Protein AF-A0A7W1ESC6-F1 (afdb_monomer_lite)

Foldseek 3Di:
DDDDDDDDDPDFPPDPPLLLLLLVVVCVPDDDDVLSVLLSVLCVQFQFCPHPLNVVVLVVLQVQCPDPPGAQWDWDQFLVNLAIEIAGWEFFWADPVPRDGDPPSPDPPTDGHRTHFDFYLDLPDRNLVVLVVVLVVCVVPPDQVQEEAEAEDDDDDPVQLCDSNSQRHVSVRHPRSNSSNSCVVVVTHYDYLFDQLLRLVVLCVSSPNDLLNSLLLVLLVVLLVVVDQDWRDQFSLVSSLCSCQSNPPPPGHDDDPVRVVVCVVPLLVVLVSLQVSVVSQVVSQVQCVVVVHFGWDADPSNGIGGPDTDGSVRSCQQQPCPDDGDNVVSNSSSLSSSLSSNVVVSSVSVVVVHRYHYYDGNSSCSSCVSSSCSSSPDDPDD

pLDDT: mean 84.31, std 16.65, range [29.2, 98.56]

Radius of gyration: 22.75 Å; chains: 1; bounding box: 58×53×83 Å

Sequence (382 aa):
MREPHEPVSSQPMHDKRNVYAELKAGMEKGKEDMESKKRYEAFKTYADYHSEYYKKVNQERVDNANTPGHQKIKVYSLGDGAVTIIAQINTEKLDPATGQLSEDQTAPGLVEGVVTNGHDYNPEAQAFREIEQRWQHYLDTTQPEQRLVIYEGPPLDEQFIDSRDGAIRDARRGDSGFLQFLANRDGVSAKSAEVDNPEQLKKFERVGVSREDAVLFFALRAMAANYNDKPVPDDIAMNFHFQLAELRMPGFEVFSDEQKKYLVEHPEALAAEKKKVLPYLEKWNAILRADGKPELEASENGEVKFSDQVTNNEVLSWIEAAGTGRLSEISRINLAGRDSGIFDSIADATTDGKRPFIVFGGSHVVSLEPVLEEYYGKKESS

Structure (mmCIF, N/CA/C/O backbone):
data_AF-A0A7W1ESC6-F1
#
_entry.id   AF-A0A7W1ESC6-F1
#
loop_
_atom_site.group_PDB
_atom_site.id
_atom_site.type_symbol
_atom_site.label_atom_id
_atom_site.label_alt_id
_atom_site.label_comp_id
_atom_site.label_asym_id
_atom_site.label_entity_id
_atom_site.label_seq_id
_atom_site.pdbx_PDB_ins_code
_atom_site.Cartn_x
_atom_site.Cartn_y
_atom_site.Cartn_z
_atom_site.occupancy
_atom_site.B_iso_or_equiv
_atom_site.auth_seq_id
_atom_site.auth_comp_id
_atom_site.auth_asym_id
_atom_site.auth_atom_id
_atom_site.pdbx_PDB_model_num
ATOM 1 N N . MET A 1 1 ? -4.236 8.715 -54.213 1.00 38.59 1 MET A N 1
ATOM 2 C CA . MET A 1 1 ? -5.012 9.447 -53.194 1.00 38.59 1 MET A CA 1
ATOM 3 C C . MET A 1 1 ? -5.490 8.414 -52.192 1.00 38.59 1 MET A C 1
ATOM 5 O O . MET A 1 1 ? -6.264 7.554 -52.580 1.00 38.59 1 MET A O 1
ATOM 9 N N . ARG A 1 2 ? -4.904 8.390 -50.990 1.00 32.62 2 ARG A N 1
ATOM 10 C CA . ARG A 1 2 ? -5.353 7.534 -49.881 1.00 32.62 2 ARG A CA 1
ATOM 11 C C . ARG A 1 2 ? -6.326 8.362 -49.047 1.00 32.62 2 ARG A C 1
ATOM 13 O O . ARG A 1 2 ? -6.017 9.517 -48.763 1.00 32.62 2 ARG A O 1
ATOM 20 N N . GLU A 1 3 ? -7.487 7.798 -48.746 1.00 31.19 3 GLU A N 1
ATOM 21 C CA . GLU A 1 3 ? -8.502 8.432 -47.903 1.00 31.19 3 GLU A CA 1
ATOM 22 C C . GLU A 1 3 ? -7.973 8.631 -46.472 1.00 31.19 3 GLU A C 1
ATOM 24 O O . GLU A 1 3 ? -7.172 7.815 -46.001 1.00 31.19 3 GLU A O 1
ATOM 29 N N . PRO A 1 4 ? -8.366 9.716 -45.783 1.00 32.91 4 PRO A N 1
ATOM 30 C CA . PRO A 1 4 ? -7.975 9.940 -44.402 1.00 32.91 4 PRO A CA 1
ATOM 31 C C . PRO A 1 4 ? -8.745 8.983 -43.486 1.00 32.91 4 PRO A C 1
ATOM 33 O O . PRO A 1 4 ? -9.972 8.946 -43.503 1.00 32.91 4 PRO A O 1
ATOM 36 N N . HIS A 1 5 ? -8.014 8.218 -42.674 1.00 31.59 5 HIS A N 1
ATOM 37 C CA . HIS A 1 5 ? -8.596 7.479 -41.559 1.00 31.59 5 HIS A CA 1
ATOM 38 C C . HIS A 1 5 ? -9.161 8.473 -40.540 1.00 31.59 5 HIS A C 1
ATOM 40 O O . HIS A 1 5 ? -8.432 9.331 -40.038 1.00 31.59 5 HIS A O 1
ATOM 46 N N . GLU A 1 6 ? -10.454 8.355 -40.245 1.00 30.23 6 GLU A N 1
ATOM 47 C CA . GLU A 1 6 ? -11.078 9.071 -39.137 1.00 30.23 6 GLU A CA 1
ATOM 48 C C . GLU A 1 6 ? -10.433 8.652 -37.804 1.00 30.23 6 GLU A C 1
ATOM 50 O O . GLU A 1 6 ? -10.160 7.463 -37.597 1.00 30.23 6 GLU A O 1
ATOM 55 N N . PRO A 1 7 ? -10.177 9.600 -36.886 1.00 32.53 7 PRO A N 1
ATOM 56 C CA . PRO A 1 7 ? -9.685 9.273 -35.560 1.00 32.53 7 PRO A CA 1
ATOM 57 C C . PRO A 1 7 ? -10.761 8.496 -34.799 1.00 32.53 7 PRO A C 1
ATOM 59 O O . PRO A 1 7 ? -11.886 8.966 -34.619 1.00 32.53 7 PRO A O 1
ATOM 62 N N . VAL A 1 8 ? -10.397 7.299 -34.335 1.00 31.20 8 VAL A N 1
ATOM 63 C CA . VAL A 1 8 ? -11.209 6.511 -33.407 1.00 31.20 8 VAL A CA 1
ATOM 64 C C . VAL A 1 8 ? -11.432 7.362 -32.160 1.00 31.20 8 VAL A C 1
ATOM 66 O O . VAL A 1 8 ? -10.493 7.691 -31.439 1.00 31.20 8 VAL A O 1
ATOM 69 N N . SER A 1 9 ? -12.687 7.749 -31.943 1.00 29.20 9 SER A N 1
ATOM 70 C CA . SER A 1 9 ? -13.141 8.466 -30.757 1.00 29.20 9 SER A CA 1
ATOM 71 C C . SER A 1 9 ? -12.838 7.629 -29.512 1.00 29.20 9 SER A C 1
ATOM 73 O O . SER A 1 9 ? -13.503 6.630 -29.239 1.00 29.20 9 SER A O 1
ATOM 75 N N . SER A 1 10 ? -11.817 8.029 -28.756 1.00 32.19 10 SER A N 1
ATOM 76 C CA . SER A 1 10 ? -11.542 7.519 -27.417 1.00 32.19 10 SER A CA 1
ATOM 77 C C . SER A 1 10 ? -12.556 8.123 -26.445 1.00 32.19 10 SER A C 1
ATOM 79 O O . SER A 1 10 ? -12.310 9.132 -25.786 1.00 32.19 10 SER A O 1
ATOM 81 N N . GLN A 1 11 ? -13.744 7.524 -26.360 1.00 30.05 11 GLN A N 1
ATOM 82 C CA . GLN A 1 11 ? -14.614 7.799 -25.221 1.00 30.05 11 GLN A CA 1
ATOM 83 C C . GLN A 1 11 ? -13.902 7.327 -23.942 1.00 30.05 11 GLN A C 1
ATOM 85 O O . GLN A 1 11 ? -13.433 6.186 -23.902 1.00 30.05 11 GLN A O 1
ATOM 90 N N . PRO A 1 12 ? -13.802 8.162 -22.893 1.00 35.44 12 PRO A N 1
ATOM 91 C CA . PRO A 1 12 ? -13.219 7.737 -21.633 1.00 35.44 12 PRO A CA 1
ATOM 92 C C . PRO A 1 12 ? -14.112 6.649 -21.028 1.00 35.44 12 PRO A C 1
ATOM 94 O O . PRO A 1 12 ? -15.267 6.899 -20.673 1.00 35.44 12 PRO A O 1
ATOM 97 N N . MET A 1 13 ? -13.582 5.427 -20.928 1.00 35.62 13 MET A N 1
ATOM 98 C CA . MET A 1 13 ? -14.190 4.334 -20.169 1.00 35.62 13 MET A CA 1
ATOM 99 C C . MET A 1 13 ? -14.193 4.696 -18.677 1.00 35.62 13 MET A C 1
ATOM 101 O O . MET A 1 13 ? -13.342 4.267 -17.907 1.00 35.62 13 MET A O 1
ATOM 105 N N . HIS A 1 14 ? -15.175 5.481 -18.245 1.00 41.75 14 HIS A N 1
ATOM 106 C CA . HIS A 1 14 ? -15.556 5.606 -16.838 1.00 41.75 14 HIS A CA 1
ATOM 107 C C . HIS A 1 14 ? -16.485 4.454 -16.444 1.00 41.75 14 HIS A C 1
ATOM 109 O O . HIS A 1 14 ? -17.577 4.678 -15.917 1.00 41.75 14 HIS A O 1
ATOM 115 N N . ASP A 1 15 ? -16.108 3.209 -16.747 1.00 47.03 15 ASP A N 1
ATOM 116 C CA . ASP A 1 15 ? -16.977 2.084 -16.433 1.00 47.03 15 ASP A CA 1
ATOM 117 C C . ASP A 1 15 ? -16.661 1.522 -15.045 1.00 47.03 15 ASP A C 1
ATOM 119 O O . ASP A 1 15 ? -15.764 0.701 -14.860 1.00 47.03 15 ASP A O 1
ATOM 123 N N . LYS A 1 16 ? -17.457 1.941 -14.053 1.00 47.66 16 LYS A N 1
ATOM 124 C CA . LYS A 1 16 ? -17.491 1.354 -12.701 1.00 47.66 16 LYS A CA 1
ATOM 125 C C . LYS A 1 16 ? -17.723 -0.172 -12.712 1.00 47.66 16 LYS A C 1
ATOM 127 O O . LYS A 1 16 ? -17.600 -0.809 -11.672 1.00 47.66 16 LYS A O 1
ATOM 132 N N . ARG A 1 17 ? -18.057 -0.776 -13.862 1.00 53.00 17 ARG A N 1
ATOM 133 C CA . ARG A 1 17 ? -18.353 -2.208 -14.025 1.00 53.00 17 ARG A CA 1
ATOM 134 C C . ARG A 1 17 ? -17.192 -3.160 -13.704 1.00 53.00 17 ARG A C 1
ATOM 136 O O . ARG A 1 17 ? -17.490 -4.279 -13.300 1.00 53.00 17 ARG A O 1
ATOM 143 N N . ASN A 1 18 ? -15.919 -2.762 -13.818 1.00 56.50 18 ASN A N 1
ATOM 144 C CA . ASN A 1 18 ? -14.806 -3.722 -13.685 1.00 56.50 18 ASN A CA 1
ATOM 145 C C . ASN A 1 18 ? -14.544 -4.186 -12.237 1.00 56.50 18 ASN A C 1
ATOM 147 O O . ASN A 1 18 ? -14.466 -5.386 -12.000 1.00 56.50 18 ASN A O 1
ATOM 151 N N . VAL A 1 19 ? -14.513 -3.291 -11.244 1.00 53.47 19 VAL A N 1
ATOM 152 C CA . VAL A 1 19 ? -14.272 -3.680 -9.832 1.00 53.47 19 VAL A CA 1
ATOM 153 C C . VAL A 1 19 ? -15.435 -4.512 -9.267 1.00 53.47 19 VAL A C 1
ATOM 155 O O . VAL A 1 19 ? -15.230 -5.521 -8.593 1.00 53.47 19 VAL A O 1
ATOM 158 N N . TYR A 1 20 ? -16.679 -4.159 -9.607 1.00 57.81 20 TYR A N 1
ATOM 159 C CA . TYR A 1 20 ? -17.863 -4.913 -9.176 1.00 57.81 20 TYR A CA 1
ATOM 160 C C . TYR A 1 20 ? -18.003 -6.282 -9.849 1.00 57.81 20 TYR A C 1
ATOM 162 O O . TYR A 1 20 ? -18.639 -7.177 -9.282 1.00 57.81 20 TYR A O 1
ATOM 170 N N . ALA A 1 21 ? -17.409 -6.469 -11.031 1.00 60.19 21 ALA A N 1
ATOM 171 C CA . ALA A 1 21 ? -17.374 -7.760 -11.703 1.00 60.19 21 ALA A CA 1
ATOM 172 C C . ALA A 1 21 ? -16.503 -8.783 -10.952 1.00 60.19 21 ALA A C 1
ATOM 174 O O . ALA A 1 21 ? -16.865 -9.955 -10.937 1.00 60.19 21 ALA A O 1
ATOM 175 N N . GLU A 1 22 ? -15.431 -8.370 -10.259 1.00 55.88 22 GLU A N 1
ATOM 176 C CA . GLU A 1 22 ? -14.600 -9.277 -9.441 1.00 55.88 22 GLU A CA 1
ATOM 177 C C . GLU A 1 22 ? -15.341 -9.822 -8.231 1.00 55.88 22 GLU A C 1
ATOM 179 O O . GLU A 1 22 ? -15.343 -11.028 -7.988 1.00 55.88 22 GLU A O 1
ATOM 184 N N . LEU A 1 23 ? -15.983 -8.928 -7.483 1.00 52.88 23 LEU A N 1
ATOM 185 C CA . LEU A 1 23 ? -16.761 -9.282 -6.301 1.00 52.88 23 LEU A CA 1
ATOM 186 C C . LEU A 1 23 ? -17.924 -10.198 -6.693 1.00 52.88 23 LEU A C 1
ATOM 188 O O . LEU A 1 23 ? -18.204 -11.187 -6.021 1.00 52.88 23 LEU A O 1
ATOM 192 N N . LYS A 1 24 ? -18.540 -9.924 -7.850 1.00 56.59 24 LYS A N 1
ATOM 193 C CA . LYS A 1 24 ? -19.603 -10.757 -8.412 1.00 56.59 24 LYS A CA 1
ATOM 194 C C . LYS A 1 24 ? -19.080 -12.125 -8.870 1.00 56.59 24 LYS A C 1
ATOM 196 O O . LYS A 1 24 ? -19.691 -13.139 -8.553 1.00 56.59 24 LYS A O 1
ATOM 201 N N . ALA A 1 25 ? -17.935 -12.178 -9.551 1.00 58.66 25 ALA A N 1
ATOM 202 C CA . ALA A 1 25 ? -17.317 -13.429 -9.999 1.00 58.66 25 ALA A CA 1
ATOM 203 C C . ALA A 1 25 ? -16.790 -14.288 -8.831 1.00 58.66 25 ALA A C 1
ATOM 205 O O . ALA A 1 25 ? -16.770 -15.516 -8.925 1.00 58.66 25 ALA A O 1
ATOM 206 N N . GLY A 1 26 ? -16.377 -13.656 -7.726 1.00 54.91 26 GLY A N 1
ATOM 207 C CA . GLY A 1 26 ? -16.054 -14.322 -6.463 1.00 54.91 26 GLY A CA 1
ATOM 208 C C . GLY A 1 26 ? -17.276 -14.999 -5.839 1.00 54.91 26 GLY A C 1
ATOM 209 O O . GLY A 1 26 ? -17.191 -16.170 -5.469 1.00 54.91 26 GLY A O 1
ATOM 210 N N . MET A 1 27 ? -18.428 -14.316 -5.820 1.00 48.94 27 MET A N 1
ATOM 211 C CA . MET A 1 27 ? -19.695 -14.901 -5.362 1.00 48.94 27 MET A CA 1
ATOM 212 C C . MET A 1 27 ? -20.179 -16.063 -6.230 1.00 48.94 27 MET A C 1
ATOM 214 O O . MET A 1 27 ? -20.668 -17.052 -5.702 1.00 48.94 27 MET A O 1
ATOM 218 N N . GLU A 1 28 ? -20.044 -15.971 -7.556 1.00 50.97 28 GLU A N 1
ATOM 219 C CA . GLU A 1 28 ? -20.530 -17.010 -8.478 1.00 50.97 28 GLU A CA 1
ATOM 220 C C . GLU A 1 28 ? -19.747 -18.337 -8.361 1.00 50.97 28 GLU A C 1
ATOM 222 O O . GLU A 1 28 ? -20.230 -19.380 -8.803 1.00 50.97 28 GLU A O 1
ATOM 227 N N . LYS A 1 29 ? -18.550 -18.325 -7.749 1.00 52.53 29 LYS A N 1
ATOM 228 C CA . LYS A 1 29 ? -17.720 -19.523 -7.512 1.00 52.53 29 LYS A CA 1
ATOM 229 C C . LYS A 1 29 ? -17.842 -20.116 -6.103 1.00 52.53 29 LYS A C 1
ATOM 231 O O . LYS A 1 29 ? -17.470 -21.277 -5.922 1.00 52.53 29 LYS A O 1
ATOM 236 N N . GLY A 1 30 ? -18.340 -19.363 -5.124 1.00 45.56 30 GLY A N 1
ATOM 237 C CA . GLY A 1 30 ? -18.621 -19.856 -3.775 1.00 45.56 30 GLY A CA 1
ATOM 238 C C . GLY A 1 30 ? -20.045 -20.400 -3.691 1.00 45.56 30 GLY A C 1
ATOM 239 O O . GLY A 1 30 ? -20.964 -19.827 -4.263 1.00 45.56 30 GLY A O 1
ATOM 240 N N . LYS A 1 31 ? -20.267 -21.509 -2.978 1.00 46.91 31 LYS A N 1
ATOM 241 C CA . LYS A 1 31 ? -21.633 -21.853 -2.552 1.00 46.91 31 LYS A CA 1
ATOM 242 C C . LYS A 1 31 ? -22.195 -20.640 -1.809 1.00 46.91 31 LYS A C 1
ATOM 244 O O . LYS A 1 31 ? -21.489 -20.099 -0.969 1.00 46.91 31 LYS A O 1
ATOM 249 N N . GLU A 1 32 ? -23.419 -20.236 -2.137 1.00 57.94 32 GLU A N 1
ATOM 250 C CA . GLU A 1 32 ? -24.143 -19.105 -1.544 1.00 57.94 32 GLU A CA 1
ATOM 251 C C . GLU A 1 32 ? -24.303 -19.261 -0.016 1.00 57.94 32 GLU A C 1
ATOM 253 O O . GLU A 1 32 ? -25.381 -19.601 0.473 1.00 57.94 32 GLU A O 1
ATOM 258 N N . ASP A 1 33 ? -23.248 -19.050 0.772 1.00 76.38 33 ASP A N 1
ATOM 259 C CA . ASP A 1 33 ? -23.420 -18.803 2.195 1.00 76.38 33 ASP A CA 1
ATOM 260 C C . ASP A 1 33 ? -23.851 -17.344 2.405 1.00 76.38 33 ASP A C 1
ATOM 262 O O . ASP A 1 33 ? -23.528 -16.430 1.635 1.00 76.38 33 ASP A O 1
ATOM 266 N N . MET A 1 34 ? -24.698 -17.134 3.415 1.00 78.38 34 MET A N 1
ATOM 267 C CA . MET A 1 34 ? -25.282 -15.818 3.689 1.00 78.38 34 MET A CA 1
ATOM 268 C C . MET A 1 34 ? -24.209 -14.766 3.992 1.00 78.38 34 MET A C 1
ATOM 270 O O . MET A 1 34 ? -24.435 -13.582 3.753 1.00 78.38 34 MET A O 1
ATOM 274 N N . GLU A 1 35 ? -23.052 -15.206 4.482 1.00 84.94 35 GLU A N 1
ATOM 275 C CA . GLU A 1 35 ? -21.929 -14.362 4.862 1.00 84.94 35 GLU A CA 1
ATOM 276 C C . GLU A 1 35 ? -21.236 -13.763 3.631 1.00 84.94 35 GLU A C 1
ATOM 278 O O . GLU A 1 35 ? -21.103 -12.546 3.519 1.00 84.94 35 GLU A O 1
ATOM 283 N N . SER A 1 36 ? -20.932 -14.586 2.629 1.00 82.25 36 SER A N 1
ATOM 284 C CA . SER A 1 36 ? -20.384 -14.153 1.339 1.00 82.25 36 SER A CA 1
ATOM 285 C C . SER A 1 36 ? -21.318 -13.172 0.628 1.00 82.25 36 SER A C 1
ATOM 287 O O . SER A 1 36 ? -20.875 -12.158 0.085 1.00 82.25 36 SER A O 1
ATOM 289 N N . LYS A 1 37 ? -22.635 -13.424 0.680 1.00 84.38 37 LYS A N 1
ATOM 290 C CA . LYS A 1 37 ? -23.636 -12.502 0.126 1.00 84.38 37 LYS A CA 1
ATOM 291 C C . LYS A 1 37 ? -23.653 -11.172 0.879 1.00 84.38 37 LYS A C 1
ATOM 293 O O . LYS A 1 37 ? -23.699 -10.119 0.249 1.00 84.38 37 LYS A O 1
ATOM 298 N N . LYS A 1 38 ? -23.604 -11.206 2.212 1.00 88.88 38 LYS A N 1
ATOM 299 C CA . LYS A 1 38 ? -23.579 -10.004 3.053 1.00 88.88 38 LYS A CA 1
ATOM 300 C C . LYS A 1 38 ? -22.344 -9.145 2.762 1.00 88.88 38 LYS A C 1
ATOM 302 O O . LYS A 1 38 ? -22.480 -7.941 2.570 1.00 88.88 38 LYS A O 1
ATOM 307 N N . ARG A 1 39 ? -21.161 -9.761 2.665 1.00 89.62 39 ARG A N 1
ATOM 308 C CA . ARG A 1 39 ? -19.904 -9.086 2.294 1.00 89.62 39 ARG A CA 1
ATOM 309 C C . ARG A 1 39 ? -19.986 -8.425 0.924 1.00 89.62 39 ARG A C 1
ATOM 311 O O . ARG A 1 39 ? -19.606 -7.268 0.776 1.00 89.62 39 ARG A O 1
ATOM 318 N N . TYR A 1 40 ? -20.527 -9.134 -0.064 1.00 85.19 40 TYR A N 1
ATOM 319 C CA . TYR A 1 40 ? -20.709 -8.595 -1.408 1.00 85.19 40 TYR A CA 1
ATOM 320 C C . TYR A 1 40 ? -21.647 -7.389 -1.446 1.00 85.19 40 TYR A C 1
ATOM 322 O O . TYR A 1 40 ? -21.314 -6.374 -2.056 1.00 85.19 40 TYR A O 1
ATOM 330 N N . GLU A 1 41 ? -22.819 -7.496 -0.814 1.00 87.19 41 GLU A N 1
ATOM 331 C CA . GLU A 1 41 ? -23.778 -6.389 -0.763 1.00 87.19 41 GLU A CA 1
ATOM 332 C C . GLU A 1 41 ? -23.179 -5.176 -0.045 1.00 87.19 41 GLU A C 1
ATOM 334 O O . GLU A 1 41 ? -23.310 -4.064 -0.548 1.00 87.19 41 GLU A O 1
ATOM 339 N N . ALA A 1 42 ? -22.428 -5.391 1.039 1.00 88.94 42 ALA A N 1
ATOM 340 C CA . ALA A 1 42 ? -21.698 -4.325 1.713 1.00 88.94 42 ALA A CA 1
ATOM 341 C C . ALA A 1 42 ? -20.661 -3.660 0.803 1.00 88.94 42 ALA A C 1
ATOM 343 O O . ALA A 1 42 ? -20.623 -2.440 0.696 1.00 88.94 42 ALA A O 1
ATOM 344 N N . PHE A 1 43 ? -19.845 -4.429 0.080 1.00 88.50 43 PHE A N 1
ATOM 345 C CA . PHE A 1 43 ? -18.801 -3.840 -0.761 1.00 88.50 43 PHE A CA 1
ATOM 346 C C . PHE A 1 43 ? -19.363 -3.044 -1.955 1.00 88.50 43 PHE A C 1
ATOM 348 O O . PHE A 1 43 ? -18.665 -2.206 -2.520 1.00 88.50 43 PHE A O 1
ATOM 355 N N . LYS A 1 44 ? -20.647 -3.205 -2.316 1.00 85.75 44 LYS A N 1
ATOM 356 C CA . LYS A 1 44 ? -21.315 -2.312 -3.288 1.00 85.75 44 LYS A CA 1
ATOM 357 C C . LYS A 1 44 ? -21.364 -0.850 -2.860 1.00 85.75 44 LYS A C 1
ATOM 359 O O . LYS A 1 44 ? -21.559 0.012 -3.715 1.00 85.75 44 LYS A O 1
ATOM 364 N N . THR A 1 45 ? -21.217 -0.564 -1.569 1.00 88.06 45 THR A N 1
ATOM 365 C CA . THR A 1 45 ? -21.185 0.805 -1.051 1.00 88.06 45 THR A CA 1
ATOM 366 C C . THR A 1 45 ? -19.773 1.393 -1.039 1.00 88.06 45 THR A C 1
ATOM 368 O O . THR A 1 45 ? -19.620 2.553 -0.662 1.00 88.06 45 THR A O 1
ATOM 371 N N . TYR A 1 46 ? -18.756 0.637 -1.483 1.00 87.75 46 TYR A N 1
ATOM 372 C CA . TYR A 1 46 ? -17.361 1.071 -1.517 1.00 87.75 46 TYR A CA 1
ATOM 373 C C . TYR A 1 46 ? -17.209 2.444 -2.171 1.00 87.75 46 TYR A C 1
ATOM 375 O O . TYR A 1 46 ? -17.582 2.666 -3.330 1.00 87.75 46 TYR A O 1
ATOM 383 N N . ALA A 1 47 ? -16.645 3.372 -1.401 1.00 82.00 47 ALA A N 1
ATOM 384 C CA . ALA A 1 47 ? -16.351 4.707 -1.871 1.00 82.00 47 ALA A CA 1
ATOM 385 C C . ALA A 1 47 ? -15.005 4.685 -2.589 1.00 82.00 47 ALA A C 1
ATOM 387 O O . ALA A 1 47 ? -13.955 4.825 -1.969 1.00 82.00 47 ALA A O 1
ATOM 388 N N . ASP A 1 48 ? -15.047 4.526 -3.913 1.00 82.12 48 ASP A N 1
ATOM 389 C CA . ASP A 1 48 ? -13.848 4.665 -4.732 1.00 82.12 48 ASP A CA 1
ATOM 390 C C . ASP A 1 48 ? -13.182 6.038 -4.502 1.00 82.12 48 ASP A C 1
ATOM 392 O O . ASP A 1 48 ? -13.847 7.029 -4.179 1.00 82.12 48 ASP A O 1
ATOM 396 N N . TYR A 1 49 ? -11.860 6.105 -4.682 1.00 76.00 49 TYR A N 1
ATOM 397 C CA . TYR A 1 49 ? -11.056 7.317 -4.449 1.00 76.00 49 TYR A CA 1
ATOM 398 C C . TYR A 1 49 ? -11.537 8.543 -5.258 1.00 76.00 49 TYR A C 1
ATOM 400 O O . TYR A 1 49 ? -11.257 9.691 -4.916 1.00 76.00 49 TYR A O 1
ATOM 408 N N . HIS A 1 50 ? -12.278 8.323 -6.348 1.00 75.94 50 HIS A N 1
ATOM 409 C CA . HIS A 1 50 ? -12.835 9.385 -7.190 1.00 75.94 50 HIS A CA 1
ATOM 410 C C . HIS A 1 50 ? -14.192 9.890 -6.732 1.00 75.94 50 HIS A C 1
ATOM 412 O O . HIS A 1 50 ? -14.646 10.933 -7.213 1.00 75.94 50 HIS A O 1
ATOM 418 N N . SER A 1 51 ? -14.854 9.150 -5.851 1.00 81.94 51 SER A N 1
ATOM 419 C CA . SER A 1 51 ? -16.200 9.454 -5.421 1.00 81.94 51 SER A CA 1
ATOM 420 C C . SER A 1 51 ? -16.243 10.801 -4.705 1.00 81.94 51 SER A C 1
ATOM 422 O O . SER A 1 51 ? -15.354 11.172 -3.935 1.00 81.94 51 SER A O 1
ATOM 424 N N . GLU A 1 52 ? -17.326 11.540 -4.936 1.00 86.38 52 GLU A N 1
ATOM 425 C CA . GLU A 1 52 ? -17.579 12.796 -4.227 1.00 86.38 52 GLU A CA 1
ATOM 426 C C . GLU A 1 52 ? -17.667 12.573 -2.713 1.00 86.38 52 GLU A C 1
ATOM 428 O O . GLU A 1 52 ? -17.259 13.435 -1.941 1.00 86.38 52 GLU A O 1
ATOM 433 N N . TYR A 1 53 ? -18.121 11.387 -2.290 1.00 87.56 53 TYR A N 1
ATOM 434 C CA . TYR A 1 53 ? -18.074 10.968 -0.894 1.00 87.56 53 TYR A CA 1
ATOM 435 C C . TYR A 1 53 ? -16.638 10.942 -0.366 1.00 87.56 53 TYR A C 1
ATOM 437 O O . TYR A 1 53 ? -16.349 11.621 0.617 1.00 87.56 53 TYR A O 1
ATOM 445 N N . TYR A 1 54 ? -15.736 10.216 -1.038 1.00 87.88 54 TYR A N 1
ATOM 446 C CA . TYR A 1 54 ? -14.343 10.102 -0.617 1.00 87.88 54 TYR A CA 1
ATOM 447 C C . TYR A 1 54 ? -13.686 11.479 -0.492 1.00 87.88 54 TYR A C 1
ATOM 449 O O . TYR A 1 54 ? -13.154 11.819 0.565 1.00 87.88 54 TYR A O 1
ATOM 457 N N . LYS A 1 55 ? -13.777 12.303 -1.544 1.00 84.75 55 LYS A N 1
ATOM 458 C CA . LYS A 1 55 ? -13.169 13.643 -1.568 1.00 84.75 55 LYS A CA 1
ATOM 459 C C . LYS A 1 55 ? -13.698 14.516 -0.437 1.00 84.75 55 LYS A C 1
ATOM 461 O O . LYS A 1 55 ? -12.910 15.115 0.289 1.00 84.75 55 LYS A O 1
ATOM 466 N N . LYS A 1 56 ? -15.023 14.551 -0.267 1.00 88.88 56 LYS A N 1
ATOM 467 C CA . LYS A 1 56 ? -15.683 15.338 0.774 1.00 88.88 56 LYS A CA 1
ATOM 468 C C . LYS A 1 56 ? -15.249 14.889 2.168 1.00 88.88 56 LYS A C 1
ATOM 470 O O . LYS A 1 56 ? -14.778 15.715 2.939 1.00 88.88 56 LYS A O 1
ATOM 475 N N . VAL A 1 57 ? -15.378 13.602 2.490 1.00 86.94 57 VAL A N 1
ATOM 476 C CA . VAL A 1 57 ? -15.084 13.085 3.838 1.00 86.94 57 VAL A CA 1
ATOM 477 C C . VAL A 1 57 ? -13.596 13.202 4.159 1.00 86.94 57 VAL A C 1
ATOM 479 O O . VAL A 1 57 ? -13.232 13.533 5.288 1.00 86.94 57 VAL A O 1
ATOM 482 N N . ASN A 1 58 ? -12.719 12.974 3.179 1.00 83.44 58 ASN A N 1
ATOM 483 C CA . ASN A 1 58 ? -11.287 13.167 3.368 1.00 83.44 58 ASN A CA 1
ATOM 484 C C . ASN A 1 58 ? -10.940 14.647 3.605 1.00 83.44 58 ASN A C 1
ATOM 486 O O . ASN A 1 58 ? -10.176 14.945 4.520 1.00 83.44 58 ASN A O 1
ATOM 490 N N . GLN A 1 59 ? -11.540 15.573 2.849 1.00 83.50 59 GLN A N 1
ATOM 491 C CA . GLN A 1 59 ? -11.344 17.009 3.060 1.00 83.50 59 GLN A CA 1
ATOM 492 C C . GLN A 1 59 ? -11.868 17.460 4.429 1.00 83.50 59 GLN A C 1
ATOM 494 O O . GLN A 1 59 ? -11.140 18.103 5.174 1.00 83.50 59 GLN A O 1
ATOM 499 N N . GLU A 1 60 ? -13.081 17.052 4.813 1.00 86.38 60 GLU A N 1
ATOM 500 C CA . GLU A 1 60 ? -13.655 17.360 6.130 1.00 86.38 60 GLU A CA 1
ATOM 501 C C . GLU A 1 60 ? -12.759 16.866 7.272 1.00 86.38 60 GLU A C 1
ATOM 503 O O . GLU A 1 60 ? -12.627 17.528 8.299 1.00 86.38 60 GLU A O 1
ATOM 508 N N . ARG A 1 61 ? -12.122 15.701 7.115 1.00 83.69 61 ARG A N 1
ATOM 509 C CA . ARG A 1 61 ? -11.157 15.182 8.092 1.00 83.69 61 ARG A CA 1
ATOM 510 C C . ARG A 1 61 ? -9.925 16.075 8.209 1.00 83.69 61 ARG A C 1
ATOM 512 O O . ARG A 1 61 ? -9.530 16.392 9.330 1.00 83.69 61 ARG A O 1
ATOM 519 N N . VAL A 1 62 ? -9.347 16.482 7.080 1.00 80.94 62 VAL A N 1
ATOM 520 C CA . VAL A 1 62 ? -8.194 17.394 7.041 1.00 80.94 62 VAL A CA 1
ATOM 521 C C . VAL A 1 62 ? -8.553 18.747 7.663 1.00 80.94 62 VAL A C 1
ATOM 523 O O . VAL A 1 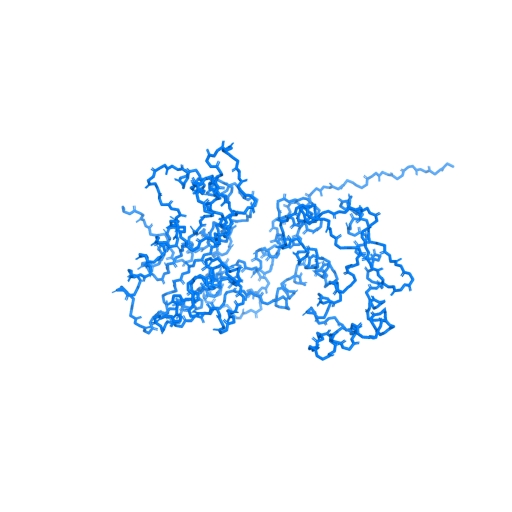62 ? -7.835 19.229 8.538 1.00 80.94 62 VAL A O 1
ATOM 526 N N . ASP A 1 63 ? -9.693 19.327 7.290 1.00 83.12 63 ASP A N 1
ATOM 527 C CA . ASP A 1 63 ? -10.165 20.617 7.807 1.00 83.12 63 ASP A CA 1
ATOM 528 C C . ASP A 1 63 ? -10.403 20.568 9.324 1.00 83.12 63 ASP A C 1
ATOM 530 O O . ASP A 1 63 ? -9.957 21.445 10.070 1.00 83.12 63 ASP A O 1
ATOM 534 N N . ASN A 1 64 ? -11.051 19.501 9.805 1.00 83.12 64 ASN A N 1
ATOM 535 C CA . ASN A 1 64 ? -11.289 19.299 11.231 1.00 83.12 64 ASN A CA 1
ATOM 536 C C . ASN A 1 64 ? -9.979 19.161 12.007 1.00 83.12 64 ASN A C 1
ATOM 538 O O . ASN A 1 64 ? -9.832 19.788 13.051 1.00 83.12 64 ASN A O 1
ATOM 542 N N . ALA A 1 65 ? -9.022 18.381 11.507 1.00 78.38 65 ALA A N 1
ATOM 543 C CA . ALA A 1 65 ? -7.741 18.195 12.179 1.00 78.38 65 ALA A CA 1
ATOM 544 C C . ALA A 1 65 ? -6.870 19.463 12.164 1.00 78.38 65 ALA A C 1
ATOM 546 O O . ALA A 1 65 ? -6.067 19.656 13.076 1.00 78.38 65 ALA A O 1
ATOM 547 N N . ASN A 1 66 ? -7.043 20.358 11.187 1.00 77.50 66 ASN A N 1
ATOM 548 C CA . ASN A 1 66 ? -6.395 21.674 11.170 1.00 77.50 66 ASN A CA 1
ATOM 549 C C . ASN A 1 66 ? -7.025 22.683 12.155 1.00 77.50 66 ASN A C 1
ATOM 551 O O . ASN A 1 66 ? -6.457 23.751 12.384 1.00 77.50 66 ASN A O 1
ATOM 555 N N . THR A 1 67 ? -8.166 22.366 12.776 1.00 80.81 67 THR A N 1
ATOM 556 C CA . THR A 1 67 ? -8.801 23.245 13.769 1.00 80.81 67 THR A CA 1
ATOM 557 C C . THR A 1 67 ? -8.121 23.093 15.144 1.00 80.81 67 THR A C 1
ATOM 559 O O . THR A 1 67 ? -8.007 21.972 15.647 1.00 80.81 67 THR A O 1
ATOM 562 N N . PRO A 1 68 ? -7.663 24.181 15.801 1.00 80.19 68 PRO A N 1
ATOM 563 C CA . PRO A 1 68 ? -7.005 24.092 17.105 1.00 80.19 68 PRO A CA 1
ATOM 564 C C . PRO A 1 68 ? -7.848 23.363 18.160 1.00 80.19 68 PRO A C 1
ATOM 566 O O . PRO A 1 68 ? -9.026 23.660 18.346 1.00 80.19 68 PRO A O 1
ATOM 569 N N . GLY A 1 69 ? -7.227 22.422 18.876 1.00 80.56 69 GLY A N 1
ATOM 570 C CA . GLY A 1 69 ? -7.879 21.627 19.922 1.00 80.56 69 GLY A CA 1
ATOM 571 C C . GLY A 1 69 ? -8.708 20.440 19.417 1.00 80.56 69 GLY A C 1
ATOM 572 O O . GLY A 1 69 ? -9.228 19.687 20.239 1.00 80.56 69 GLY A O 1
ATOM 573 N N . HIS A 1 70 ? -8.824 20.242 18.102 1.00 84.06 70 HIS A N 1
ATOM 574 C CA . HIS A 1 70 ? -9.454 19.049 17.540 1.00 84.06 70 HIS A CA 1
ATOM 575 C C . HIS A 1 70 ? -8.492 17.852 17.538 1.00 84.06 70 HIS A C 1
ATOM 577 O O . HIS A 1 70 ? -7.268 18.007 17.561 1.00 84.06 70 HIS A O 1
ATOM 583 N N . GLN A 1 71 ? -9.072 16.648 17.514 1.00 84.06 71 GLN A N 1
ATOM 584 C CA . GLN A 1 71 ? -8.314 15.400 17.426 1.00 84.06 71 GLN A CA 1
ATOM 585 C C . GLN A 1 71 ? -7.637 15.265 16.058 1.00 84.06 71 GLN A C 1
ATOM 587 O O . GLN A 1 71 ? -8.188 15.677 15.035 1.00 84.06 71 GLN A O 1
ATOM 592 N N . LYS A 1 72 ? -6.453 14.649 16.045 1.00 84.31 72 LYS A N 1
ATOM 593 C CA . LYS A 1 72 ? -5.700 14.306 14.826 1.00 84.31 72 LYS A CA 1
ATOM 594 C C . LYS A 1 72 ? -6.031 12.903 14.314 1.00 84.31 72 LYS A C 1
ATOM 596 O O . LYS A 1 72 ? -5.570 12.496 13.248 1.00 84.31 72 LYS A O 1
ATOM 601 N N . ILE A 1 73 ? -6.864 12.178 15.054 1.00 86.25 73 ILE A N 1
ATOM 602 C CA . ILE A 1 73 ? -7.455 10.907 14.650 1.00 86.25 73 ILE A CA 1
ATOM 603 C C . ILE A 1 73 ? -8.978 11.010 14.530 1.00 86.25 73 ILE A C 1
ATOM 605 O O . ILE A 1 73 ? -9.630 11.734 15.282 1.00 86.25 73 ILE A O 1
ATOM 609 N N . LYS A 1 74 ? -9.568 10.217 13.631 1.00 86.25 74 LYS A N 1
ATOM 610 C CA . LYS A 1 74 ? -11.014 9.940 13.618 1.00 86.25 74 LYS A CA 1
ATOM 611 C C . LYS A 1 74 ? -11.242 8.495 14.044 1.00 86.25 74 LYS A C 1
ATOM 613 O O . LYS A 1 74 ? -10.629 7.593 13.483 1.00 86.25 74 LYS A O 1
ATOM 618 N N . VAL A 1 75 ? -12.106 8.277 15.033 1.00 87.44 75 VAL A N 1
ATOM 619 C CA . VAL A 1 75 ? -12.395 6.938 15.568 1.00 87.44 75 VAL A CA 1
ATOM 620 C C . VAL A 1 75 ? -13.772 6.481 15.115 1.00 87.44 75 VAL A C 1
ATOM 622 O O . VAL A 1 75 ? -14.762 7.177 15.323 1.00 87.44 75 VAL A O 1
ATOM 625 N N . TYR A 1 76 ? -13.820 5.282 14.552 1.00 86.44 76 TYR A N 1
ATOM 626 C CA . TYR A 1 76 ? -15.023 4.585 14.134 1.00 86.44 76 TYR A CA 1
ATOM 627 C C . TYR A 1 76 ? -15.228 3.373 15.037 1.00 86.44 76 TYR A C 1
ATOM 629 O O . TYR A 1 76 ? -14.347 2.520 15.159 1.00 86.44 76 TYR A O 1
ATOM 637 N N . SER A 1 77 ? -16.395 3.307 15.676 1.00 86.44 77 SER A N 1
ATOM 638 C CA . SER A 1 77 ? -16.820 2.164 16.482 1.00 86.44 77 SER A CA 1
ATOM 639 C C . SER A 1 77 ? -18.068 1.563 15.850 1.00 86.44 77 SER A C 1
ATOM 641 O O . SER A 1 77 ? -19.120 2.202 15.827 1.00 86.44 77 SER A O 1
ATOM 643 N N . LEU A 1 78 ? -17.935 0.356 15.307 1.00 87.06 78 LEU A N 1
ATOM 644 C CA . LEU A 1 78 ? -18.952 -0.282 14.467 1.00 87.06 78 LEU A CA 1
ATOM 645 C C . LEU A 1 78 ? -19.474 -1.568 15.114 1.00 87.06 78 LEU A C 1
ATOM 647 O O . LEU A 1 78 ? -18.756 -2.192 15.899 1.00 87.06 78 LEU A O 1
ATOM 651 N N . GLY A 1 79 ? -20.717 -1.950 14.795 1.00 82.19 79 GLY A N 1
ATOM 652 C CA . GLY A 1 79 ? -21.342 -3.190 15.277 1.00 82.19 79 GLY A CA 1
ATOM 653 C C . GLY A 1 79 ? -21.343 -3.301 16.802 1.00 82.19 79 GLY A C 1
ATOM 654 O O . GLY A 1 79 ? -20.778 -4.241 17.348 1.00 82.19 79 GLY A O 1
ATOM 655 N N . ASP A 1 80 ? -21.859 -2.281 17.494 1.00 83.19 80 ASP A N 1
ATOM 656 C CA . ASP A 1 80 ? -21.831 -2.165 18.963 1.00 83.19 80 ASP A CA 1
ATOM 657 C C . ASP A 1 80 ? -20.427 -2.242 19.591 1.00 83.19 80 ASP A C 1
ATOM 659 O O . ASP A 1 80 ? -20.242 -2.633 20.743 1.00 83.19 80 ASP A O 1
ATOM 663 N N . GLY A 1 81 ? -19.414 -1.796 18.844 1.00 82.94 81 GLY A N 1
ATOM 664 C CA . GLY A 1 81 ? -18.017 -1.832 19.270 1.00 82.94 81 GLY A CA 1
ATOM 665 C C . GLY A 1 81 ? -17.325 -3.159 18.972 1.00 82.94 81 GLY A C 1
ATOM 666 O O . GLY A 1 81 ? -16.262 -3.419 19.540 1.00 82.94 81 GLY A O 1
ATOM 667 N N . ALA A 1 82 ? -17.889 -3.988 18.092 1.00 84.12 82 ALA A N 1
ATOM 668 C CA . ALA A 1 82 ? -17.207 -5.143 17.524 1.00 84.12 82 ALA A CA 1
ATOM 669 C C . ALA A 1 82 ? -15.909 -4.745 16.807 1.00 84.12 82 ALA A C 1
ATOM 671 O O . ALA A 1 82 ? -14.942 -5.489 16.863 1.00 84.12 82 ALA A O 1
ATOM 672 N N . VAL A 1 83 ? -15.855 -3.563 16.186 1.00 87.19 83 VAL A N 1
ATOM 673 C CA . VAL A 1 83 ? -14.672 -3.084 15.456 1.00 87.19 83 VAL A CA 1
ATOM 674 C C . VAL A 1 83 ? -14.300 -1.678 15.911 1.00 87.19 83 VAL A C 1
ATOM 676 O O . VAL A 1 83 ? -15.168 -0.804 15.982 1.00 87.19 83 VAL A O 1
ATOM 679 N N . THR A 1 84 ? -13.010 -1.459 16.191 1.00 90.38 84 THR A N 1
ATOM 680 C CA . THR A 1 84 ? -12.429 -0.121 16.381 1.00 90.38 84 THR A CA 1
ATOM 681 C C . THR A 1 84 ? -11.471 0.178 15.239 1.00 90.38 84 THR A C 1
ATOM 683 O O . THR A 1 84 ? -10.420 -0.451 15.137 1.00 90.38 84 THR A O 1
ATOM 686 N N . ILE A 1 85 ? -11.823 1.153 14.401 1.00 87.69 85 ILE A N 1
ATOM 687 C CA . ILE A 1 85 ? -10.941 1.659 13.345 1.00 87.69 85 ILE A CA 1
ATOM 688 C C . ILE A 1 85 ? -10.598 3.104 13.641 1.00 87.69 85 ILE A C 1
ATOM 690 O O . ILE A 1 85 ? -11.466 3.928 13.926 1.00 87.69 85 ILE A O 1
ATOM 694 N N . ILE A 1 86 ? -9.316 3.410 13.549 1.00 86.56 86 ILE A N 1
ATOM 695 C CA . ILE A 1 86 ? -8.776 4.740 13.731 1.00 86.56 86 ILE A CA 1
ATOM 696 C C . ILE A 1 86 ? -8.185 5.184 12.400 1.00 86.56 86 ILE A C 1
ATOM 698 O O . ILE A 1 86 ? -7.299 4.542 11.845 1.00 86.56 86 ILE A O 1
ATOM 702 N N . ALA A 1 87 ? -8.689 6.299 11.891 1.00 83.94 87 ALA A N 1
ATOM 703 C CA . ALA A 1 87 ? -8.133 6.954 10.726 1.00 83.94 87 ALA A CA 1
ATOM 704 C C . ALA A 1 87 ? -7.189 8.056 11.197 1.00 83.94 87 ALA A C 1
ATOM 706 O O . ALA A 1 87 ? -7.644 9.118 11.644 1.00 83.94 87 ALA A O 1
ATOM 707 N N . GLN A 1 88 ? -5.888 7.801 11.099 1.00 80.88 88 GLN A N 1
ATOM 708 C CA . GLN A 1 88 ? -4.871 8.804 11.388 1.00 80.88 88 GLN A CA 1
ATOM 709 C C . GLN A 1 88 ? -4.777 9.813 10.237 1.00 80.88 88 GLN A C 1
ATOM 711 O O . GLN A 1 88 ? -5.123 9.515 9.087 1.00 80.88 88 GLN A O 1
ATOM 716 N N . ILE A 1 89 ? -4.349 11.031 10.562 1.00 74.69 89 ILE A N 1
ATOM 717 C CA . ILE A 1 89 ? -3.932 12.025 9.580 1.00 74.69 89 ILE A CA 1
ATOM 718 C C . ILE A 1 89 ? -2.521 12.490 9.941 1.00 74.69 89 ILE A C 1
ATOM 720 O O . ILE A 1 89 ? -2.215 12.684 11.119 1.00 74.69 89 ILE A O 1
ATOM 724 N N . ASN A 1 90 ? -1.657 12.616 8.935 1.00 71.69 90 ASN A N 1
ATOM 725 C CA . ASN A 1 90 ? -0.300 13.106 9.121 1.00 71.69 90 ASN A CA 1
ATOM 726 C C . ASN A 1 90 ? -0.331 14.602 9.437 1.00 71.69 90 ASN A C 1
ATOM 728 O O . ASN A 1 90 ? -1.127 15.350 8.871 1.00 71.69 90 ASN A O 1
ATOM 732 N N . THR A 1 91 ? 0.537 15.047 10.338 1.00 65.38 91 THR A N 1
ATOM 733 C CA . THR A 1 91 ? 0.732 16.474 10.595 1.00 65.38 91 THR A CA 1
ATOM 734 C C . THR A 1 91 ? 2.133 16.831 10.145 1.00 65.38 91 THR A C 1
ATOM 736 O O . THR A 1 91 ? 3.104 16.505 10.825 1.00 65.38 91 THR A O 1
ATOM 739 N N . GLU A 1 92 ? 2.256 17.492 8.996 1.00 65.25 92 GLU A N 1
ATOM 740 C CA . GLU A 1 92 ? 3.566 17.967 8.575 1.00 65.25 92 GLU A CA 1
ATOM 741 C C . GLU A 1 92 ? 4.000 19.103 9.485 1.00 65.25 92 GLU A C 1
ATOM 743 O O . GLU A 1 92 ? 3.200 19.938 9.905 1.00 65.25 92 GLU A O 1
ATOM 748 N N . LYS A 1 93 ? 5.283 19.135 9.816 1.00 61.59 93 LYS A N 1
ATOM 749 C CA . LYS A 1 93 ? 5.852 20.173 10.658 1.00 61.59 93 LYS A CA 1
ATOM 750 C C . LYS A 1 93 ? 6.348 21.351 9.829 1.00 61.59 93 LYS A C 1
ATOM 752 O O . LYS A 1 93 ? 6.982 21.176 8.783 1.00 61.59 93 LYS A O 1
ATOM 757 N N . LEU A 1 94 ? 6.093 22.550 10.346 1.00 52.78 94 LEU A N 1
ATOM 758 C CA . LEU A 1 94 ? 6.593 23.801 9.787 1.00 52.78 94 LEU A CA 1
ATOM 759 C C . LEU A 1 94 ? 7.845 24.244 10.538 1.00 52.78 94 LEU A C 1
ATOM 761 O O . LEU A 1 94 ? 7.928 24.148 11.767 1.00 52.78 94 LEU A O 1
ATOM 765 N N . ASP A 1 95 ? 8.802 24.781 9.792 1.00 57.78 95 ASP A N 1
ATOM 766 C CA . ASP A 1 95 ? 9.858 25.598 10.368 1.00 57.78 95 ASP A CA 1
ATOM 767 C C . ASP A 1 95 ? 9.231 26.917 10.859 1.00 57.78 95 ASP A C 1
ATOM 769 O O . ASP A 1 95 ? 8.675 27.672 10.057 1.00 57.78 95 ASP A O 1
ATOM 773 N N . PRO A 1 96 ? 9.285 27.222 12.169 1.00 54.59 96 PRO A N 1
ATOM 774 C CA . PRO A 1 96 ? 8.658 28.420 12.716 1.00 54.59 96 PRO A CA 1
ATOM 775 C C . PRO A 1 96 ? 9.295 29.725 12.219 1.00 54.59 96 PRO A C 1
ATOM 777 O O . PRO A 1 96 ? 8.653 30.771 12.298 1.00 54.59 96 PRO A O 1
ATOM 780 N N . ALA A 1 97 ? 10.538 29.695 11.726 1.00 66.12 97 ALA A N 1
ATOM 781 C CA . ALA A 1 97 ? 11.216 30.868 11.185 1.00 66.12 97 ALA A CA 1
ATOM 782 C C . ALA A 1 97 ? 10.755 31.201 9.761 1.00 66.12 97 ALA A C 1
ATOM 784 O O . ALA A 1 97 ? 10.697 32.376 9.395 1.00 66.12 97 ALA A O 1
ATOM 785 N N . THR A 1 98 ? 10.430 30.185 8.959 1.00 69.56 98 THR A N 1
ATOM 786 C CA . THR A 1 98 ? 10.080 30.354 7.539 1.00 69.56 98 THR A CA 1
ATOM 787 C C . THR A 1 98 ? 8.591 30.174 7.258 1.00 69.56 98 THR A C 1
ATOM 789 O O . THR A 1 98 ? 8.100 30.650 6.236 1.00 69.56 98 THR A O 1
ATOM 792 N N . GLY A 1 99 ? 7.862 29.498 8.149 1.00 58.06 99 GLY A N 1
ATOM 793 C CA . GLY A 1 99 ? 6.486 29.067 7.918 1.00 58.06 99 GLY A CA 1
ATOM 794 C C . GLY A 1 99 ? 6.355 28.053 6.778 1.00 58.06 99 GLY A C 1
ATOM 795 O O . GLY A 1 99 ? 5.252 27.872 6.268 1.00 58.06 99 GLY A O 1
ATOM 796 N N . GLN A 1 100 ? 7.458 27.429 6.348 1.00 66.31 100 GLN A N 1
ATOM 797 C CA . GLN A 1 100 ? 7.487 26.420 5.289 1.00 66.31 100 GLN A CA 1
ATOM 798 C C . GLN A 1 100 ? 7.600 25.012 5.872 1.00 66.31 100 GLN A C 1
ATOM 800 O O . GLN A 1 100 ? 8.052 24.824 7.003 1.00 66.31 100 GLN A O 1
ATOM 805 N N . LEU A 1 101 ? 7.185 24.023 5.081 1.00 55.00 101 LEU A N 1
ATOM 806 C CA . LEU A 1 101 ? 7.366 22.610 5.396 1.00 55.00 101 LEU A CA 1
ATOM 807 C C . LEU A 1 101 ? 8.855 22.299 5.531 1.00 55.00 101 LEU A C 1
ATOM 809 O O . LEU A 1 101 ? 9.648 22.669 4.666 1.00 55.00 101 LEU A O 1
ATOM 813 N N . SER A 1 102 ? 9.235 21.626 6.614 1.00 55.78 102 SER A N 1
ATOM 814 C CA . SER A 1 102 ? 10.618 21.181 6.765 1.00 55.78 102 SER A CA 1
ATOM 815 C C . SER A 1 102 ? 10.890 19.960 5.884 1.00 55.78 102 SER A C 1
ATOM 817 O O . SER A 1 102 ? 10.149 18.983 5.936 1.00 55.78 102 SER A O 1
ATOM 819 N N . GLU A 1 103 ? 11.974 19.961 5.111 1.00 61.62 103 GLU A N 1
ATOM 820 C CA . GLU A 1 103 ? 12.429 18.738 4.429 1.00 61.62 103 GLU A CA 1
ATOM 821 C C . GLU A 1 103 ? 12.864 17.655 5.435 1.00 61.62 103 GLU A C 1
ATOM 823 O O . GLU A 1 103 ? 12.741 16.461 5.166 1.00 61.62 103 GLU A O 1
ATOM 828 N N . ASP A 1 104 ? 13.320 18.069 6.622 1.00 65.50 104 ASP A N 1
ATOM 829 C CA . ASP A 1 104 ? 13.644 17.190 7.741 1.00 65.50 104 ASP A CA 1
ATOM 830 C C . ASP A 1 104 ? 12.563 17.289 8.826 1.00 65.50 104 ASP A C 1
ATOM 832 O O . ASP A 1 104 ? 12.674 18.034 9.799 1.00 65.50 104 ASP A O 1
ATOM 836 N N . GLN A 1 105 ? 11.520 16.468 8.689 1.00 61.38 105 GLN A N 1
ATOM 837 C CA . GLN A 1 105 ? 10.404 16.358 9.643 1.00 61.38 105 GLN A CA 1
ATOM 838 C C . GLN A 1 105 ? 10.831 15.934 11.069 1.00 61.38 105 GLN A C 1
ATOM 840 O O . GLN A 1 105 ? 10.015 15.935 12.003 1.00 61.38 105 GLN A O 1
ATOM 845 N N . THR A 1 106 ? 12.107 15.589 11.266 1.00 59.28 106 THR A N 1
ATOM 846 C CA . THR A 1 106 ? 12.681 15.209 12.561 1.00 59.28 106 THR A CA 1
ATOM 847 C C . THR A 1 106 ? 13.488 16.323 13.234 1.00 59.28 106 THR A C 1
ATOM 849 O O . THR A 1 106 ? 13.889 16.156 14.388 1.00 59.28 106 THR A O 1
ATOM 852 N N . ALA A 1 107 ? 13.676 17.476 12.580 1.00 59.44 107 ALA A N 1
ATOM 853 C CA . ALA A 1 107 ? 14.491 18.558 13.120 1.00 59.44 107 ALA A CA 1
ATOM 854 C C . ALA A 1 107 ? 13.933 19.128 14.451 1.00 59.44 107 ALA A C 1
ATOM 856 O O . ALA A 1 107 ? 12.717 19.301 14.617 1.00 59.44 107 ALA A O 1
ATOM 857 N N . PRO A 1 108 ? 14.802 19.446 15.432 1.00 50.56 108 PRO A N 1
ATOM 858 C CA . PRO A 1 108 ? 14.388 20.066 16.688 1.00 50.56 108 PRO A CA 1
ATOM 859 C C . PRO A 1 108 ? 13.910 21.513 16.475 1.00 50.56 108 PRO A C 1
ATOM 861 O O . PRO A 1 108 ? 14.500 22.266 15.708 1.00 50.56 108 PRO A O 1
ATOM 864 N N . GLY A 1 109 ? 12.866 21.924 17.204 1.00 50.31 109 GLY A N 1
ATOM 865 C CA . GLY A 1 109 ? 12.326 23.293 17.164 1.00 50.31 109 GLY A CA 1
ATOM 866 C C . GLY A 1 109 ? 11.217 23.534 16.136 1.00 50.31 109 GLY A C 1
ATOM 867 O O . GLY A 1 109 ? 10.665 24.629 16.100 1.00 50.31 109 GLY A O 1
ATOM 868 N N . LEU A 1 110 ? 10.857 22.526 15.341 1.00 52.50 110 LEU A N 1
ATOM 869 C CA . LEU A 1 110 ? 9.704 22.593 14.449 1.00 52.50 110 LEU A CA 1
ATOM 870 C C . LEU A 1 110 ? 8.377 22.656 15.226 1.00 52.50 110 LEU A C 1
ATOM 872 O O . LEU A 1 110 ? 8.241 22.048 16.291 1.00 52.50 110 LEU A O 1
ATOM 876 N N . VAL A 1 111 ? 7.385 23.349 14.668 1.00 53.91 111 VAL A N 1
ATOM 877 C CA . VAL A 1 111 ? 6.015 23.405 15.207 1.00 53.91 111 VAL A CA 1
ATOM 878 C C . VAL A 1 111 ? 5.085 22.515 14.382 1.00 53.91 111 VAL A C 1
ATOM 880 O O . VAL A 1 111 ? 5.298 22.349 13.180 1.00 53.91 111 VAL A O 1
ATOM 883 N N . GLU A 1 112 ? 4.068 21.915 15.017 1.00 59.16 112 GLU A N 1
ATOM 884 C CA . GLU A 1 112 ? 3.020 21.190 14.281 1.00 59.16 112 GLU A CA 1
ATOM 885 C C . GLU A 1 112 ? 2.393 22.129 13.243 1.00 59.16 112 GLU A C 1
ATOM 887 O O . GLU A 1 112 ? 1.982 23.247 13.561 1.00 59.16 112 GLU A O 1
ATOM 892 N N . GLY A 1 113 ? 2.402 21.686 11.991 1.00 56.47 113 GLY A N 1
ATOM 893 C CA . GLY A 1 113 ? 2.026 22.462 10.825 1.00 56.47 113 GLY A CA 1
ATOM 894 C C . GLY A 1 113 ? 0.716 22.014 10.196 1.00 56.47 113 GLY A C 1
ATOM 895 O O . GLY A 1 113 ? -0.230 21.640 10.888 1.00 56.47 113 GLY A O 1
ATOM 896 N N . VAL A 1 114 ? 0.656 22.097 8.865 1.00 56.91 114 VAL A N 1
ATOM 897 C CA . VAL A 1 114 ? -0.532 21.736 8.088 1.00 56.91 114 VAL A CA 1
ATOM 898 C C . VAL A 1 114 ? -0.688 20.218 8.071 1.00 56.91 114 VAL A C 1
ATOM 900 O O . VAL A 1 114 ? 0.243 19.470 7.783 1.00 56.91 114 VAL A O 1
ATOM 903 N N . VAL A 1 115 ? -1.895 19.764 8.379 1.00 56.62 115 VAL A N 1
ATOM 904 C CA 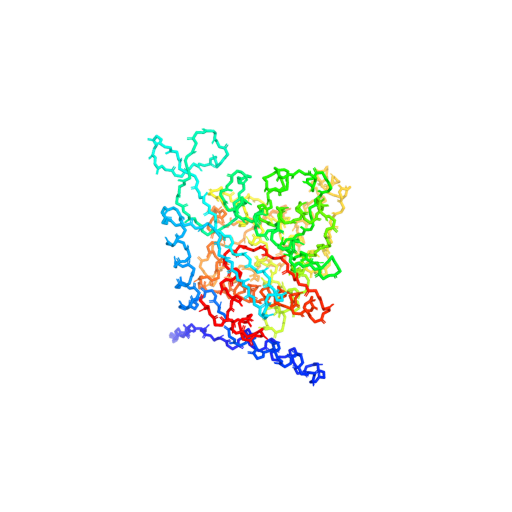. VAL A 1 115 ? -2.276 18.358 8.296 1.00 56.62 115 VAL A CA 1
ATOM 905 C C . VAL A 1 115 ? -2.327 17.926 6.825 1.00 56.62 115 VAL A C 1
ATOM 907 O O . VAL A 1 115 ? -3.068 18.520 6.038 1.00 56.62 115 VAL A O 1
ATOM 910 N N . THR A 1 116 ? -1.579 16.882 6.456 1.00 58.88 116 THR A N 1
ATOM 911 C CA . THR A 1 116 ? -1.594 16.277 5.113 1.00 58.88 116 THR A CA 1
ATOM 912 C C . THR A 1 116 ? -2.035 14.817 5.169 1.00 58.88 116 THR A C 1
ATOM 914 O O . THR A 1 116 ? -2.011 14.158 6.208 1.00 58.88 116 THR A O 1
ATOM 917 N N . ASN A 1 117 ? -2.527 14.289 4.049 1.00 56.81 117 ASN A N 1
ATOM 918 C CA . ASN A 1 117 ? -2.868 12.873 3.975 1.00 56.81 117 ASN A CA 1
ATOM 919 C C . ASN A 1 117 ? -1.571 12.048 3.910 1.00 56.81 117 ASN A C 1
ATOM 921 O O . ASN A 1 117 ? -0.751 12.286 3.029 1.00 56.81 117 ASN A O 1
ATOM 925 N N . GLY A 1 118 ? -1.382 11.090 4.818 1.00 68.81 118 GLY A N 1
ATOM 926 C CA . GLY A 1 118 ? -0.173 10.265 4.866 1.00 68.81 118 GLY A CA 1
ATOM 927 C C . GLY A 1 118 ? 0.047 9.601 6.224 1.00 68.81 118 GLY A C 1
ATOM 928 O O . GLY A 1 118 ? -0.801 9.695 7.115 1.00 68.81 118 GLY A O 1
ATOM 929 N N . HIS A 1 119 ? 1.202 8.953 6.373 1.00 78.25 119 HIS A N 1
ATOM 930 C CA . HIS A 1 119 ? 1.675 8.399 7.642 1.00 78.25 119 HIS A CA 1
ATOM 931 C C . HIS A 1 119 ? 2.536 9.430 8.374 1.00 78.25 119 HIS A C 1
ATOM 933 O O . HIS A 1 119 ? 3.355 10.103 7.750 1.00 78.25 119 HIS A O 1
ATOM 939 N N . ASP A 1 120 ? 2.372 9.527 9.692 1.00 82.75 120 ASP A N 1
ATOM 940 C CA . ASP A 1 120 ? 3.269 10.322 10.531 1.00 82.75 120 ASP A CA 1
ATOM 941 C C . ASP A 1 120 ? 4.464 9.458 10.953 1.00 82.75 120 ASP A C 1
ATOM 943 O O . ASP A 1 120 ? 4.290 8.313 11.370 1.00 82.75 120 ASP A O 1
ATOM 947 N N . TYR A 1 121 ? 5.680 9.988 10.838 1.00 84.62 121 TYR A N 1
ATOM 948 C CA . TYR A 1 121 ? 6.915 9.295 11.230 1.00 84.62 121 TYR A CA 1
ATOM 949 C C . TYR A 1 121 ? 7.581 9.931 12.451 1.00 84.62 121 TYR A C 1
ATOM 951 O O . TYR A 1 121 ? 8.674 9.521 12.841 1.00 84.62 121 TYR A O 1
ATOM 959 N N . ASN A 1 122 ? 6.949 10.935 13.061 1.00 85.00 122 ASN A N 1
ATOM 960 C CA . ASN A 1 122 ? 7.393 11.538 14.302 1.00 85.00 122 ASN A CA 1
ATOM 961 C C . ASN A 1 122 ? 6.734 10.812 15.482 1.00 85.00 122 ASN A C 1
ATOM 963 O O . ASN A 1 122 ? 5.540 11.006 15.712 1.00 85.00 122 ASN A O 1
ATOM 967 N N . PRO A 1 123 ? 7.493 10.063 16.301 1.00 89.06 123 PRO A N 1
ATOM 968 C CA . PRO A 1 123 ? 6.929 9.395 17.466 1.00 89.06 123 PRO A CA 1
ATOM 969 C C . PRO A 1 123 ? 6.176 10.376 18.376 1.00 89.06 123 PRO A C 1
ATOM 971 O O . PRO A 1 123 ? 5.112 10.061 18.888 1.00 89.06 123 PRO A O 1
ATOM 974 N N . GLU A 1 124 ? 6.624 11.620 18.514 1.00 87.88 124 GLU A N 1
ATOM 975 C CA . GLU A 1 124 ? 5.989 12.597 19.409 1.00 87.88 124 GLU A CA 1
ATOM 976 C C . GLU A 1 124 ? 4.734 13.285 18.844 1.00 87.88 124 GLU A C 1
ATOM 978 O O . GLU A 1 124 ? 4.249 14.255 19.435 1.00 87.88 124 GLU A O 1
ATOM 983 N N . ALA A 1 125 ? 4.199 12.833 17.708 1.00 84.94 125 ALA A N 1
ATOM 984 C CA . ALA A 1 125 ? 2.993 13.410 17.122 1.00 84.94 125 ALA A CA 1
ATOM 985 C C . ALA A 1 125 ? 1.764 13.247 18.032 1.00 84.94 125 ALA A C 1
ATOM 987 O O . ALA A 1 125 ? 1.588 12.224 18.706 1.00 84.94 125 ALA A O 1
ATOM 988 N N . GLN A 1 126 ? 0.871 14.246 18.029 1.00 86.06 126 GLN A N 1
ATOM 989 C CA . GLN A 1 126 ? -0.382 14.190 18.790 1.00 86.06 126 GLN A CA 1
ATOM 990 C C . GLN A 1 126 ? -1.222 12.951 18.445 1.00 86.06 126 GLN A C 1
ATOM 992 O O . GLN A 1 126 ? -1.772 12.332 19.357 1.00 86.06 126 GLN A O 1
ATOM 997 N N . ALA A 1 127 ? -1.261 12.542 17.173 1.00 87.50 127 ALA A N 1
ATOM 998 C CA . ALA A 1 127 ? -2.016 11.369 16.735 1.00 87.50 127 ALA A CA 1
ATOM 999 C C . ALA A 1 127 ? -1.613 10.086 17.485 1.00 87.50 127 ALA A C 1
ATOM 1001 O O . ALA A 1 127 ? -2.483 9.335 17.919 1.00 87.50 127 ALA A O 1
ATOM 1002 N N . PHE A 1 128 ? -0.317 9.860 17.729 1.00 92.00 128 PHE A N 1
ATOM 1003 C CA . PHE A 1 128 ? 0.139 8.667 18.450 1.00 92.00 128 PHE A CA 1
ATOM 1004 C C . PHE A 1 128 ? -0.267 8.678 19.923 1.00 92.00 128 PHE A C 1
ATOM 1006 O O . PHE A 1 128 ? -0.676 7.643 20.446 1.00 92.00 128 PHE A O 1
ATOM 1013 N N . ARG A 1 129 ? -0.246 9.844 20.581 1.00 92.38 129 ARG A N 1
ATOM 1014 C CA . ARG A 1 129 ? -0.765 9.982 21.954 1.00 92.38 129 ARG A CA 1
ATOM 1015 C C . ARG A 1 129 ? -2.264 9.690 22.023 1.00 92.38 129 ARG A C 1
ATOM 1017 O O . ARG A 1 129 ? -2.736 9.057 22.964 1.00 92.38 129 ARG A O 1
ATOM 1024 N N . GLU A 1 130 ? -3.023 10.145 21.031 1.00 92.00 130 GLU A N 1
ATOM 1025 C CA . GLU A 1 130 ? -4.459 9.868 20.942 1.00 92.00 130 GLU A CA 1
ATOM 1026 C C . GLU A 1 130 ? -4.732 8.378 20.680 1.00 92.00 130 GLU A C 1
ATOM 1028 O O . GLU A 1 130 ? -5.639 7.807 21.288 1.00 92.00 130 GLU A O 1
ATOM 1033 N N . ILE A 1 131 ? -3.919 7.720 19.845 1.00 94.50 131 ILE A N 1
ATOM 1034 C CA . ILE A 1 131 ? -3.991 6.270 19.613 1.00 94.50 131 ILE A CA 1
ATOM 1035 C C . ILE A 1 131 ? -3.718 5.493 20.905 1.00 94.50 131 ILE A C 1
ATOM 1037 O O . ILE A 1 131 ? -4.472 4.572 21.205 1.00 94.50 131 ILE A O 1
ATOM 1041 N N . GLU A 1 132 ? -2.725 5.877 21.716 1.00 95.81 132 GLU A N 1
ATOM 1042 C CA . GLU A 1 132 ? -2.448 5.221 23.010 1.00 95.81 132 GLU A CA 1
ATOM 1043 C C . GLU A 1 132 ? -3.634 5.292 23.970 1.00 95.81 132 GLU A C 1
ATOM 1045 O O . GLU A 1 132 ? -3.956 4.309 24.637 1.00 95.81 132 GLU A O 1
ATOM 1050 N N . GLN A 1 133 ? -4.330 6.431 24.016 1.00 95.38 133 GLN A N 1
ATOM 1051 C CA . GLN A 1 133 ? -5.531 6.574 24.842 1.00 95.38 133 GLN A CA 1
ATOM 1052 C C . GLN A 1 133 ? -6.642 5.623 24.380 1.00 95.38 133 GLN A C 1
ATOM 1054 O O . GLN A 1 133 ? -7.314 4.994 25.201 1.00 95.38 133 GLN A O 1
ATOM 1059 N N . ARG A 1 134 ? -6.830 5.484 23.061 1.00 95.25 134 ARG A N 1
ATOM 1060 C CA . ARG A 1 134 ? -7.805 4.540 22.494 1.00 95.25 134 ARG A CA 1
ATOM 1061 C C . ARG A 1 134 ? -7.391 3.092 22.705 1.00 95.25 134 ARG A C 1
ATOM 1063 O O . ARG A 1 134 ? -8.251 2.259 22.977 1.00 95.25 134 ARG A O 1
ATOM 1070 N N . TRP A 1 135 ? -6.099 2.809 22.630 1.00 97.06 135 TRP A N 1
ATOM 1071 C CA . TRP A 1 135 ? -5.537 1.500 22.908 1.00 97.06 135 TRP A CA 1
ATOM 1072 C C . TRP A 1 135 ? -5.767 1.084 24.364 1.00 97.06 135 TRP A C 1
ATOM 1074 O O . TRP A 1 135 ? -6.268 -0.010 24.610 1.00 97.06 135 TRP A O 1
ATOM 1084 N N . GLN A 1 136 ? -5.518 1.976 25.328 1.00 97.75 136 GLN A N 1
ATOM 1085 C CA . GLN A 1 136 ? -5.800 1.689 26.736 1.00 97.75 136 GLN A CA 1
ATOM 1086 C C . GLN A 1 136 ? -7.289 1.406 26.960 1.00 97.75 136 GLN A C 1
ATOM 1088 O O . GLN A 1 136 ? -7.644 0.401 27.569 1.00 97.75 136 GLN A O 1
ATOM 1093 N N . HIS A 1 137 ? -8.171 2.232 26.390 1.00 95.38 137 HIS A N 1
ATOM 1094 C CA . HIS A 1 137 ? -9.612 1.988 26.457 1.00 95.38 137 HIS A CA 1
ATOM 1095 C C . HIS A 1 137 ? -10.003 0.627 25.859 1.00 95.38 137 HIS A C 1
ATOM 1097 O O . HIS A 1 137 ? -10.857 -0.076 26.401 1.00 95.38 137 HIS A O 1
ATOM 1103 N N . TYR A 1 138 ? -9.379 0.239 24.749 1.00 96.44 138 TYR A N 1
ATOM 1104 C CA . TYR A 1 138 ? -9.595 -1.056 24.120 1.00 96.44 138 TYR A CA 1
ATOM 1105 C C . TYR A 1 138 ? -9.164 -2.220 25.023 1.00 96.44 138 TYR A C 1
ATOM 1107 O O . TYR A 1 138 ? -9.930 -3.174 25.175 1.00 96.44 138 TYR A O 1
ATOM 1115 N N . LEU A 1 139 ? -8.005 -2.123 25.684 1.00 97.38 139 LEU A N 1
ATOM 1116 C CA . LEU A 1 139 ? -7.572 -3.106 26.681 1.00 97.38 139 LEU A CA 1
ATOM 1117 C C . LEU A 1 139 ? -8.560 -3.191 27.854 1.00 97.38 139 LEU A C 1
ATOM 1119 O O . LEU A 1 139 ? -8.916 -4.292 28.271 1.00 97.38 139 LEU A O 1
ATOM 1123 N N . ASP A 1 140 ? -9.057 -2.056 28.340 1.00 97.19 140 ASP A N 1
ATOM 1124 C CA . ASP A 1 140 ? -9.970 -2.009 29.488 1.00 97.19 140 ASP A CA 1
ATOM 1125 C C . ASP A 1 140 ? -11.360 -2.594 29.174 1.00 97.19 140 ASP A C 1
ATOM 1127 O O . ASP A 1 140 ? -12.043 -3.100 30.065 1.00 97.19 140 ASP A O 1
ATOM 1131 N N . THR A 1 141 ? -11.798 -2.536 27.911 1.00 95.31 141 THR A N 1
ATOM 1132 C CA . THR A 1 141 ? -13.178 -2.868 27.501 1.00 95.31 141 THR A CA 1
ATOM 1133 C C . THR A 1 141 ? -13.316 -4.127 26.642 1.00 95.31 141 THR A C 1
ATOM 1135 O O . THR A 1 141 ? -14.436 -4.530 26.307 1.00 95.31 141 THR A O 1
ATOM 1138 N N . THR A 1 142 ? -12.201 -4.769 26.290 1.00 96.25 142 THR A N 1
ATOM 1139 C CA . THR A 1 142 ? -12.175 -5.968 25.441 1.00 96.25 142 THR A CA 1
ATOM 1140 C C . THR A 1 142 ? -11.513 -7.124 26.173 1.00 96.25 142 THR A C 1
ATOM 1142 O O . THR A 1 142 ? -10.392 -6.991 26.671 1.00 96.25 142 THR A O 1
ATOM 1145 N N . GLN A 1 143 ? -12.190 -8.276 26.222 1.00 96.81 143 GLN A N 1
ATOM 1146 C CA . GLN A 1 143 ? -11.660 -9.479 26.868 1.00 96.81 143 GLN A CA 1
ATOM 1147 C C . GLN A 1 143 ? -10.406 -9.981 26.130 1.00 96.81 143 GLN A C 1
ATOM 1149 O O . GLN A 1 143 ? -10.387 -9.910 24.899 1.00 96.81 143 GLN A O 1
ATOM 1154 N N . PRO A 1 144 ? -9.364 -10.477 26.828 1.00 97.81 144 PRO A N 1
ATOM 1155 C CA . PRO A 1 144 ? -8.093 -10.875 26.211 1.00 97.81 144 PRO A CA 1
ATOM 1156 C C . PRO A 1 144 ? -8.225 -11.786 24.982 1.00 97.81 144 PRO A C 1
ATOM 1158 O O . PRO A 1 144 ? -7.580 -11.551 23.966 1.00 97.81 144 PRO A O 1
ATOM 1161 N N . GLU A 1 145 ? -9.107 -12.779 25.036 1.00 97.50 145 GLU A N 1
ATOM 1162 C CA . GLU A 1 145 ? -9.374 -13.748 23.972 1.00 97.50 145 GLU A CA 1
ATOM 1163 C C . GLU A 1 145 ? -10.037 -13.139 22.730 1.00 97.50 145 GLU A C 1
ATOM 1165 O O . GLU A 1 145 ? -9.944 -13.708 21.640 1.00 97.50 145 GLU A O 1
ATOM 1170 N N . GLN A 1 146 ? -10.673 -11.976 22.873 1.00 97.75 146 GLN A N 1
ATOM 1171 C CA . GLN A 1 146 ? -11.285 -11.236 21.774 1.00 97.75 146 GLN A CA 1
ATOM 1172 C C . GLN A 1 146 ? -10.293 -10.271 21.122 1.00 97.75 146 GLN A C 1
ATOM 1174 O O . GLN A 1 146 ? -10.563 -9.783 20.028 1.00 97.75 146 GLN A O 1
ATOM 1179 N N . ARG A 1 147 ? -9.151 -9.977 21.754 1.00 98.06 147 ARG A N 1
ATOM 1180 C CA . ARG A 1 147 ? -8.249 -8.938 21.257 1.00 98.06 147 ARG A CA 1
ATOM 1181 C C . ARG A 1 147 ? -7.510 -9.389 20.001 1.00 98.06 147 ARG A C 1
ATOM 1183 O O . ARG A 1 147 ? -6.940 -10.478 19.952 1.00 98.06 147 ARG A O 1
ATOM 1190 N N . LEU A 1 148 ? -7.493 -8.518 19.000 1.00 98.38 148 LEU A N 1
ATOM 1191 C CA . LEU A 1 148 ? -6.700 -8.658 17.785 1.00 98.38 148 LEU A CA 1
ATOM 1192 C C . LEU A 1 148 ? -6.277 -7.279 17.278 1.00 98.38 148 LEU A C 1
ATOM 1194 O O . LEU A 1 148 ? -7.073 -6.344 17.301 1.00 98.38 148 LEU A O 1
ATOM 1198 N N . VAL A 1 149 ? -5.049 -7.163 16.787 1.00 97.75 149 VAL A N 1
ATOM 1199 C CA . VAL A 1 149 ? -4.589 -6.011 16.007 1.00 97.75 149 VAL A CA 1
ATOM 1200 C C . VAL A 1 149 ? -4.523 -6.394 14.534 1.00 97.75 149 VAL A C 1
ATOM 1202 O O . VAL A 1 149 ? -4.041 -7.473 14.184 1.00 97.75 149 VAL A O 1
ATOM 1205 N N . ILE A 1 150 ? -5.010 -5.507 13.671 1.00 96.12 150 ILE A N 1
ATOM 1206 C CA . ILE A 1 150 ? -4.870 -5.631 12.219 1.00 96.12 150 ILE A CA 1
ATOM 1207 C C . ILE A 1 150 ? -4.128 -4.391 11.710 1.00 96.12 150 ILE A C 1
ATOM 1209 O O . ILE A 1 150 ? -4.542 -3.275 12.019 1.00 96.12 150 ILE A O 1
ATOM 1213 N N . TYR A 1 151 ? -3.034 -4.583 10.966 1.00 93.12 151 TYR A N 1
ATOM 1214 C CA . TYR A 1 151 ? -2.141 -3.505 10.511 1.00 93.12 151 TYR A CA 1
ATOM 1215 C C . TYR A 1 151 ? -1.826 -3.577 9.004 1.00 93.12 151 TYR A C 1
ATOM 1217 O O . TYR A 1 151 ? -1.973 -4.627 8.379 1.00 93.12 151 TYR A O 1
ATOM 1225 N N . GLU A 1 152 ? -1.411 -2.450 8.414 1.00 87.00 152 GLU A N 1
ATOM 1226 C CA . GLU A 1 152 ? -0.999 -2.341 7.002 1.00 87.00 152 GLU A CA 1
ATOM 1227 C C . GLU A 1 152 ? 0.491 -2.679 6.839 1.00 87.00 152 GLU A C 1
ATOM 1229 O O . GLU A 1 152 ? 1.302 -2.378 7.705 1.00 87.00 152 GLU A O 1
ATOM 1234 N N . GLY A 1 153 ? 0.897 -3.271 5.722 1.00 86.75 153 GLY A 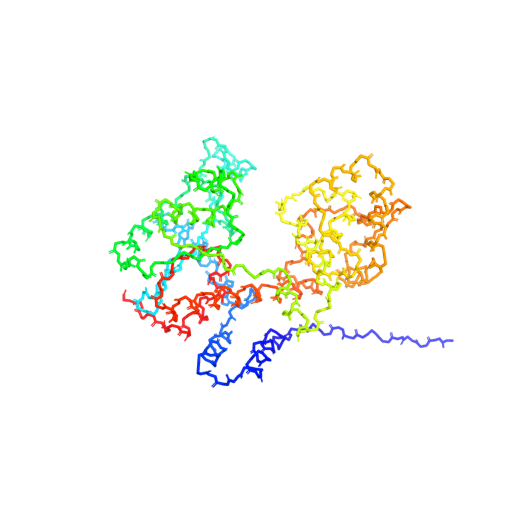N 1
ATOM 1235 C CA . GLY A 1 153 ? 2.295 -3.621 5.470 1.00 86.75 153 GLY A CA 1
ATOM 1236 C C . GLY A 1 153 ? 2.743 -4.944 6.110 1.00 86.75 153 GLY A C 1
ATOM 1237 O O . GLY A 1 153 ? 1.970 -5.622 6.793 1.00 86.75 153 GLY A O 1
ATOM 1238 N N . PRO A 1 154 ? 3.996 -5.352 5.857 1.00 88.31 154 PRO A N 1
ATOM 1239 C CA . PRO A 1 154 ? 4.568 -6.576 6.405 1.00 88.31 154 PRO A CA 1
ATOM 1240 C C . PRO A 1 154 ? 4.887 -6.448 7.908 1.00 88.31 154 PRO A C 1
ATOM 1242 O O . PRO A 1 154 ? 4.957 -5.329 8.433 1.00 88.31 154 PRO A O 1
ATOM 1245 N N . PRO A 1 155 ? 5.128 -7.585 8.589 1.00 92.62 155 PRO A N 1
ATOM 1246 C CA . PRO A 1 155 ? 5.645 -7.595 9.953 1.00 92.62 155 PRO A CA 1
ATOM 1247 C C . PRO A 1 155 ? 6.942 -6.783 10.088 1.00 92.62 155 PRO A C 1
ATOM 1249 O O . PRO A 1 155 ? 7.771 -6.766 9.175 1.00 92.62 155 PRO A O 1
ATOM 1252 N N . LEU A 1 156 ? 7.116 -6.120 11.229 1.00 93.44 156 LEU A N 1
ATOM 1253 C CA . LEU A 1 156 ? 8.365 -5.469 11.610 1.00 93.44 156 LEU A CA 1
ATOM 1254 C C . LEU A 1 156 ? 9.471 -6.494 11.873 1.00 93.44 156 LEU A C 1
ATOM 1256 O O . LEU A 1 156 ? 9.221 -7.570 12.416 1.00 93.44 156 LEU A O 1
ATOM 1260 N N . ASP A 1 157 ? 10.708 -6.100 11.571 1.00 92.81 157 ASP A N 1
ATOM 1261 C CA . ASP A 1 157 ? 11.885 -6.831 12.034 1.00 92.81 157 ASP A CA 1
ATOM 1262 C C . ASP A 1 157 ? 11.976 -6.787 13.568 1.00 92.81 157 ASP A C 1
ATOM 1264 O O . ASP A 1 157 ? 11.679 -5.766 14.199 1.00 92.81 157 ASP A O 1
ATOM 1268 N N . GLU A 1 158 ? 12.485 -7.868 14.164 1.00 91.75 158 GLU A N 1
ATOM 1269 C CA . GLU A 1 158 ? 12.650 -8.009 15.621 1.00 91.75 158 GLU A CA 1
ATOM 1270 C C . GLU A 1 158 ? 13.480 -6.874 16.243 1.00 91.75 158 GLU A C 1
ATOM 1272 O O . GLU A 1 158 ? 13.255 -6.484 17.382 1.00 91.75 158 GLU A O 1
ATOM 1277 N N . GLN A 1 159 ? 14.408 -6.278 15.491 1.00 94.50 159 GLN A N 1
ATOM 1278 C CA . GLN A 1 159 ? 15.223 -5.161 15.983 1.00 94.50 159 GLN A CA 1
ATOM 1279 C C . GLN A 1 159 ? 14.426 -3.867 16.237 1.00 94.50 159 GLN A C 1
ATOM 1281 O O . GLN A 1 159 ? 14.903 -2.994 16.960 1.00 94.50 159 GLN A O 1
ATOM 1286 N N . PHE A 1 160 ? 13.236 -3.719 15.641 1.00 94.38 160 PHE A N 1
ATOM 1287 C CA . PHE A 1 160 ? 12.424 -2.502 15.742 1.00 94.38 160 PHE A CA 1
ATOM 1288 C C . PHE A 1 160 ? 11.176 -2.674 16.613 1.00 94.38 160 PHE A C 1
ATOM 1290 O O . PHE A 1 160 ? 10.669 -1.682 17.133 1.00 94.38 160 PHE A O 1
ATOM 1297 N N . ILE A 1 161 ? 10.684 -3.906 16.787 1.00 94.44 161 ILE A N 1
ATOM 1298 C CA . ILE A 1 161 ? 9.380 -4.189 17.412 1.00 94.44 161 ILE A CA 1
ATOM 1299 C C . ILE A 1 161 ? 9.297 -3.803 18.898 1.00 94.44 161 ILE A C 1
ATOM 1301 O O . ILE A 1 161 ? 8.209 -3.524 19.397 1.00 94.44 161 ILE A O 1
ATOM 1305 N N . ASP A 1 162 ? 10.433 -3.744 19.596 1.00 93.81 162 ASP A N 1
ATOM 1306 C CA . ASP A 1 162 ? 10.502 -3.441 21.033 1.00 93.81 162 ASP A CA 1
ATOM 1307 C C . ASP A 1 162 ? 10.672 -1.941 21.337 1.00 93.81 162 ASP A C 1
ATOM 1309 O O . ASP A 1 162 ? 10.684 -1.529 22.499 1.00 93.81 162 ASP A O 1
ATOM 1313 N N . SER A 1 163 ? 10.798 -1.100 20.307 1.00 96.00 163 SER A N 1
ATOM 1314 C CA . SER A 1 163 ? 11.009 0.341 20.453 1.00 96.00 163 SER A CA 1
ATOM 1315 C C . SER A 1 163 ? 9.914 1.120 19.744 1.00 96.00 163 SER A C 1
ATOM 1317 O O . SER A 1 163 ? 9.709 0.963 18.547 1.00 96.00 163 SER A O 1
ATOM 1319 N N . ARG A 1 164 ? 9.255 2.033 20.462 1.00 95.50 164 ARG A N 1
ATOM 1320 C CA . ARG A 1 164 ? 8.264 2.954 19.886 1.00 95.50 164 ARG A CA 1
ATOM 1321 C C . ARG A 1 164 ? 8.852 3.765 18.730 1.00 95.50 164 ARG A C 1
ATOM 1323 O O . ARG A 1 164 ? 8.286 3.816 17.643 1.00 95.50 164 ARG A O 1
ATOM 1330 N N . ASP A 1 165 ? 10.013 4.359 18.972 1.00 94.31 165 ASP A N 1
ATOM 1331 C CA . ASP A 1 165 ? 10.777 5.113 17.982 1.00 94.31 165 ASP A CA 1
ATOM 1332 C C . ASP A 1 165 ? 11.242 4.221 16.830 1.00 94.31 165 ASP A C 1
ATOM 1334 O O . ASP A 1 165 ? 11.110 4.595 15.664 1.00 94.31 165 ASP A O 1
ATOM 1338 N N . GLY A 1 166 ? 11.732 3.024 17.170 1.00 93.81 166 GLY A N 1
ATOM 1339 C CA . GLY A 1 166 ? 12.194 2.037 16.200 1.00 93.81 166 GLY A CA 1
ATOM 1340 C C . GLY A 1 166 ? 11.082 1.631 15.239 1.00 93.81 166 GLY A C 1
ATOM 1341 O O . GLY A 1 166 ? 11.265 1.647 14.026 1.00 93.81 166 GLY A O 1
ATOM 1342 N N . ALA A 1 167 ? 9.903 1.340 15.779 1.00 94.88 167 ALA A N 1
ATOM 1343 C CA . ALA A 1 167 ? 8.737 0.914 15.031 1.00 94.88 167 ALA A CA 1
ATOM 1344 C C . ALA A 1 167 ? 8.133 2.038 14.172 1.00 94.88 167 ALA A C 1
ATOM 1346 O O . ALA A 1 167 ? 7.797 1.806 13.013 1.00 94.88 167 ALA A O 1
ATOM 1347 N N . ILE A 1 168 ? 8.015 3.261 14.702 1.00 91.38 168 ILE A N 1
ATOM 1348 C CA . ILE A 1 168 ? 7.422 4.399 13.978 1.00 91.38 168 ILE A CA 1
ATOM 1349 C C . ILE A 1 168 ? 8.391 4.947 12.926 1.00 91.38 168 ILE A C 1
ATOM 1351 O O . ILE A 1 168 ? 8.070 5.000 11.734 1.00 91.38 168 ILE A O 1
ATOM 1355 N N . ARG A 1 169 ? 9.572 5.380 13.373 1.00 89.62 169 ARG A N 1
ATOM 1356 C CA . ARG A 1 169 ? 10.497 6.212 12.599 1.00 89.62 169 ARG A CA 1
ATOM 1357 C C . ARG A 1 169 ? 11.559 5.377 11.907 1.00 89.62 169 ARG A C 1
ATOM 1359 O O . ARG A 1 169 ? 11.723 5.491 10.695 1.00 89.62 169 ARG A O 1
ATOM 1366 N N . ASP A 1 170 ? 12.277 4.547 12.659 1.00 85.94 170 ASP A N 1
ATOM 1367 C CA . ASP A 1 170 ? 13.508 3.929 12.151 1.00 85.94 170 ASP A CA 1
ATOM 1368 C C . ASP A 1 170 ? 13.195 2.814 11.137 1.00 85.94 170 ASP A C 1
ATOM 1370 O O . ASP A 1 170 ? 13.836 2.724 10.091 1.00 85.94 170 ASP A O 1
ATOM 1374 N N . ALA A 1 171 ? 12.120 2.057 11.372 1.00 86.00 171 ALA A N 1
ATOM 1375 C CA . ALA A 1 171 ? 11.550 1.105 10.420 1.00 86.00 171 ALA A CA 1
ATOM 1376 C C . ALA A 1 171 ? 10.740 1.774 9.294 1.00 86.00 171 ALA A C 1
ATOM 1378 O O . ALA A 1 171 ? 10.313 1.093 8.359 1.00 86.00 171 ALA A O 1
ATOM 1379 N N . ARG A 1 172 ? 10.495 3.092 9.390 1.00 87.00 172 ARG A N 1
ATOM 1380 C CA . ARG A 1 172 ? 9.638 3.876 8.486 1.00 87.00 172 ARG A CA 1
ATOM 1381 C C . ARG A 1 172 ? 8.261 3.238 8.283 1.00 87.00 172 ARG A C 1
ATOM 1383 O O . ARG A 1 172 ? 7.810 3.056 7.153 1.00 87.00 172 ARG A O 1
ATOM 1390 N N . ARG A 1 173 ? 7.592 2.877 9.384 1.00 88.06 173 ARG A N 1
ATOM 1391 C CA . ARG A 1 173 ? 6.261 2.238 9.356 1.00 88.06 173 ARG A CA 1
ATOM 1392 C C . ARG A 1 173 ? 5.139 3.068 9.973 1.00 88.06 173 ARG A C 1
ATOM 1394 O O . ARG A 1 173 ? 3.997 2.625 9.901 1.00 88.06 173 ARG A O 1
ATOM 1401 N N . GLY A 1 174 ? 5.433 4.228 10.561 1.00 90.25 174 GLY A N 1
ATOM 1402 C CA . GLY A 1 174 ? 4.418 5.150 11.073 1.00 90.25 174 GLY A CA 1
ATOM 1403 C C . GLY A 1 174 ? 3.406 4.480 12.012 1.00 90.25 174 GLY A C 1
ATOM 1404 O O . GLY A 1 174 ? 3.783 3.827 12.985 1.00 90.25 174 GLY A O 1
ATOM 1405 N N . ASP A 1 175 ? 2.120 4.613 11.695 1.00 90.44 175 ASP A N 1
ATOM 1406 C CA . ASP A 1 175 ? 0.978 4.028 12.410 1.00 90.44 175 ASP A CA 1
ATOM 1407 C C . ASP A 1 175 ? 0.931 2.500 12.393 1.00 90.44 175 ASP A C 1
ATOM 1409 O O . ASP A 1 175 ? 0.653 1.894 13.430 1.00 90.44 175 ASP A O 1
ATOM 1413 N N . SER A 1 176 ? 1.275 1.865 11.271 1.00 92.19 176 SER A N 1
ATOM 1414 C CA . SER A 1 176 ? 1.398 0.404 11.222 1.00 92.19 176 SER A CA 1
ATOM 1415 C C . SER A 1 176 ? 2.479 -0.093 12.177 1.00 92.19 176 SER A C 1
ATOM 1417 O O . SER A 1 176 ? 2.249 -1.013 12.966 1.00 92.19 176 SER A O 1
ATOM 1419 N N . GLY A 1 177 ? 3.652 0.542 12.144 1.00 94.62 177 GLY A N 1
ATOM 1420 C CA . GLY A 1 177 ? 4.744 0.190 13.045 1.00 94.62 177 GLY A CA 1
ATOM 1421 C C . GLY A 1 177 ? 4.330 0.373 14.497 1.00 94.62 177 GLY A C 1
ATOM 1422 O O . GLY A 1 177 ? 4.533 -0.512 15.328 1.00 94.62 177 GLY A O 1
ATOM 1423 N N . PHE A 1 178 ? 3.658 1.486 14.787 1.00 95.88 178 PHE A N 1
ATOM 1424 C CA . PHE A 1 178 ? 3.173 1.767 16.124 1.00 95.88 178 PHE A CA 1
ATOM 1425 C C . PHE A 1 178 ? 2.193 0.716 16.651 1.00 95.88 178 PHE A C 1
ATOM 1427 O O . PHE A 1 178 ? 2.317 0.275 17.792 1.00 95.88 178 PHE A O 1
ATOM 1434 N N . LEU A 1 179 ? 1.249 0.271 15.821 1.00 96.00 179 LEU A N 1
ATOM 1435 C CA . LEU A 1 179 ? 0.317 -0.791 16.191 1.00 96.00 179 LEU A CA 1
ATOM 1436 C C . LEU A 1 179 ? 1.009 -2.112 16.502 1.00 96.00 179 LEU A C 1
ATOM 1438 O O . LEU A 1 179 ? 0.641 -2.786 17.464 1.00 96.00 179 LEU A O 1
ATOM 1442 N N . GLN A 1 180 ? 2.003 -2.477 15.697 1.00 97.38 180 GLN A N 1
ATOM 1443 C CA . GLN A 1 180 ? 2.786 -3.686 15.920 1.00 97.38 180 GLN A CA 1
ATOM 1444 C C . GLN A 1 180 ? 3.556 -3.602 17.247 1.00 97.38 180 GLN A C 1
ATOM 1446 O O . GLN A 1 180 ? 3.511 -4.548 18.033 1.00 97.38 180 GLN A O 1
ATOM 1451 N N . PHE A 1 181 ? 4.163 -2.449 17.549 1.00 97.88 181 PHE A N 1
ATOM 1452 C CA . PHE A 1 181 ? 4.802 -2.186 18.842 1.00 97.88 181 PHE A CA 1
ATOM 1453 C C . PHE A 1 181 ? 3.820 -2.321 20.017 1.00 97.88 181 PHE A C 1
ATOM 1455 O O . PHE A 1 181 ? 4.113 -3.028 20.981 1.00 97.88 181 PHE A O 1
ATOM 1462 N N . LEU A 1 182 ? 2.639 -1.691 19.944 1.00 98.19 182 LEU A N 1
ATOM 1463 C CA . LEU A 1 182 ? 1.626 -1.775 21.007 1.00 98.19 182 LEU A CA 1
ATOM 1464 C C . LEU A 1 182 ? 1.146 -3.214 21.231 1.00 98.19 182 LEU A C 1
ATOM 1466 O O . LEU A 1 182 ? 1.025 -3.660 22.373 1.00 98.19 182 LEU A O 1
ATOM 1470 N N . ALA A 1 183 ? 0.907 -3.949 20.142 1.00 98.06 183 ALA A N 1
ATOM 1471 C CA . ALA A 1 183 ? 0.487 -5.340 20.201 1.00 98.06 183 ALA A CA 1
ATOM 1472 C C . ALA A 1 183 ? 1.548 -6.226 20.871 1.00 98.06 183 ALA A C 1
ATOM 1474 O O . ALA A 1 183 ? 1.217 -6.993 21.774 1.00 98.06 183 ALA A O 1
ATOM 1475 N N . ASN A 1 184 ? 2.817 -6.072 20.479 1.00 98.00 184 ASN A N 1
ATOM 1476 C CA . ASN A 1 184 ? 3.942 -6.800 21.064 1.00 98.00 184 ASN A CA 1
ATOM 1477 C C . ASN A 1 184 ? 4.120 -6.474 22.556 1.00 98.00 184 ASN A C 1
ATOM 1479 O O . ASN A 1 184 ? 4.172 -7.387 23.380 1.00 98.00 184 ASN A O 1
ATOM 1483 N N . ARG A 1 185 ? 4.118 -5.181 22.916 1.00 97.88 185 ARG A N 1
ATOM 1484 C CA . ARG A 1 185 ? 4.269 -4.704 24.302 1.00 97.88 185 ARG A CA 1
ATOM 1485 C C . ARG A 1 185 ? 3.246 -5.331 25.250 1.00 97.88 185 ARG A C 1
ATOM 1487 O O . ARG A 1 185 ? 3.602 -5.724 26.359 1.00 97.88 185 ARG A O 1
ATOM 1494 N N . ASP A 1 186 ? 1.993 -5.427 24.811 1.00 98.25 186 ASP A N 1
ATOM 1495 C CA . ASP A 1 186 ? 0.875 -5.841 25.666 1.00 98.25 186 ASP A CA 1
ATOM 1496 C C . ASP A 1 186 ? 0.413 -7.288 25.411 1.00 98.25 186 ASP A C 1
ATOM 1498 O O . ASP A 1 186 ? -0.626 -7.711 25.925 1.00 98.25 186 ASP A O 1
ATOM 1502 N N . GLY A 1 187 ? 1.177 -8.059 24.627 1.00 97.62 187 GLY A N 1
ATOM 1503 C CA . GLY A 1 187 ? 0.909 -9.472 24.348 1.00 97.62 187 GLY A CA 1
ATOM 1504 C C . GLY A 1 187 ? -0.388 -9.724 23.570 1.00 97.62 187 GLY A C 1
ATOM 1505 O O . GLY A 1 187 ? -1.026 -10.763 23.749 1.00 97.62 187 GLY A O 1
ATOM 1506 N N . VAL A 1 188 ? -0.808 -8.777 22.730 1.00 98.25 188 VAL A N 1
ATOM 1507 C CA . VAL A 1 188 ? -1.996 -8.899 21.876 1.00 98.25 188 VAL A CA 1
ATOM 1508 C C . VAL A 1 188 ? -1.594 -9.483 20.523 1.00 98.25 188 VAL A C 1
ATOM 1510 O O . VAL A 1 188 ? -0.627 -9.049 19.905 1.00 98.25 188 VAL A O 1
ATOM 1513 N N . SER A 1 189 ? -2.352 -10.465 20.028 1.00 97.44 189 SER A N 1
ATOM 1514 C CA . SER A 1 189 ? -2.117 -11.025 18.694 1.00 97.44 189 SER A CA 1
ATOM 1515 C C . SER A 1 189 ? -2.292 -9.962 17.609 1.00 97.44 189 SER A C 1
ATOM 1517 O O . SER A 1 189 ? -3.238 -9.176 17.658 1.00 97.44 189 SER A O 1
ATOM 1519 N N . ALA A 1 190 ? -1.422 -9.979 16.601 1.00 96.69 190 ALA A N 1
ATOM 1520 C CA . ALA A 1 190 ? -1.472 -9.054 15.478 1.00 96.69 190 ALA A CA 1
ATOM 1521 C C . ALA A 1 190 ? -1.345 -9.797 14.142 1.00 96.69 190 ALA A C 1
ATOM 1523 O O . ALA A 1 190 ? -0.627 -10.793 14.052 1.00 96.69 190 ALA A O 1
ATOM 1524 N N . LYS A 1 191 ? -2.026 -9.308 13.102 1.00 95.81 191 LYS A N 1
ATOM 1525 C CA . LYS A 1 191 ? -1.895 -9.808 11.725 1.00 95.81 191 LYS A CA 1
ATOM 1526 C C . LYS A 1 191 ? -1.883 -8.659 10.716 1.00 95.81 191 LYS A C 1
ATOM 1528 O O . LYS A 1 191 ? -2.531 -7.638 10.933 1.00 95.81 191 LYS A O 1
ATOM 1533 N N . SER A 1 192 ? -1.183 -8.852 9.602 1.00 93.00 192 SER A N 1
ATOM 1534 C CA . SER A 1 192 ? -1.264 -7.929 8.469 1.00 93.00 192 SER A CA 1
ATOM 1535 C C . SER A 1 192 ? -2.606 -8.081 7.742 1.00 93.00 192 SER A C 1
ATOM 1537 O O . SER A 1 192 ? -3.148 -9.186 7.651 1.00 93.00 192 SER A O 1
ATOM 1539 N N . ALA A 1 193 ? -3.142 -6.973 7.235 1.00 89.62 193 ALA A N 1
ATOM 1540 C CA . ALA A 1 193 ? -4.261 -6.950 6.293 1.00 89.62 193 ALA A CA 1
ATOM 1541 C C . ALA A 1 193 ? -3.823 -6.825 4.825 1.00 89.62 193 ALA A C 1
ATOM 1543 O O . ALA A 1 193 ? -4.680 -6.750 3.945 1.00 89.62 193 ALA A O 1
ATOM 1544 N N . GLU A 1 194 ? -2.517 -6.780 4.548 1.00 83.25 194 GLU A N 1
ATOM 1545 C CA . GLU A 1 194 ? -2.035 -6.718 3.170 1.00 83.25 194 GLU A CA 1
ATOM 1546 C C . GLU A 1 194 ? -2.330 -8.002 2.413 1.00 83.25 194 GLU A C 1
ATOM 1548 O O . GLU A 1 194 ? -2.092 -9.114 2.886 1.00 83.25 194 GLU A O 1
ATOM 1553 N N . VAL A 1 195 ? -2.782 -7.805 1.183 1.00 84.50 195 VAL A N 1
ATOM 1554 C CA . VAL A 1 195 ? -2.872 -8.852 0.177 1.00 84.50 195 VAL A CA 1
ATOM 1555 C C . VAL A 1 195 ? -1.512 -8.925 -0.500 1.00 84.50 195 VAL A C 1
ATOM 1557 O O . VAL A 1 195 ? -1.007 -7.904 -0.971 1.00 84.50 195 VAL A O 1
ATOM 1560 N N . ASP A 1 196 ? -0.905 -10.110 -0.552 1.00 85.38 196 ASP A N 1
ATOM 1561 C CA . ASP A 1 196 ? 0.370 -10.255 -1.247 1.00 85.38 196 ASP A CA 1
ATOM 1562 C C . ASP A 1 196 ? 0.217 -9.970 -2.755 1.00 85.38 196 ASP A C 1
ATOM 1564 O O . ASP A 1 196 ? -0.857 -10.116 -3.349 1.00 85.38 196 ASP A O 1
ATOM 1568 N N . ASN A 1 197 ? 1.295 -9.523 -3.400 1.00 87.44 197 ASN A N 1
ATOM 1569 C CA . ASN A 1 197 ? 1.261 -9.173 -4.820 1.00 87.44 197 ASN A CA 1
ATOM 1570 C C . ASN A 1 197 ? 0.802 -10.343 -5.727 1.00 87.44 197 ASN A C 1
ATOM 1572 O O . ASN A 1 197 ? 0.021 -10.100 -6.652 1.00 87.44 197 ASN A O 1
ATOM 1576 N N . PRO A 1 198 ? 1.187 -11.615 -5.482 1.00 87.56 198 PRO A N 1
ATOM 1577 C CA . PRO A 1 198 ? 0.626 -12.764 -6.198 1.00 87.56 198 PRO A CA 1
ATOM 1578 C C . PRO A 1 198 ? -0.895 -12.939 -6.066 1.00 87.56 198 PRO A C 1
ATOM 1580 O O . PRO A 1 198 ? -1.552 -13.361 -7.019 1.00 87.56 198 PRO A O 1
ATOM 1583 N N . GLU A 1 199 ? -1.481 -12.662 -4.907 1.00 87.31 199 GLU A N 1
ATOM 1584 C CA . GLU A 1 199 ? -2.923 -12.695 -4.696 1.00 87.31 199 GLU A CA 1
ATOM 1585 C C . GLU A 1 199 ? -3.605 -11.488 -5.346 1.00 87.31 199 GLU A C 1
ATOM 1587 O O . GLU A 1 199 ? -4.622 -11.656 -6.024 1.00 87.31 199 GLU A O 1
ATOM 1592 N N . GLN A 1 200 ? -3.000 -10.304 -5.255 1.00 88.19 200 GLN A N 1
ATOM 1593 C CA . GLN A 1 200 ? -3.464 -9.104 -5.950 1.00 88.19 200 GLN A CA 1
ATOM 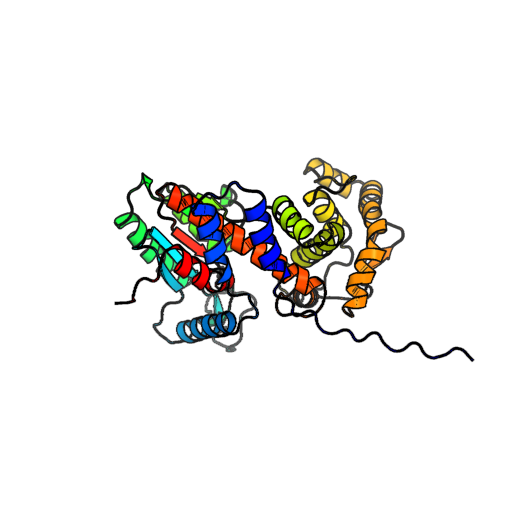1594 C C . GLN A 1 200 ? -3.452 -9.290 -7.478 1.00 88.19 200 GLN A C 1
ATOM 1596 O O . GLN A 1 200 ? -4.383 -8.879 -8.171 1.00 88.19 200 GLN A O 1
ATOM 1601 N N . LEU A 1 201 ? -2.459 -10.001 -8.014 1.00 89.62 201 LEU A N 1
ATOM 1602 C CA . LEU A 1 201 ? -2.395 -10.375 -9.425 1.00 89.62 201 LEU A CA 1
ATOM 1603 C C . LEU A 1 201 ? -3.559 -11.285 -9.845 1.00 89.62 201 LEU A C 1
ATOM 1605 O O . LEU A 1 201 ? -4.109 -11.117 -10.930 1.00 89.62 201 LEU A O 1
ATOM 1609 N N . LYS A 1 202 ? -3.994 -12.220 -8.991 1.00 87.81 202 LYS A N 1
ATOM 1610 C CA . LYS A 1 202 ? -5.190 -13.030 -9.291 1.00 87.81 202 LYS A CA 1
ATOM 1611 C C . LYS A 1 202 ? -6.446 -12.169 -9.386 1.00 87.81 202 LYS A C 1
ATOM 1613 O O . LYS A 1 202 ? -7.375 -12.567 -10.086 1.00 87.81 202 LYS A O 1
ATOM 1618 N N . LYS A 1 203 ? -6.507 -11.043 -8.664 1.00 84.38 203 LYS A N 1
ATOM 1619 C CA . LYS A 1 203 ? -7.595 -10.062 -8.792 1.00 84.38 203 LYS A CA 1
ATOM 1620 C C . LYS A 1 203 ? -7.490 -9.365 -10.152 1.00 84.38 203 LYS A C 1
ATOM 1622 O O . LYS A 1 203 ? -8.377 -9.539 -10.978 1.00 84.38 203 LYS A O 1
ATOM 1627 N N . PHE A 1 204 ? -6.327 -8.794 -10.472 1.00 87.81 204 PHE A N 1
ATOM 1628 C CA . PHE A 1 204 ? -6.023 -8.200 -11.784 1.00 87.81 204 PHE A CA 1
ATOM 1629 C C . PHE A 1 204 ? -6.409 -9.079 -12.983 1.00 87.81 204 PHE A C 1
ATOM 1631 O O . PHE A 1 204 ? -7.100 -8.621 -13.895 1.00 87.81 204 PHE A O 1
ATOM 1638 N N . GLU A 1 205 ? -6.028 -10.356 -12.972 1.00 88.81 205 GLU A N 1
ATOM 1639 C CA . GLU A 1 205 ? -6.327 -11.283 -14.068 1.00 88.81 205 GLU A CA 1
ATOM 1640 C C . GLU A 1 205 ? -7.843 -11.492 -14.265 1.00 88.81 205 GLU A C 1
ATOM 1642 O O . GLU A 1 205 ? -8.295 -11.697 -15.394 1.00 88.81 205 GLU A O 1
ATOM 1647 N N . ARG A 1 206 ? -8.659 -11.390 -13.204 1.00 84.94 206 ARG A N 1
ATOM 1648 C CA . ARG A 1 206 ? -10.128 -11.538 -13.285 1.00 84.94 206 ARG A CA 1
ATOM 1649 C C . ARG A 1 206 ? -10.811 -10.366 -13.984 1.00 84.94 206 ARG A C 1
ATOM 1651 O O . ARG A 1 206 ? -11.878 -10.568 -14.557 1.00 84.94 206 ARG A O 1
ATOM 1658 N N . VAL A 1 207 ? -10.201 -9.183 -13.974 1.00 80.06 207 VAL A N 1
ATOM 1659 C CA . VAL A 1 207 ? -10.684 -7.980 -14.686 1.00 80.06 207 VAL A CA 1
ATOM 1660 C C . VAL A 1 207 ? -9.940 -7.708 -15.981 1.00 80.06 207 VAL A C 1
ATOM 1662 O O . VAL A 1 207 ? -10.090 -6.645 -16.579 1.00 80.06 207 VAL A O 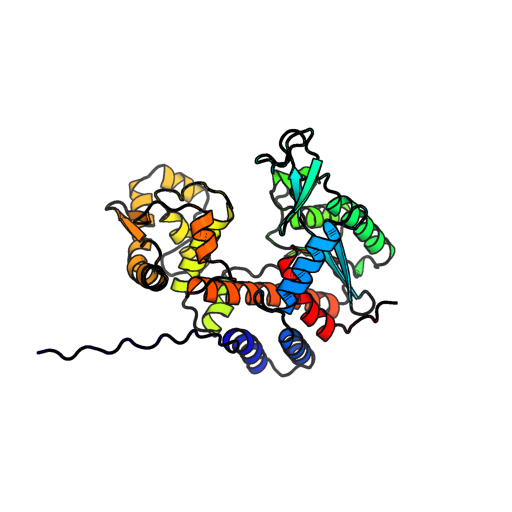1
ATOM 1665 N N . GLY A 1 208 ? -9.146 -8.672 -16.448 1.00 87.69 208 GLY A N 1
ATOM 1666 C CA . GLY A 1 208 ? -8.438 -8.558 -17.718 1.00 87.69 208 GLY A CA 1
ATOM 1667 C C . GLY A 1 208 ? -7.223 -7.631 -17.672 1.00 87.69 208 GLY A C 1
ATOM 1668 O O . GLY A 1 208 ? -6.769 -7.167 -18.719 1.00 87.69 208 GLY A O 1
ATOM 1669 N N . VAL A 1 209 ? -6.664 -7.359 -16.491 1.00 91.75 209 VAL A N 1
ATOM 1670 C CA . VAL A 1 209 ? -5.314 -6.794 -16.391 1.00 91.75 209 VAL A CA 1
ATOM 1671 C C . VAL A 1 209 ? -4.317 -7.923 -16.626 1.00 91.75 209 VAL A C 1
ATOM 1673 O O . VAL A 1 209 ? -4.331 -8.945 -15.939 1.00 91.75 209 VAL A O 1
ATOM 1676 N N . SER A 1 210 ? -3.472 -7.753 -17.643 1.00 93.44 210 SER A N 1
ATOM 1677 C CA . SER A 1 210 ? -2.462 -8.752 -17.976 1.00 93.44 210 SER A CA 1
ATOM 1678 C C . SER A 1 210 ? -1.349 -8.763 -16.930 1.00 93.44 210 SER A C 1
ATOM 1680 O O . SER A 1 210 ? -1.076 -7.752 -16.279 1.00 93.44 210 SER A O 1
ATOM 1682 N N . ARG A 1 211 ? -0.670 -9.901 -16.778 1.00 94.62 211 ARG A N 1
ATOM 1683 C CA . ARG A 1 211 ? 0.437 -10.016 -15.828 1.00 94.62 211 ARG A CA 1
ATOM 1684 C C . ARG A 1 211 ? 1.566 -9.043 -16.154 1.00 94.62 211 ARG A C 1
ATOM 1686 O O . ARG A 1 211 ? 2.122 -8.444 -15.247 1.00 94.62 211 ARG A O 1
ATOM 1693 N N . GLU A 1 212 ? 1.868 -8.821 -17.428 1.00 95.12 212 GLU A N 1
ATOM 1694 C CA . GLU A 1 212 ? 2.902 -7.865 -17.825 1.00 95.12 212 GLU A CA 1
ATOM 1695 C C . GLU A 1 212 ? 2.487 -6.408 -17.565 1.00 95.12 212 GLU A C 1
ATOM 1697 O O . GLU A 1 212 ? 3.348 -5.599 -17.221 1.00 95.12 212 GLU A O 1
ATOM 1702 N N . ASP A 1 213 ? 1.196 -6.068 -17.678 1.00 95.69 213 ASP A N 1
ATOM 1703 C CA . ASP A 1 213 ? 0.684 -4.743 -17.286 1.00 95.69 213 ASP A CA 1
ATOM 1704 C C . ASP A 1 213 ? 0.863 -4.536 -15.772 1.00 95.69 213 ASP A C 1
ATOM 1706 O O . ASP A 1 213 ? 1.295 -3.474 -15.325 1.00 95.69 213 ASP A O 1
ATOM 1710 N N . ALA A 1 214 ? 0.556 -5.572 -14.983 1.00 95.62 214 ALA A N 1
ATOM 1711 C CA . ALA A 1 214 ? 0.722 -5.562 -13.535 1.00 95.62 214 ALA A CA 1
ATOM 1712 C C . ALA A 1 214 ? 2.186 -5.356 -13.129 1.00 95.62 214 ALA A C 1
ATOM 1714 O O . ALA A 1 214 ? 2.462 -4.558 -12.239 1.00 95.62 214 ALA A O 1
ATOM 1715 N N . VAL A 1 215 ? 3.123 -6.028 -13.809 1.00 96.94 215 VAL A N 1
ATOM 1716 C CA . VAL A 1 215 ? 4.568 -5.848 -13.590 1.00 96.94 215 VAL A CA 1
ATOM 1717 C C . VAL A 1 215 ? 4.975 -4.398 -13.812 1.00 96.94 215 VAL A C 1
ATOM 1719 O O . VAL A 1 215 ? 5.661 -3.834 -12.963 1.00 96.94 215 VAL A O 1
ATOM 1722 N N . LEU A 1 216 ? 4.545 -3.785 -14.924 1.00 97.81 216 LEU A N 1
ATOM 1723 C CA . LEU A 1 216 ? 4.843 -2.378 -15.192 1.00 97.81 216 LEU A CA 1
ATOM 1724 C C . LEU A 1 216 ? 4.323 -1.498 -14.057 1.00 97.81 216 LEU A C 1
ATOM 1726 O O . LEU A 1 216 ? 5.079 -0.714 -13.491 1.00 97.81 216 LEU A O 1
ATOM 1730 N N . PHE A 1 217 ? 3.055 -1.669 -13.685 1.00 97.12 217 PHE A N 1
ATOM 1731 C CA . PHE A 1 217 ? 2.446 -0.910 -12.600 1.00 97.12 217 PHE A CA 1
ATOM 1732 C C . PHE A 1 217 ? 3.204 -1.066 -11.272 1.00 97.12 217 PHE A C 1
ATOM 1734 O O . PHE A 1 217 ? 3.547 -0.061 -10.651 1.00 97.12 217 PHE A O 1
ATOM 1741 N N . PHE A 1 218 ? 3.501 -2.294 -10.837 1.00 95.50 218 PHE A N 1
ATOM 1742 C CA . PHE A 1 218 ? 4.191 -2.514 -9.566 1.00 95.50 218 PHE A CA 1
ATOM 1743 C C . PHE A 1 218 ? 5.642 -2.024 -9.588 1.00 95.50 218 PHE A C 1
ATOM 1745 O O . PHE A 1 218 ? 6.105 -1.486 -8.583 1.00 95.50 218 PHE A O 1
ATOM 1752 N N . ALA A 1 219 ? 6.342 -2.118 -10.723 1.00 95.75 219 ALA A N 1
ATOM 1753 C CA . ALA A 1 219 ? 7.689 -1.566 -10.865 1.00 95.75 219 ALA A CA 1
ATOM 1754 C C . ALA A 1 219 ? 7.683 -0.037 -10.743 1.00 95.75 219 ALA A C 1
ATOM 1756 O O . ALA A 1 219 ? 8.456 0.519 -9.963 1.00 95.75 219 ALA A O 1
ATOM 1757 N N . LEU A 1 220 ? 6.765 0.642 -11.441 1.00 96.12 220 LEU A N 1
ATOM 1758 C CA . LEU A 1 220 ? 6.578 2.091 -11.313 1.00 96.12 220 LEU A CA 1
ATOM 1759 C C . LEU A 1 220 ? 6.194 2.477 -9.876 1.00 96.12 220 LEU A C 1
ATOM 1761 O O . LEU A 1 220 ? 6.748 3.426 -9.326 1.00 96.12 220 LEU A O 1
ATOM 1765 N N . ARG A 1 221 ? 5.311 1.705 -9.229 1.00 92.62 221 ARG A N 1
ATOM 1766 C CA . ARG A 1 221 ? 4.905 1.920 -7.831 1.00 92.62 221 ARG A CA 1
ATOM 1767 C C . ARG A 1 221 ? 6.060 1.769 -6.848 1.00 92.62 221 ARG A C 1
ATOM 1769 O O . ARG A 1 221 ? 6.182 2.589 -5.944 1.00 92.62 221 ARG A O 1
ATOM 1776 N N . ALA A 1 222 ? 6.904 0.757 -7.020 1.00 90.31 222 ALA A N 1
ATOM 1777 C CA . ALA A 1 222 ? 8.076 0.549 -6.175 1.00 90.31 222 ALA A CA 1
ATOM 1778 C C . ALA A 1 222 ? 9.078 1.709 -6.299 1.00 90.31 222 ALA A C 1
ATOM 1780 O O . ALA A 1 222 ? 9.641 2.140 -5.295 1.00 90.31 222 ALA A O 1
ATOM 1781 N N . MET A 1 223 ? 9.255 2.262 -7.505 1.00 89.88 223 MET A N 1
ATOM 1782 C CA . MET A 1 223 ? 10.084 3.455 -7.714 1.00 89.88 223 MET A CA 1
ATOM 1783 C C . MET A 1 223 ? 9.459 4.699 -7.062 1.00 89.88 223 MET A C 1
ATOM 1785 O O . MET A 1 223 ? 10.126 5.406 -6.304 1.00 89.88 223 MET A O 1
ATOM 1789 N N . ALA A 1 224 ? 8.156 4.908 -7.276 1.00 87.00 224 ALA A N 1
ATOM 1790 C CA . ALA A 1 224 ? 7.394 6.031 -6.731 1.00 87.00 224 ALA A CA 1
ATOM 1791 C C . ALA A 1 224 ? 7.302 6.040 -5.194 1.00 87.00 224 ALA A C 1
ATOM 1793 O O . ALA A 1 224 ? 7.134 7.104 -4.602 1.00 87.00 224 ALA A O 1
ATOM 1794 N N . ALA A 1 225 ? 7.456 4.889 -4.528 1.00 79.50 225 ALA A N 1
ATOM 1795 C CA . ALA A 1 225 ? 7.370 4.767 -3.070 1.00 79.50 225 ALA A CA 1
ATOM 1796 C C . ALA A 1 225 ? 8.387 5.632 -2.297 1.00 79.50 225 ALA A C 1
ATOM 1798 O O . ALA A 1 225 ? 8.254 5.802 -1.087 1.00 79.50 225 ALA A O 1
ATOM 1799 N N . ASN A 1 226 ? 9.390 6.194 -2.976 1.00 69.06 226 ASN A N 1
ATOM 1800 C CA . ASN A 1 226 ? 10.356 7.110 -2.378 1.00 69.06 226 ASN A CA 1
ATOM 1801 C C . ASN A 1 226 ? 9.919 8.593 -2.369 1.00 69.06 226 ASN A C 1
ATOM 1803 O O . ASN A 1 226 ? 10.713 9.402 -1.892 1.00 69.06 226 ASN A O 1
ATOM 1807 N N . TYR A 1 227 ? 8.707 8.930 -2.854 1.00 66.44 227 TYR A N 1
ATOM 1808 C CA . TYR A 1 227 ? 8.005 10.235 -2.770 1.00 66.44 227 TYR A CA 1
ATOM 1809 C C . TYR A 1 227 ? 8.926 11.462 -2.618 1.00 66.44 227 TYR A C 1
ATOM 1811 O O . TYR A 1 227 ? 8.889 12.171 -1.613 1.00 66.44 227 TYR A O 1
ATOM 1819 N N . ASN A 1 228 ? 9.813 11.685 -3.587 1.00 75.38 228 ASN A N 1
ATOM 1820 C CA . ASN A 1 228 ? 10.710 12.836 -3.598 1.00 75.38 228 ASN A CA 1
ATOM 1821 C C . ASN A 1 228 ? 11.009 13.284 -5.033 1.00 75.38 228 ASN A C 1
ATOM 1823 O O . ASN A 1 228 ? 10.874 12.512 -5.980 1.00 75.38 228 ASN A O 1
ATOM 1827 N N . ASP A 1 229 ? 11.496 14.513 -5.191 1.00 80.75 229 ASP A N 1
ATOM 1828 C CA . ASP A 1 229 ? 11.894 15.065 -6.495 1.00 80.75 229 ASP A CA 1
ATOM 1829 C C . ASP A 1 229 ? 13.248 14.529 -6.993 1.00 80.75 229 ASP A C 1
ATOM 1831 O O . ASP A 1 229 ? 13.894 15.129 -7.854 1.00 80.75 229 ASP A O 1
ATOM 1835 N N . LYS A 1 230 ? 13.727 13.396 -6.457 1.00 87.38 230 LYS A N 1
ATOM 1836 C CA . LYS A 1 230 ? 14.968 12.805 -6.958 1.00 87.38 230 LYS A CA 1
ATOM 1837 C C . LYS A 1 230 ? 14.718 12.190 -8.335 1.00 87.38 230 LYS A C 1
ATOM 1839 O O . LYS A 1 230 ? 13.671 11.566 -8.545 1.00 87.38 230 LYS A O 1
ATOM 1844 N N . PRO A 1 231 ? 15.694 12.305 -9.249 1.00 92.06 231 PRO A N 1
ATOM 1845 C CA . PRO A 1 231 ? 15.676 11.557 -10.493 1.00 92.06 231 PRO A CA 1
ATOM 1846 C C . PRO A 1 231 ? 15.546 10.056 -10.230 1.00 92.06 231 PRO A C 1
ATOM 1848 O O . PRO A 1 231 ? 16.160 9.522 -9.298 1.00 92.06 231 PRO A O 1
ATOM 1851 N N . VAL A 1 232 ? 14.769 9.381 -11.070 1.00 92.75 232 VAL A N 1
ATOM 1852 C CA . VAL A 1 232 ? 14.791 7.921 -11.161 1.00 92.75 232 VAL A CA 1
ATOM 1853 C C . VAL A 1 232 ? 16.203 7.491 -11.590 1.00 92.75 232 VAL A C 1
ATOM 1855 O O . VAL A 1 232 ? 16.800 8.167 -12.430 1.00 92.75 232 VAL A O 1
ATOM 1858 N N . PRO A 1 233 ? 16.770 6.405 -11.026 1.00 91.44 233 PRO A N 1
ATOM 1859 C CA . PRO A 1 233 ? 18.083 5.913 -11.437 1.00 91.44 233 PRO A CA 1
ATOM 1860 C C . PRO A 1 233 ? 18.176 5.631 -12.944 1.00 91.44 233 PRO A C 1
ATOM 1862 O O . PRO A 1 233 ? 17.218 5.153 -13.546 1.00 91.44 233 PRO A O 1
ATOM 1865 N N . ASP A 1 234 ? 19.362 5.834 -13.522 1.00 90.56 234 ASP A N 1
ATOM 1866 C CA . ASP A 1 234 ? 19.640 5.577 -14.947 1.00 90.56 234 ASP A CA 1
ATOM 1867 C C . ASP A 1 234 ? 19.573 4.092 -15.337 1.00 90.56 234 ASP A C 1
ATOM 1869 O O . ASP A 1 234 ? 19.616 3.769 -16.516 1.00 90.56 234 ASP A O 1
ATOM 1873 N N . ASP A 1 235 ? 19.502 3.172 -14.378 1.00 96.19 235 ASP A N 1
ATOM 1874 C CA . ASP A 1 235 ? 19.259 1.763 -14.664 1.00 96.19 235 ASP A CA 1
ATOM 1875 C C . ASP A 1 235 ? 18.224 1.181 -13.708 1.00 96.19 235 ASP A C 1
ATOM 1877 O O . ASP A 1 235 ? 18.464 0.982 -12.514 1.00 96.19 235 ASP A O 1
ATOM 1881 N N . ILE A 1 236 ? 17.061 0.881 -14.272 1.00 96.94 236 ILE A N 1
ATOM 1882 C CA . ILE A 1 236 ? 15.903 0.316 -13.587 1.00 96.94 236 ILE A CA 1
ATOM 1883 C C . ILE A 1 236 ? 15.592 -1.110 -14.047 1.00 96.94 236 ILE A C 1
ATOM 1885 O O . ILE A 1 236 ? 14.567 -1.665 -13.650 1.00 96.94 236 ILE A O 1
ATOM 1889 N N . ALA A 1 237 ? 16.470 -1.749 -14.830 1.00 97.62 237 ALA A N 1
ATOM 1890 C CA . ALA A 1 237 ? 16.254 -3.113 -15.317 1.00 97.62 237 ALA A CA 1
ATOM 1891 C C . ALA A 1 237 ? 16.020 -4.101 -14.164 1.00 97.62 237 ALA A C 1
ATOM 1893 O O . ALA A 1 237 ? 15.099 -4.918 -14.209 1.00 97.62 237 ALA A O 1
ATOM 1894 N N . MET A 1 238 ? 16.799 -3.987 -13.083 1.00 96.31 238 MET A N 1
ATOM 1895 C CA . MET A 1 238 ? 16.641 -4.877 -11.931 1.00 96.31 238 MET A CA 1
ATOM 1896 C C . MET A 1 238 ? 15.351 -4.622 -11.148 1.00 96.31 238 MET A C 1
ATOM 1898 O O . MET A 1 238 ? 14.791 -5.577 -10.619 1.00 96.31 238 MET A O 1
ATOM 1902 N N . ASN A 1 239 ? 14.813 -3.395 -11.141 1.00 95.31 239 ASN A N 1
ATOM 1903 C CA . ASN A 1 239 ? 13.499 -3.127 -10.542 1.00 95.31 239 ASN A CA 1
ATOM 1904 C C . ASN A 1 239 ? 12.406 -3.933 -11.256 1.00 95.31 239 ASN A C 1
ATOM 1906 O O . ASN A 1 239 ? 11.612 -4.609 -10.606 1.00 95.31 239 ASN A O 1
ATOM 1910 N N . PHE A 1 240 ? 12.417 -3.942 -12.592 1.00 97.56 240 PHE A N 1
ATOM 1911 C CA . PHE A 1 240 ? 11.511 -4.784 -13.374 1.00 97.56 240 PHE A CA 1
ATOM 1912 C C . PHE A 1 240 ? 11.772 -6.276 -13.163 1.00 97.56 240 PHE A C 1
ATOM 1914 O O . PHE A 1 240 ? 10.819 -7.036 -13.010 1.00 97.56 240 PHE A O 1
ATOM 1921 N N . HIS A 1 241 ? 13.039 -6.703 -13.107 1.00 97.50 241 HIS A N 1
ATOM 1922 C CA . HIS A 1 241 ? 13.389 -8.098 -12.832 1.00 97.50 241 HIS A CA 1
ATOM 1923 C C . HIS A 1 241 ? 12.769 -8.583 -11.515 1.00 97.50 241 HIS A C 1
ATOM 1925 O O . HIS A 1 241 ? 12.138 -9.640 -11.485 1.00 97.50 241 HIS A O 1
ATOM 1931 N N . PHE A 1 242 ? 12.901 -7.804 -10.437 1.00 95.31 242 PHE A N 1
ATOM 1932 C CA . PHE A 1 242 ? 12.335 -8.162 -9.137 1.00 95.31 242 PHE A CA 1
ATOM 1933 C C . PHE A 1 242 ? 10.814 -8.300 -9.189 1.00 95.31 242 PHE A C 1
ATOM 1935 O O . PHE A 1 242 ? 10.280 -9.259 -8.643 1.00 95.31 242 PHE A O 1
ATOM 1942 N N . GLN A 1 243 ? 10.121 -7.409 -9.900 1.00 95.88 243 GLN A N 1
ATOM 1943 C CA . GLN A 1 243 ? 8.665 -7.482 -10.038 1.00 95.88 243 GLN A CA 1
ATOM 1944 C C . GLN A 1 243 ? 8.209 -8.656 -10.915 1.00 95.88 243 GLN A C 1
ATOM 1946 O O . GLN A 1 243 ? 7.218 -9.317 -10.605 1.00 95.88 243 GLN A O 1
ATOM 1951 N N . LEU A 1 244 ? 8.960 -8.992 -11.968 1.00 97.06 244 LEU A N 1
ATOM 1952 C CA . LEU A 1 244 ? 8.731 -10.207 -12.759 1.00 97.06 244 LEU A CA 1
ATOM 1953 C C . LEU A 1 244 ? 8.873 -11.464 -11.883 1.00 97.06 244 LEU A C 1
ATOM 1955 O O . LEU A 1 244 ? 8.021 -12.354 -11.943 1.00 97.06 244 LEU A O 1
ATOM 1959 N N . ALA A 1 245 ? 9.911 -11.526 -11.045 1.00 95.88 245 ALA A N 1
ATOM 1960 C CA . ALA A 1 245 ? 10.136 -12.632 -10.117 1.00 95.88 245 ALA A CA 1
ATOM 1961 C C . ALA A 1 245 ? 9.042 -12.727 -9.041 1.00 95.88 245 ALA A C 1
ATOM 1963 O O . ALA A 1 245 ? 8.496 -13.807 -8.805 1.00 95.88 245 ALA A O 1
ATOM 1964 N N . GLU A 1 246 ? 8.681 -11.602 -8.423 1.00 93.06 246 GLU A N 1
ATOM 1965 C CA . GLU A 1 246 ? 7.657 -11.514 -7.377 1.00 93.06 246 GLU A CA 1
ATOM 1966 C C . GLU A 1 246 ? 6.286 -11.987 -7.881 1.00 93.06 246 GLU A C 1
ATOM 1968 O O . GLU A 1 246 ? 5.597 -12.762 -7.214 1.00 93.06 246 GLU A O 1
ATOM 1973 N N . LEU A 1 247 ? 5.937 -11.624 -9.118 1.00 93.50 247 LEU A N 1
ATOM 1974 C CA . LEU A 1 247 ? 4.720 -12.075 -9.799 1.00 93.50 247 LEU A CA 1
ATOM 1975 C C . LEU A 1 247 ? 4.858 -13.448 -10.480 1.00 93.50 247 LEU A C 1
ATOM 1977 O O . LEU A 1 247 ? 3.969 -13.871 -11.226 1.00 93.50 247 LEU A O 1
ATOM 1981 N N . ARG A 1 248 ? 5.945 -14.177 -10.194 1.00 93.38 248 ARG A N 1
ATOM 1982 C CA . ARG A 1 248 ? 6.199 -15.560 -10.630 1.00 93.38 248 ARG A CA 1
ATOM 1983 C C . ARG A 1 248 ? 6.168 -15.724 -12.153 1.00 93.38 248 ARG A C 1
ATOM 1985 O O . ARG A 1 248 ? 5.578 -16.675 -12.678 1.00 93.38 248 ARG A O 1
ATOM 1992 N N . MET A 1 249 ? 6.778 -14.787 -12.873 1.00 94.62 249 MET A N 1
ATOM 1993 C CA . MET A 1 249 ? 6.966 -14.898 -14.319 1.00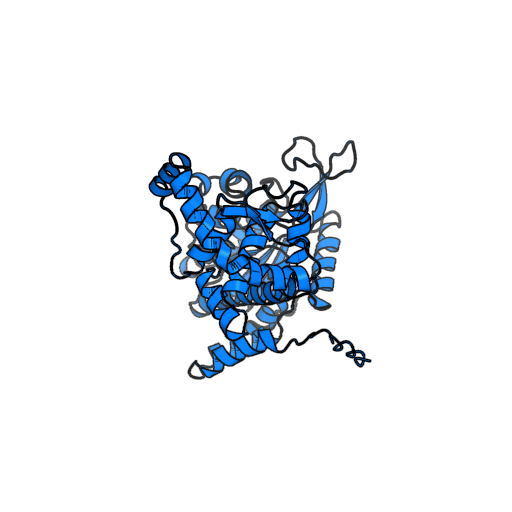 94.62 249 MET A CA 1
ATOM 1994 C C . MET A 1 249 ? 7.978 -16.002 -14.652 1.00 94.62 249 MET A C 1
ATOM 1996 O O . MET A 1 249 ? 9.032 -16.076 -14.017 1.00 94.62 249 MET A O 1
ATOM 2000 N N . PRO A 1 250 ? 7.706 -16.864 -15.652 1.00 93.56 250 PRO A N 1
ATOM 2001 C CA . PRO A 1 250 ? 8.653 -17.894 -16.061 1.00 93.56 250 PRO A CA 1
ATOM 2002 C C . PRO A 1 250 ? 10.025 -17.309 -16.421 1.00 93.56 250 PRO A C 1
ATOM 2004 O O . PRO A 1 250 ? 10.117 -16.378 -17.219 1.00 93.56 250 PRO A O 1
ATOM 2007 N N . GLY A 1 251 ? 11.089 -17.883 -15.854 1.00 94.31 251 GLY A N 1
ATOM 2008 C CA . GLY A 1 251 ? 12.473 -17.457 -16.102 1.00 94.31 251 GLY A CA 1
ATOM 2009 C C . GLY A 1 251 ? 13.004 -16.369 -15.161 1.00 94.31 251 GLY A C 1
ATOM 2010 O O . GLY A 1 251 ? 14.152 -15.957 -15.333 1.00 94.31 251 GLY A O 1
ATOM 2011 N N . PHE A 1 252 ? 12.208 -15.947 -14.174 1.00 96.88 252 PHE A N 1
ATOM 2012 C CA . PHE A 1 252 ? 12.581 -14.969 -13.153 1.00 96.88 252 PHE A CA 1
ATOM 2013 C C . PHE A 1 252 ? 12.508 -15.592 -11.761 1.00 96.88 252 PHE A C 1
ATOM 2015 O O . PHE A 1 252 ? 11.590 -16.356 -11.461 1.00 96.88 252 PHE A O 1
ATOM 2022 N N . GLU A 1 253 ? 13.471 -15.252 -10.910 1.00 94.56 253 GLU A N 1
ATOM 2023 C CA . GLU A 1 253 ? 13.558 -15.749 -9.540 1.00 94.56 253 GLU A CA 1
ATOM 2024 C C . GLU A 1 253 ? 13.973 -14.636 -8.578 1.00 94.56 253 GLU A C 1
ATOM 2026 O O . GLU A 1 253 ? 14.633 -13.670 -8.957 1.00 94.56 253 GLU A O 1
ATOM 2031 N N . VAL A 1 254 ? 13.546 -14.758 -7.322 1.00 93.38 254 VAL A N 1
ATOM 2032 C CA . VAL A 1 254 ? 13.984 -13.844 -6.267 1.00 93.38 254 VAL A CA 1
ATOM 2033 C C . VAL A 1 254 ? 15.373 -14.281 -5.825 1.00 93.38 254 VAL A C 1
ATOM 2035 O O . VAL A 1 254 ? 15.546 -15.405 -5.358 1.00 93.38 254 VAL A O 1
ATOM 2038 N N . PHE A 1 255 ? 16.352 -13.390 -5.955 1.00 94.44 255 PHE A N 1
ATOM 2039 C CA . PHE A 1 255 ? 17.727 -13.693 -5.572 1.00 94.44 255 PHE A CA 1
ATOM 2040 C C . PHE A 1 255 ? 17.901 -13.780 -4.053 1.00 94.44 255 PHE A C 1
ATOM 2042 O O . PHE A 1 255 ? 17.464 -12.889 -3.316 1.00 94.44 255 PHE A O 1
ATOM 2049 N N . SER A 1 256 ? 18.622 -14.807 -3.600 1.00 94.38 256 SER A N 1
ATOM 2050 C CA . SER A 1 256 ? 19.184 -14.862 -2.249 1.00 94.38 256 SER A CA 1
ATOM 2051 C C . SER A 1 256 ? 20.234 -13.765 -2.046 1.00 94.38 256 SER A C 1
ATOM 2053 O O . SER A 1 256 ? 20.729 -13.160 -3.002 1.00 94.38 256 SER A O 1
ATOM 2055 N N . ASP A 1 257 ? 20.621 -13.508 -0.799 1.00 92.81 257 ASP A N 1
ATOM 2056 C CA . ASP A 1 257 ? 21.646 -12.503 -0.514 1.00 92.81 257 ASP A CA 1
ATOM 2057 C C . ASP A 1 257 ? 23.029 -12.908 -1.048 1.00 92.81 257 ASP A C 1
ATOM 2059 O O . ASP A 1 257 ? 23.799 -12.049 -1.480 1.00 92.81 257 ASP A O 1
ATOM 2063 N N . GLU A 1 258 ? 23.337 -14.206 -1.107 1.00 96.00 258 GLU A N 1
ATOM 2064 C CA . GLU A 1 258 ? 24.536 -14.731 -1.772 1.00 96.00 258 GLU A CA 1
ATOM 2065 C C . GLU A 1 258 ? 24.490 -14.488 -3.282 1.00 96.00 258 GLU A C 1
ATOM 2067 O O . GLU A 1 258 ? 25.485 -14.046 -3.855 1.00 96.00 258 GLU A O 1
ATOM 2072 N N . GLN A 1 259 ? 23.340 -14.720 -3.927 1.00 95.94 259 GLN A N 1
ATOM 2073 C CA . GLN A 1 259 ? 23.167 -14.449 -5.357 1.00 95.94 259 GLN A CA 1
ATOM 2074 C C . GLN A 1 259 ? 23.298 -12.951 -5.657 1.00 95.94 259 GLN A C 1
ATOM 2076 O O . GLN A 1 259 ? 23.986 -12.578 -6.603 1.00 95.94 259 GLN A O 1
ATOM 2081 N N . LYS A 1 260 ? 22.716 -12.075 -4.826 1.00 94.56 260 LYS A N 1
ATOM 2082 C CA . LYS A 1 260 ? 22.883 -10.618 -4.965 1.00 94.56 260 LYS A CA 1
ATOM 2083 C C . LYS A 1 260 ? 24.355 -10.212 -4.877 1.00 94.56 260 LYS A C 1
ATOM 2085 O O . LYS A 1 260 ? 24.819 -9.461 -5.731 1.00 94.56 260 LYS A O 1
ATOM 2090 N N . LYS A 1 261 ? 25.100 -10.725 -3.887 1.00 95.31 261 LYS A N 1
ATOM 2091 C CA . LYS A 1 261 ? 26.547 -10.466 -3.751 1.00 95.31 261 LYS A CA 1
ATOM 2092 C C . LYS A 1 261 ? 27.315 -10.948 -4.980 1.00 95.31 261 LYS A C 1
ATOM 2094 O O . LYS A 1 261 ? 28.107 -10.193 -5.534 1.00 95.31 261 LYS A O 1
ATOM 2099 N N . TYR A 1 262 ? 27.012 -12.156 -5.450 1.00 96.75 262 TYR A N 1
ATOM 2100 C CA . TYR A 1 262 ? 27.621 -12.710 -6.654 1.00 96.75 262 TYR A CA 1
ATOM 2101 C C . TYR A 1 262 ? 27.389 -11.819 -7.883 1.00 96.75 262 TYR A C 1
ATOM 2103 O O . TYR A 1 262 ? 28.346 -11.498 -8.580 1.00 96.75 262 TYR A O 1
ATOM 2111 N N . LEU A 1 263 ? 26.152 -11.368 -8.126 1.00 95.69 263 LEU A N 1
ATOM 2112 C CA . LEU A 1 263 ? 25.817 -10.509 -9.269 1.00 95.69 263 LEU A CA 1
ATOM 2113 C C . LEU A 1 263 ? 26.529 -9.149 -9.217 1.00 95.69 263 LEU A C 1
ATOM 2115 O O . LEU A 1 263 ? 26.907 -8.622 -10.260 1.00 95.69 263 LEU A O 1
ATOM 2119 N N . VAL A 1 264 ? 26.748 -8.589 -8.023 1.00 93.25 264 VAL A N 1
ATOM 2120 C CA . VAL A 1 264 ? 27.533 -7.353 -7.851 1.00 93.25 264 VAL A CA 1
ATOM 2121 C C . VAL A 1 264 ? 29.001 -7.568 -8.232 1.00 93.25 264 VAL A C 1
ATOM 2123 O O . VAL A 1 264 ? 29.614 -6.692 -8.838 1.00 93.25 264 VAL A O 1
ATOM 2126 N N . GLU A 1 265 ? 29.562 -8.731 -7.904 1.00 96.75 265 GLU A N 1
ATOM 2127 C CA . GLU A 1 265 ? 30.957 -9.082 -8.198 1.00 96.75 265 GLU A CA 1
ATOM 2128 C C . GLU A 1 265 ? 31.181 -9.553 -9.648 1.00 96.75 265 GLU A C 1
ATOM 2130 O O . GLU A 1 265 ? 32.321 -9.557 -10.111 1.00 96.75 265 GLU A O 1
ATOM 2135 N N . HIS A 1 266 ? 30.112 -9.912 -10.372 1.00 97.38 266 HIS A N 1
ATOM 2136 C CA . HIS A 1 266 ? 30.155 -10.487 -11.726 1.00 97.38 266 HIS A CA 1
ATOM 2137 C C . HIS A 1 266 ? 29.256 -9.695 -12.697 1.00 97.38 266 HIS A C 1
ATOM 2139 O O . HIS A 1 266 ? 28.123 -10.105 -12.985 1.00 97.38 266 HIS A O 1
ATOM 2145 N N . PRO A 1 267 ? 29.734 -8.550 -13.228 1.00 94.94 267 PRO A N 1
ATOM 2146 C CA . PRO A 1 267 ? 28.941 -7.653 -14.071 1.00 94.94 267 PRO A CA 1
ATOM 2147 C C . PRO A 1 267 ? 28.345 -8.312 -15.321 1.00 94.94 267 PRO A C 1
ATOM 2149 O O . PRO A 1 267 ? 27.271 -7.922 -15.770 1.00 94.94 267 PRO A O 1
ATOM 2152 N N . GLU A 1 268 ? 29.008 -9.318 -15.888 1.00 96.75 268 GLU A N 1
ATOM 2153 C CA . GLU A 1 268 ? 28.516 -10.090 -17.028 1.00 96.75 268 GLU A CA 1
ATOM 2154 C C . GLU A 1 268 ? 27.299 -10.954 -16.678 1.00 96.75 268 GLU A C 1
ATOM 2156 O O . GLU A 1 268 ? 26.366 -11.054 -17.480 1.00 96.75 268 GLU A O 1
ATOM 2161 N N . ALA A 1 269 ? 27.273 -11.530 -15.472 1.00 96.62 269 ALA A N 1
ATOM 2162 C CA . ALA A 1 269 ? 26.127 -12.280 -14.974 1.00 96.62 269 ALA A CA 1
ATOM 2163 C C . ALA A 1 269 ? 24.957 -11.328 -14.700 1.00 96.62 269 ALA A C 1
ATOM 2165 O O . ALA A 1 269 ? 23.835 -11.582 -15.134 1.00 96.62 269 ALA A O 1
ATOM 2166 N N . LEU A 1 270 ? 25.233 -10.176 -14.081 1.00 96.44 270 LEU A N 1
ATOM 2167 C CA . LEU A 1 270 ? 24.236 -9.127 -13.883 1.00 96.44 270 LEU A CA 1
ATOM 2168 C C . LEU A 1 270 ? 23.664 -8.615 -15.216 1.00 96.44 270 LEU A C 1
ATOM 2170 O O . LEU A 1 270 ? 22.449 -8.499 -15.357 1.00 96.44 270 LEU A O 1
ATOM 2174 N N . ALA A 1 271 ? 24.508 -8.360 -16.218 1.00 97.25 271 ALA A N 1
ATOM 2175 C CA . ALA A 1 271 ? 24.070 -7.958 -17.554 1.00 97.25 271 ALA A CA 1
ATOM 2176 C C . ALA A 1 271 ? 23.167 -9.018 -18.211 1.00 97.25 271 ALA A C 1
ATOM 2178 O O . ALA A 1 271 ? 22.178 -8.677 -18.861 1.00 97.25 271 ALA A O 1
ATOM 2179 N N . ALA A 1 272 ? 23.466 -10.308 -18.026 1.00 97.12 272 ALA A N 1
ATOM 2180 C CA . ALA A 1 272 ? 22.613 -11.389 -18.514 1.00 97.12 272 ALA A CA 1
ATOM 2181 C C . ALA A 1 272 ? 21.229 -11.386 -17.837 1.00 97.12 272 ALA A C 1
ATOM 2183 O O . ALA A 1 272 ? 20.219 -11.535 -18.526 1.00 97.12 272 ALA A O 1
ATOM 2184 N N . GLU A 1 273 ? 21.168 -11.153 -16.523 1.00 97.25 273 GLU A N 1
ATOM 2185 C CA . GLU A 1 273 ? 19.907 -11.048 -15.777 1.00 97.25 273 GLU A CA 1
ATOM 2186 C C . GLU A 1 273 ? 19.074 -9.827 -16.187 1.00 97.25 273 GLU A C 1
ATOM 2188 O O . GLU A 1 273 ? 17.860 -9.944 -16.383 1.00 97.25 273 GLU A O 1
ATOM 2193 N N . LYS A 1 274 ? 19.719 -8.674 -16.406 1.00 97.44 274 LYS A N 1
ATOM 2194 C CA . LYS A 1 274 ? 19.062 -7.468 -16.934 1.00 97.44 274 LYS A CA 1
ATOM 2195 C C . LYS A 1 274 ? 18.460 -7.711 -18.319 1.00 97.44 274 LYS A C 1
ATOM 2197 O O . LYS A 1 274 ? 17.306 -7.368 -18.573 1.00 97.44 274 LYS A O 1
ATOM 2202 N N . LYS A 1 275 ? 19.197 -8.391 -19.208 1.00 98.06 275 LYS A N 1
ATOM 2203 C CA . LYS A 1 275 ? 18.748 -8.688 -20.581 1.00 98.06 275 LYS A CA 1
ATOM 2204 C C . LYS A 1 275 ? 17.466 -9.519 -20.653 1.00 98.06 275 LYS A C 1
ATOM 2206 O O . LYS A 1 275 ? 16.755 -9.434 -21.654 1.00 98.06 275 LYS A O 1
ATOM 2211 N N . LYS A 1 276 ? 17.127 -10.279 -19.606 1.00 98.00 276 LYS A N 1
ATOM 2212 C CA . LYS A 1 276 ? 15.861 -11.028 -19.539 1.00 98.00 276 LYS A CA 1
ATOM 2213 C C . LYS A 1 276 ? 14.630 -10.116 -19.567 1.00 98.00 276 LYS A C 1
ATOM 2215 O O . LYS A 1 276 ? 13.569 -10.569 -19.981 1.00 98.00 276 LYS A O 1
ATOM 2220 N N . VAL A 1 277 ? 14.762 -8.850 -19.165 1.00 97.88 277 VAL A N 1
ATOM 2221 C CA . VAL A 1 277 ? 13.667 -7.863 -19.127 1.00 97.88 277 VAL A CA 1
ATOM 2222 C C . VAL A 1 277 ? 13.339 -7.299 -20.516 1.00 97.88 277 VAL A C 1
ATOM 2224 O O . VAL A 1 277 ? 12.198 -6.930 -20.786 1.00 97.88 277 VAL A O 1
ATOM 2227 N N . LEU A 1 278 ? 14.311 -7.275 -21.431 1.00 97.88 278 LEU A N 1
ATOM 2228 C CA . LEU A 1 278 ? 14.187 -6.599 -22.730 1.00 97.88 278 LEU A CA 1
ATOM 2229 C C . LEU A 1 278 ? 12.988 -7.036 -23.590 1.00 97.88 278 LEU A C 1
ATOM 2231 O O . LEU A 1 278 ? 12.363 -6.165 -24.197 1.00 97.88 278 LEU A O 1
ATOM 2235 N N . PRO A 1 279 ? 12.600 -8.328 -23.638 1.00 97.62 279 PRO A N 1
ATOM 2236 C CA . PRO A 1 279 ? 11.438 -8.766 -24.410 1.00 97.62 279 PRO A CA 1
ATOM 2237 C C . PRO A 1 279 ? 10.107 -8.115 -23.999 1.00 97.62 279 PRO A C 1
ATOM 2239 O O . PRO A 1 279 ? 9.159 -8.151 -24.779 1.00 97.62 279 PRO A O 1
ATOM 2242 N N . TYR A 1 280 ? 10.016 -7.528 -22.800 1.00 98.00 280 TYR A N 1
ATOM 2243 C CA . TYR A 1 280 ? 8.797 -6.887 -22.299 1.00 98.00 280 TYR A CA 1
ATOM 2244 C C . TYR A 1 280 ? 8.700 -5.395 -22.646 1.00 98.00 280 TYR A C 1
ATOM 2246 O O . TYR A 1 280 ? 7.603 -4.835 -22.591 1.00 98.00 280 TYR A O 1
ATOM 2254 N N . LEU A 1 281 ? 9.811 -4.757 -23.042 1.00 98.00 281 LEU A N 1
ATOM 2255 C CA . LEU A 1 281 ? 9.873 -3.302 -23.211 1.00 98.00 281 LEU A CA 1
ATOM 2256 C C . LEU A 1 281 ? 8.890 -2.786 -24.255 1.00 98.00 281 LEU A C 1
ATOM 2258 O O . LEU A 1 281 ? 8.204 -1.814 -23.981 1.00 98.00 281 LEU A O 1
ATOM 2262 N N . GLU A 1 282 ? 8.746 -3.446 -25.407 1.00 98.06 282 GLU A N 1
ATOM 2263 C CA . GLU A 1 282 ? 7.819 -2.973 -26.448 1.00 98.06 282 GLU A CA 1
ATOM 2264 C C . GLU A 1 282 ? 6.368 -2.933 -25.945 1.00 98.06 282 GLU A C 1
ATOM 2266 O O . GLU A 1 282 ? 5.630 -1.985 -26.214 1.00 98.06 282 GLU A O 1
ATOM 2271 N N . LYS A 1 283 ? 5.957 -3.935 -25.156 1.00 97.38 283 LYS A N 1
ATOM 2272 C CA . LYS A 1 283 ? 4.613 -3.973 -24.568 1.00 97.38 283 LYS A CA 1
ATOM 2273 C C . LYS A 1 283 ? 4.427 -2.857 -23.539 1.00 97.38 283 LYS A C 1
ATOM 2275 O O . LYS A 1 283 ? 3.379 -2.214 -23.523 1.00 97.38 283 LYS A O 1
ATOM 2280 N N . TRP A 1 284 ? 5.424 -2.611 -22.693 1.00 98.31 284 TRP A N 1
ATOM 2281 C CA . TRP A 1 284 ? 5.368 -1.529 -21.709 1.00 98.31 284 TRP A CA 1
ATOM 2282 C C . TRP A 1 284 ? 5.417 -0.148 -22.361 1.00 98.31 284 TRP A C 1
ATOM 2284 O O . TRP A 1 284 ? 4.631 0.723 -21.997 1.00 98.31 284 TRP A O 1
ATOM 2294 N N . ASN A 1 285 ? 6.242 0.026 -23.390 1.00 98.56 285 ASN A N 1
ATOM 2295 C CA . ASN A 1 285 ? 6.314 1.245 -24.185 1.00 98.56 285 ASN A CA 1
ATOM 2296 C C . ASN A 1 285 ? 5.000 1.528 -24.904 1.00 98.56 285 ASN A C 1
ATOM 2298 O O . ASN A 1 285 ? 4.607 2.682 -24.989 1.00 98.56 285 ASN A O 1
ATOM 2302 N N . ALA A 1 286 ? 4.259 0.508 -25.345 1.00 98.06 286 ALA A N 1
ATOM 2303 C CA . ALA A 1 286 ? 2.920 0.718 -25.888 1.00 98.06 286 ALA A CA 1
ATOM 2304 C C . ALA A 1 286 ? 1.960 1.359 -24.863 1.00 98.06 286 ALA A C 1
ATOM 2306 O O . ALA A 1 286 ? 1.179 2.233 -25.239 1.00 98.06 286 ALA A O 1
ATOM 2307 N N . ILE A 1 287 ? 2.041 0.975 -23.581 1.00 97.19 287 ILE A N 1
ATOM 2308 C CA . ILE A 1 287 ? 1.253 1.580 -22.491 1.00 97.19 287 ILE A CA 1
ATOM 2309 C C . ILE A 1 287 ? 1.730 3.010 -22.214 1.00 97.19 287 ILE A C 1
ATOM 2311 O O . ILE A 1 287 ? 0.921 3.936 -22.217 1.00 97.19 287 ILE A O 1
ATOM 2315 N N . LEU A 1 288 ? 3.040 3.199 -22.025 1.00 97.88 288 LEU A N 1
ATOM 2316 C CA . LEU A 1 288 ? 3.634 4.509 -21.740 1.00 97.88 288 LEU A CA 1
ATOM 2317 C C . LEU A 1 288 ? 3.328 5.512 -22.861 1.00 97.88 288 LEU A C 1
ATOM 2319 O O . LEU A 1 288 ? 2.837 6.606 -22.596 1.00 97.88 288 LEU A O 1
ATOM 2323 N N . ARG A 1 289 ? 3.509 5.104 -24.120 1.00 97.75 289 ARG A N 1
ATOM 2324 C CA . ARG A 1 289 ? 3.222 5.909 -25.312 1.00 97.75 289 ARG A CA 1
ATOM 2325 C C . ARG A 1 289 ? 1.742 6.270 -25.424 1.00 97.75 289 ARG A C 1
ATOM 2327 O O . ARG A 1 289 ? 1.428 7.408 -25.764 1.00 97.75 289 ARG A O 1
ATOM 2334 N N . ALA A 1 290 ? 0.833 5.337 -25.128 1.00 96.06 290 ALA A N 1
ATOM 2335 C CA . ALA A 1 290 ? -0.608 5.604 -25.139 1.00 96.06 290 ALA A CA 1
ATOM 2336 C C . ALA A 1 290 ? -1.017 6.662 -24.098 1.00 96.06 290 ALA A C 1
ATOM 2338 O O . ALA A 1 290 ? -1.906 7.469 -24.366 1.00 96.06 290 ALA A O 1
ATOM 2339 N N . ASP A 1 291 ? -0.323 6.699 -22.958 1.00 93.81 291 ASP A N 1
ATOM 2340 C CA . ASP A 1 291 ? -0.538 7.674 -21.884 1.00 93.81 291 ASP A CA 1
ATOM 2341 C C . ASP A 1 291 ? 0.352 8.936 -22.029 1.00 93.81 291 ASP A C 1
ATOM 2343 O O . ASP A 1 291 ? 0.362 9.801 -21.143 1.00 93.81 291 ASP A O 1
ATOM 2347 N N . GLY A 1 292 ? 1.095 9.066 -23.139 1.00 95.56 292 GLY A N 1
ATOM 2348 C CA . GLY A 1 292 ? 1.975 10.203 -23.430 1.00 95.56 292 GLY A CA 1
ATOM 2349 C C . GLY A 1 292 ? 3.148 10.342 -22.455 1.00 95.56 292 GLY A C 1
ATOM 2350 O O . GLY A 1 292 ? 3.496 11.459 -22.077 1.00 95.56 292 GLY A O 1
ATOM 2351 N N . LYS A 1 293 ? 3.697 9.220 -21.982 1.00 97.12 293 LYS A N 1
ATOM 2352 C CA . LYS A 1 293 ? 4.820 9.151 -21.036 1.00 97.12 293 LYS A CA 1
ATOM 2353 C C . LYS A 1 293 ? 6.130 8.811 -21.758 1.00 97.12 293 LYS A C 1
ATOM 2355 O O . LYS A 1 293 ? 6.066 8.164 -22.807 1.00 97.12 293 LYS A O 1
ATOM 2360 N N . PRO A 1 294 ? 7.295 9.202 -21.204 1.00 97.62 294 PRO A N 1
ATOM 2361 C CA . PRO A 1 294 ? 8.595 8.780 -21.718 1.00 97.62 294 PRO A CA 1
ATOM 2362 C C . PRO A 1 294 ? 8.677 7.258 -21.847 1.00 97.62 294 PRO A C 1
ATOM 2364 O O . PRO A 1 294 ? 8.240 6.526 -20.956 1.00 97.62 294 PRO A O 1
ATOM 2367 N N . GLU A 1 295 ? 9.214 6.787 -22.969 1.00 98.25 295 GLU A N 1
ATOM 2368 C CA . GLU A 1 295 ? 9.374 5.359 -23.243 1.00 98.25 295 GLU A CA 1
ATOM 2369 C C . GLU A 1 295 ? 10.596 4.804 -22.499 1.00 98.25 295 GLU A C 1
ATOM 2371 O O . GLU A 1 295 ? 11.447 5.549 -22.021 1.00 98.25 295 GLU A O 1
ATOM 2376 N N . LEU A 1 296 ? 10.691 3.483 -22.391 1.00 98.31 296 LEU A N 1
ATOM 2377 C CA . LEU A 1 296 ? 11.865 2.789 -21.879 1.00 98.31 296 LEU A CA 1
ATOM 2378 C C . LEU A 1 296 ? 12.844 2.492 -23.018 1.00 98.31 296 LEU A C 1
ATOM 2380 O O . LEU A 1 296 ? 12.467 1.934 -24.052 1.00 98.31 296 LEU A O 1
ATOM 2384 N N . GLU A 1 297 ? 14.114 2.796 -22.792 1.00 97.94 297 GLU A N 1
ATOM 2385 C CA . GLU A 1 297 ? 15.231 2.500 -23.680 1.00 97.94 297 GLU A CA 1
ATOM 2386 C C . GLU A 1 297 ? 16.158 1.475 -23.039 1.00 97.94 297 GLU A C 1
ATOM 2388 O O . GLU A 1 297 ? 16.374 1.486 -21.825 1.00 97.94 297 GLU A O 1
ATOM 2393 N N . ALA A 1 298 ? 16.736 0.611 -23.871 1.00 97.56 298 ALA A N 1
ATOM 2394 C CA . ALA A 1 298 ? 17.714 -0.375 -23.444 1.00 97.56 298 ALA A CA 1
ATOM 2395 C C . ALA A 1 298 ? 19.089 -0.103 -24.048 1.00 97.56 298 ALA A C 1
ATOM 2397 O O . ALA A 1 298 ? 19.199 0.230 -25.230 1.00 97.56 298 ALA A O 1
ATOM 2398 N N . SER A 1 299 ? 20.140 -0.315 -23.261 1.00 96.50 299 SER A N 1
ATOM 2399 C CA . SER A 1 299 ? 21.517 -0.311 -23.757 1.00 96.50 299 SER A CA 1
ATOM 2400 C C . SER A 1 299 ? 21.982 -1.725 -24.153 1.00 96.50 299 SER A C 1
ATOM 2402 O O . SER A 1 299 ? 21.325 -2.735 -23.879 1.00 96.50 299 SER A O 1
ATOM 2404 N N . GLU A 1 300 ? 23.157 -1.832 -24.783 1.00 92.38 300 GLU A N 1
ATOM 2405 C CA . GLU A 1 300 ? 23.740 -3.121 -25.193 1.00 92.38 300 GLU A CA 1
ATOM 2406 C C . GLU A 1 300 ? 24.042 -4.070 -24.018 1.00 92.38 300 GLU A C 1
ATOM 2408 O O . GLU A 1 300 ? 24.091 -5.296 -24.195 1.00 92.38 300 GLU A O 1
ATOM 2413 N N . ASN A 1 301 ? 24.247 -3.530 -22.812 1.00 93.06 301 ASN A N 1
ATOM 2414 C CA . ASN A 1 301 ? 24.516 -4.317 -21.608 1.00 93.06 301 ASN A CA 1
ATOM 2415 C C . ASN A 1 301 ? 23.227 -4.724 -20.860 1.00 93.06 301 ASN A C 1
ATOM 2417 O O . ASN A 1 301 ? 23.305 -5.457 -19.876 1.00 93.06 301 ASN A O 1
ATOM 2421 N N . GLY A 1 302 ? 22.054 -4.331 -21.366 1.00 96.06 302 GLY A N 1
ATOM 2422 C CA . GLY A 1 302 ? 20.754 -4.648 -20.782 1.00 96.06 302 GLY A CA 1
ATOM 2423 C C . GLY A 1 302 ? 20.256 -3.648 -19.742 1.00 96.06 302 GLY A C 1
ATOM 2424 O O . GLY A 1 302 ? 19.176 -3.872 -19.205 1.00 96.06 302 GLY A O 1
ATOM 2425 N N . GLU A 1 303 ? 20.992 -2.570 -19.456 1.00 97.81 303 GLU A N 1
ATOM 2426 C CA . GLU A 1 303 ? 20.457 -1.445 -18.681 1.00 97.81 303 GLU A CA 1
ATOM 2427 C C . GLU A 1 303 ? 19.178 -0.919 -19.323 1.00 97.81 303 GLU A C 1
ATOM 2429 O O . GLU A 1 303 ? 19.087 -0.837 -20.551 1.00 97.81 303 GLU A O 1
ATOM 2434 N N . VAL A 1 304 ? 18.211 -0.561 -18.483 1.00 98.12 304 VAL A N 1
ATOM 2435 C CA . VAL A 1 304 ? 16.927 0.001 -18.907 1.00 98.12 304 VAL A CA 1
ATOM 2436 C C . VAL A 1 304 ? 16.745 1.348 -18.235 1.00 98.12 304 VAL A C 1
ATOM 2438 O O . VAL A 1 304 ? 16.889 1.437 -17.021 1.00 98.12 304 VAL A O 1
ATOM 2441 N N . LYS A 1 305 ? 16.370 2.370 -19.000 1.00 97.62 305 LYS A N 1
ATOM 2442 C CA . LYS A 1 305 ? 16.089 3.723 -18.502 1.00 97.62 305 LYS A CA 1
ATOM 2443 C C . LYS A 1 305 ? 14.899 4.336 -19.213 1.00 97.62 305 LYS A C 1
ATOM 2445 O O . LYS A 1 305 ? 14.478 3.820 -20.240 1.00 97.62 305 LYS A O 1
ATOM 2450 N N . PHE A 1 306 ? 14.397 5.454 -18.709 1.00 98.00 306 PHE A N 1
ATOM 2451 C CA . PHE A 1 306 ? 13.475 6.284 -19.480 1.00 98.00 306 PHE A CA 1
ATOM 2452 C C . PHE A 1 306 ? 14.222 7.064 -20.574 1.00 98.00 306 PHE A C 1
ATOM 2454 O O . PHE A 1 306 ? 15.387 7.427 -20.398 1.00 98.00 306 PHE A O 1
ATOM 2461 N N . SER A 1 307 ? 13.551 7.311 -21.701 1.00 97.25 307 SER A N 1
ATOM 2462 C CA . SER A 1 307 ? 14.070 8.093 -22.831 1.00 97.25 307 SER A CA 1
ATOM 2463 C C . SER A 1 307 ? 14.359 9.544 -22.443 1.00 97.25 307 SER A C 1
ATOM 2465 O O . SER A 1 307 ? 15.305 10.148 -22.941 1.00 97.25 307 SER A O 1
ATOM 2467 N N . ASP A 1 308 ? 13.571 10.069 -21.504 1.00 96.31 308 ASP A N 1
ATOM 2468 C CA . ASP A 1 308 ? 13.763 11.370 -20.875 1.00 96.31 308 ASP A CA 1
ATOM 2469 C C . ASP A 1 308 ? 14.089 11.194 -19.390 1.00 96.31 308 ASP A C 1
ATOM 2471 O O . ASP A 1 308 ? 13.710 10.202 -18.762 1.00 96.31 308 ASP A O 1
ATOM 2475 N N . GLN A 1 309 ? 14.776 12.177 -18.805 1.00 94.19 309 GLN A N 1
ATOM 2476 C CA . GLN A 1 309 ? 14.978 12.202 -17.361 1.00 94.19 309 GLN A CA 1
ATOM 2477 C C . GLN A 1 309 ? 13.632 12.412 -16.663 1.00 94.19 309 GLN A C 1
ATOM 2479 O O . GLN A 1 309 ? 12.947 13.396 -16.928 1.00 94.19 309 GLN A O 1
ATOM 2484 N N . VAL A 1 310 ? 13.292 11.505 -15.748 1.00 94.69 310 VAL A N 1
ATOM 2485 C CA . VAL A 1 310 ? 12.065 11.564 -14.948 1.00 94.69 310 VAL A CA 1
ATOM 2486 C C . VAL A 1 310 ? 12.384 11.480 -13.464 1.00 94.69 310 VAL A C 1
ATOM 2488 O O . VAL A 1 310 ? 13.386 10.892 -13.050 1.00 94.69 310 VAL A O 1
ATOM 2491 N N . THR A 1 311 ? 11.524 12.069 -12.650 1.00 94.06 311 THR A N 1
ATOM 2492 C CA . THR A 1 311 ? 11.593 12.052 -11.187 1.00 94.06 311 THR A CA 1
ATOM 2493 C C . THR A 1 311 ? 10.645 11.012 -10.591 1.00 94.06 311 THR A C 1
ATOM 2495 O O . THR A 1 311 ? 9.698 10.563 -11.242 1.00 94.06 311 THR A O 1
ATOM 2498 N N . ASN A 1 312 ? 10.857 10.633 -9.325 1.00 90.19 312 ASN A N 1
ATOM 2499 C CA . ASN A 1 312 ? 9.933 9.717 -8.643 1.00 90.19 312 ASN A CA 1
ATOM 2500 C C . ASN A 1 312 ? 8.516 10.311 -8.516 1.00 90.19 312 ASN A C 1
ATOM 2502 O O . ASN A 1 312 ? 7.542 9.567 -8.613 1.00 90.19 312 ASN A O 1
ATOM 2506 N N . ASN A 1 313 ? 8.390 11.633 -8.349 1.00 89.19 313 ASN A N 1
ATOM 2507 C CA . ASN A 1 313 ? 7.098 12.326 -8.288 1.00 89.19 313 ASN A CA 1
ATOM 2508 C C . ASN A 1 313 ? 6.360 12.320 -9.636 1.00 89.19 313 ASN A C 1
ATOM 2510 O O . ASN A 1 313 ? 5.142 12.140 -9.678 1.00 89.19 313 ASN A O 1
ATOM 2514 N N . GLU A 1 314 ? 7.080 12.442 -10.752 1.00 93.81 314 GLU A N 1
ATOM 2515 C CA . GLU A 1 314 ? 6.473 12.257 -12.071 1.00 93.81 314 GLU A CA 1
ATOM 2516 C C . GLU A 1 314 ? 5.965 10.825 -12.238 1.00 93.81 314 GLU A C 1
ATOM 2518 O O . GLU A 1 314 ? 4.798 10.643 -12.578 1.00 93.81 314 GLU A O 1
ATOM 2523 N N . VAL A 1 315 ? 6.781 9.814 -11.919 1.00 94.38 315 VAL A N 1
ATOM 2524 C CA . VAL A 1 315 ? 6.356 8.405 -11.978 1.00 94.38 315 VAL A CA 1
ATOM 2525 C C . VAL A 1 315 ? 5.128 8.151 -11.103 1.00 94.38 315 VAL A C 1
ATOM 2527 O O . VAL A 1 315 ? 4.190 7.488 -11.549 1.00 94.38 315 VAL A O 1
ATOM 2530 N N . LEU A 1 316 ? 5.101 8.710 -9.889 1.00 91.12 316 LEU A N 1
ATOM 2531 C CA . LEU A 1 316 ? 3.946 8.645 -8.997 1.00 91.12 316 LEU A CA 1
ATOM 2532 C C . LEU A 1 316 ? 2.683 9.168 -9.686 1.00 91.12 316 LEU A C 1
ATOM 2534 O O . LEU A 1 316 ? 1.677 8.462 -9.713 1.00 91.12 316 LEU A O 1
ATOM 2538 N N . SER A 1 317 ? 2.748 10.351 -10.302 1.00 92.38 317 SER A N 1
ATOM 2539 C CA . SER A 1 317 ? 1.596 10.964 -10.977 1.00 92.38 317 SER A CA 1
ATOM 2540 C C . SER A 1 317 ? 1.013 10.090 -12.098 1.00 92.38 317 SER A C 1
ATOM 2542 O O . SER A 1 317 ? -0.182 10.154 -12.388 1.00 92.38 317 SER A O 1
ATOM 2544 N N . TRP A 1 318 ? 1.823 9.226 -12.722 1.00 94.81 318 TRP A N 1
ATOM 2545 C CA . TRP A 1 318 ? 1.361 8.321 -13.781 1.00 94.81 318 TRP A CA 1
ATOM 2546 C C . TRP A 1 318 ? 0.538 7.153 -13.237 1.00 94.81 318 TRP A C 1
ATOM 2548 O O . TRP A 1 318 ? -0.323 6.618 -13.933 1.00 94.81 318 TRP A O 1
ATOM 2558 N N . ILE A 1 319 ? 0.811 6.748 -11.998 1.00 93.75 319 ILE A N 1
ATOM 2559 C CA . ILE A 1 319 ? 0.147 5.633 -11.318 1.00 93.75 319 ILE A CA 1
ATOM 2560 C C . ILE A 1 319 ? -0.844 6.111 -10.254 1.00 93.75 319 ILE A C 1
ATOM 2562 O O . ILE A 1 319 ? -1.386 5.296 -9.504 1.00 93.75 319 ILE A O 1
ATOM 2566 N N . GLU A 1 320 ? -1.104 7.412 -10.162 1.00 89.62 320 GLU A N 1
ATOM 2567 C CA . GLU A 1 320 ? -2.121 7.942 -9.266 1.00 89.62 320 GLU A CA 1
ATOM 2568 C C . GLU A 1 320 ? -3.494 7.419 -9.670 1.00 89.62 320 GLU A C 1
ATOM 2570 O O . GLU A 1 320 ? -3.902 7.484 -10.834 1.00 89.62 320 GLU A O 1
ATOM 2575 N N . ALA A 1 321 ? -4.249 6.938 -8.683 1.00 87.12 321 ALA A N 1
ATOM 2576 C CA . ALA A 1 321 ? -5.610 6.480 -8.911 1.00 87.12 321 ALA A CA 1
ATOM 2577 C C . ALA A 1 321 ? -6.485 7.594 -9.491 1.00 87.12 321 ALA A C 1
ATOM 2579 O O . ALA A 1 321 ? -7.337 7.288 -10.325 1.00 87.12 321 ALA A O 1
ATOM 2580 N N . ALA A 1 322 ? -6.232 8.854 -9.098 1.00 84.50 322 ALA A N 1
ATOM 2581 C CA . ALA A 1 322 ? -6.885 10.072 -9.581 1.00 84.50 322 ALA A CA 1
ATOM 2582 C C . ALA A 1 322 ? -6.621 10.385 -11.068 1.00 84.50 322 ALA A C 1
ATOM 2584 O O . ALA A 1 322 ? -7.380 11.131 -11.687 1.00 84.50 322 ALA A O 1
ATOM 2585 N N . GLY A 1 323 ? -5.563 9.815 -11.644 1.00 87.62 323 GLY A N 1
ATOM 2586 C CA . GLY A 1 323 ? -5.151 10.088 -13.011 1.00 87.62 323 GLY A CA 1
ATOM 2587 C C . GLY A 1 323 ? -6.020 9.420 -14.081 1.00 87.62 323 GLY A C 1
ATOM 2588 O O . GLY A 1 323 ? -6.939 8.624 -13.828 1.00 87.62 323 GLY A O 1
ATOM 2589 N N . THR A 1 324 ? -5.688 9.746 -15.325 1.00 89.12 324 THR A N 1
ATOM 2590 C CA . THR A 1 324 ? -6.243 9.143 -16.541 1.00 89.12 324 THR A CA 1
ATOM 2591 C C . THR A 1 324 ? -5.230 8.202 -17.180 1.00 89.12 324 THR A C 1
ATOM 2593 O O . THR A 1 324 ? -4.030 8.407 -17.031 1.00 89.12 324 THR A O 1
ATOM 2596 N N . GLY A 1 325 ? -5.707 7.242 -17.971 1.00 91.75 325 GLY A N 1
ATOM 2597 C CA . GLY A 1 325 ? -4.844 6.293 -18.675 1.00 91.75 325 GLY A CA 1
ATOM 2598 C C . GLY A 1 325 ? -4.860 4.903 -18.054 1.00 91.75 325 GLY A C 1
ATOM 2599 O O . GLY A 1 325 ? -5.577 4.638 -17.077 1.00 91.75 325 GLY A O 1
ATOM 2600 N N . ARG A 1 326 ? -4.089 3.999 -18.657 1.00 93.06 326 ARG A N 1
ATOM 2601 C CA . ARG A 1 326 ? -4.093 2.574 -18.300 1.00 93.06 326 ARG A CA 1
ATOM 2602 C C . ARG A 1 326 ? -3.462 2.334 -16.932 1.00 93.06 326 ARG A C 1
ATOM 2604 O O . ARG A 1 326 ? -3.980 1.534 -16.156 1.00 93.06 326 ARG A O 1
ATOM 2611 N N . LEU A 1 327 ? -2.388 3.046 -16.602 1.00 94.69 327 LEU A N 1
ATOM 2612 C CA . LEU A 1 327 ? -1.708 2.899 -15.311 1.00 94.69 327 LEU A CA 1
ATOM 2613 C C . LEU A 1 327 ? -2.586 3.349 -14.135 1.00 94.69 327 LEU A C 1
ATOM 2615 O O . LEU A 1 327 ? -2.688 2.638 -13.133 1.00 94.69 327 LEU A O 1
ATOM 2619 N N . SER A 1 328 ? -3.307 4.462 -14.280 1.00 91.19 328 SER A N 1
ATOM 2620 C CA . SER A 1 328 ? -4.289 4.902 -13.283 1.00 91.19 328 SER A CA 1
ATOM 2621 C C . SER A 1 328 ? -5.482 3.948 -13.166 1.00 91.19 328 SER A C 1
ATOM 2623 O O . SER A 1 328 ? -6.037 3.790 -12.079 1.00 91.19 328 SER A O 1
ATOM 2625 N N . GLU A 1 329 ? -5.892 3.288 -14.257 1.00 89.94 329 GLU A N 1
ATOM 2626 C CA . GLU A 1 329 ? -6.918 2.235 -14.210 1.00 89.94 329 GLU A CA 1
ATOM 2627 C C . GLU A 1 329 ? -6.464 1.055 -13.348 1.00 89.94 329 GLU A C 1
ATOM 2629 O O . GLU A 1 329 ? -7.181 0.664 -12.426 1.00 89.94 329 GLU A O 1
ATOM 2634 N N . ILE A 1 330 ? -5.252 0.552 -13.587 1.00 92.00 330 ILE A N 1
ATOM 2635 C CA . ILE A 1 330 ? -4.663 -0.529 -12.789 1.00 92.00 330 ILE A CA 1
ATOM 2636 C C . ILE A 1 330 ? -4.513 -0.092 -11.327 1.00 92.00 330 ILE A C 1
ATOM 2638 O O . ILE A 1 330 ? -4.837 -0.862 -10.427 1.00 92.00 330 ILE A O 1
ATOM 2642 N N . SER A 1 331 ? -4.118 1.159 -11.074 1.00 91.38 331 SER A N 1
ATOM 2643 C CA . SER A 1 331 ? -4.027 1.726 -9.722 1.00 91.38 331 SER A CA 1
ATOM 2644 C C . SER A 1 331 ? -5.357 1.690 -8.965 1.00 91.38 331 SER A C 1
ATOM 2646 O O . SER A 1 331 ? -5.406 1.284 -7.803 1.00 91.38 331 SER A O 1
ATOM 2648 N N . ARG A 1 332 ? -6.471 2.028 -9.626 1.00 88.12 332 ARG A N 1
ATOM 2649 C CA . ARG A 1 332 ? -7.813 1.938 -9.023 1.00 88.12 332 ARG A CA 1
ATOM 2650 C C . ARG A 1 332 ? -8.196 0.501 -8.680 1.00 88.12 332 ARG A C 1
ATOM 2652 O O . ARG A 1 332 ? -8.708 0.255 -7.591 1.00 88.12 332 ARG A O 1
ATOM 2659 N N . ILE A 1 333 ? -7.925 -0.439 -9.585 1.00 88.69 333 ILE A N 1
ATOM 2660 C CA . ILE A 1 333 ? -8.172 -1.870 -9.353 1.00 88.69 333 ILE A CA 1
ATOM 2661 C C . ILE A 1 333 ? -7.303 -2.371 -8.191 1.00 88.69 333 ILE A C 1
ATOM 2663 O O . ILE A 1 333 ? -7.777 -3.104 -7.328 1.00 88.69 333 ILE A O 1
ATOM 2667 N N . ASN A 1 334 ? -6.045 -1.932 -8.127 1.00 90.44 334 ASN A N 1
ATOM 2668 C CA . ASN A 1 334 ? -5.120 -2.261 -7.048 1.00 90.44 334 ASN A CA 1
ATOM 2669 C C . ASN A 1 334 ? -5.634 -1.783 -5.688 1.00 90.44 334 ASN A C 1
ATOM 2671 O O . ASN A 1 334 ? -5.636 -2.554 -4.733 1.00 90.44 334 ASN A O 1
ATOM 2675 N N . LEU A 1 335 ? -6.084 -0.529 -5.600 1.00 88.12 335 LEU A N 1
ATOM 2676 C CA . LEU A 1 335 ? -6.628 0.027 -4.362 1.00 88.12 335 LEU A CA 1
ATOM 2677 C C . LEU A 1 335 ? -7.881 -0.719 -3.910 1.00 88.12 335 LEU A C 1
ATOM 2679 O O . LEU A 1 335 ? -7.920 -1.174 -2.773 1.00 88.12 335 LEU A O 1
ATOM 2683 N N . ALA A 1 336 ? -8.846 -0.943 -4.806 1.00 87.69 336 ALA A N 1
ATOM 2684 C CA . ALA A 1 336 ? -10.040 -1.719 -4.476 1.00 87.69 336 ALA A CA 1
ATOM 2685 C C . ALA A 1 336 ? -9.700 -3.166 -4.057 1.00 87.69 336 ALA A C 1
ATOM 2687 O O . ALA A 1 336 ? -10.309 -3.730 -3.145 1.00 87.69 336 ALA A O 1
ATOM 2688 N N . GLY A 1 337 ? -8.690 -3.770 -4.689 1.00 87.31 337 GLY A N 1
ATOM 2689 C CA . GLY A 1 337 ? -8.171 -5.084 -4.323 1.00 87.31 337 GLY A CA 1
ATOM 2690 C C . GLY A 1 337 ? -7.541 -5.124 -2.927 1.00 87.31 337 GLY A C 1
ATOM 2691 O O . GLY A 1 337 ? -7.820 -6.057 -2.172 1.00 87.31 337 GLY A O 1
ATOM 2692 N N . ARG A 1 338 ? -6.762 -4.107 -2.546 1.00 87.81 338 ARG A N 1
ATOM 2693 C CA . ARG A 1 338 ? -6.208 -3.978 -1.187 1.00 87.81 338 ARG A CA 1
ATOM 2694 C C . ARG A 1 338 ? -7.308 -3.708 -0.160 1.00 87.81 338 ARG A C 1
ATOM 2696 O O . ARG A 1 338 ? -7.380 -4.409 0.842 1.00 87.81 338 ARG A O 1
ATOM 2703 N N . ASP A 1 339 ? -8.221 -2.787 -0.456 1.00 90.38 339 ASP A N 1
ATOM 2704 C CA . ASP A 1 339 ? -9.345 -2.434 0.419 1.00 90.38 339 ASP A CA 1
ATOM 2705 C C . ASP A 1 339 ? -10.286 -3.616 0.671 1.00 90.38 339 ASP A C 1
ATOM 2707 O O . ASP A 1 339 ? -10.698 -3.846 1.806 1.00 90.38 339 ASP A O 1
ATOM 2711 N N . SER A 1 340 ? -10.584 -4.420 -0.354 1.00 88.44 340 SER A N 1
ATOM 2712 C CA . SER A 1 340 ? -11.355 -5.659 -0.169 1.00 88.44 340 SER A CA 1
ATOM 2713 C C . SER A 1 340 ? -10.648 -6.657 0.744 1.00 88.44 340 SER A C 1
ATOM 2715 O O . SER A 1 340 ? -11.294 -7.218 1.620 1.00 88.44 340 SER A O 1
ATOM 2717 N N . GLY A 1 341 ? -9.328 -6.830 0.610 1.00 88.12 341 GLY A N 1
ATOM 2718 C CA . GLY A 1 341 ? -8.561 -7.702 1.506 1.00 88.12 341 GLY A CA 1
ATOM 2719 C C . GLY A 1 341 ? -8.550 -7.207 2.952 1.00 88.12 341 GLY A C 1
ATOM 2720 O O . GLY A 1 341 ? -8.721 -7.998 3.880 1.00 88.12 341 GLY A O 1
ATOM 2721 N N . ILE A 1 342 ? -8.438 -5.890 3.145 1.00 90.56 342 ILE A N 1
ATOM 2722 C CA . ILE A 1 342 ? -8.588 -5.262 4.459 1.00 90.56 342 ILE A CA 1
ATOM 2723 C C . ILE A 1 342 ? -9.973 -5.568 5.033 1.00 90.56 342 ILE A C 1
ATOM 2725 O O . ILE A 1 342 ? -10.073 -6.068 6.152 1.00 90.56 342 ILE A O 1
ATOM 2729 N N . PHE A 1 343 ? -11.038 -5.306 4.275 1.00 92.25 343 PHE A N 1
ATOM 2730 C CA . PHE A 1 343 ? -12.408 -5.572 4.704 1.00 92.25 343 PHE A CA 1
ATOM 2731 C C . PHE A 1 343 ? -12.632 -7.045 5.073 1.00 92.25 343 PHE A C 1
ATOM 2733 O O . PHE A 1 343 ? -13.139 -7.322 6.162 1.00 92.25 343 PHE A O 1
ATOM 2740 N N . ASP A 1 344 ? -12.201 -7.978 4.223 1.00 91.00 344 ASP A N 1
ATOM 2741 C CA . ASP A 1 344 ? -12.319 -9.417 4.469 1.00 91.00 344 ASP A CA 1
ATOM 2742 C C . ASP A 1 344 ? -11.574 -9.825 5.748 1.00 91.00 344 ASP A C 1
ATOM 2744 O O . ASP A 1 344 ? -12.127 -10.528 6.591 1.00 91.00 344 ASP A O 1
ATOM 2748 N N . SER A 1 345 ? -10.368 -9.294 5.970 1.00 92.88 345 SER A N 1
ATOM 2749 C CA . SER A 1 345 ? -9.577 -9.563 7.177 1.00 92.88 345 SER A CA 1
ATOM 2750 C C . SER A 1 345 ? -10.280 -9.115 8.467 1.00 92.88 345 SER A C 1
ATOM 2752 O O . SER A 1 345 ? -10.154 -9.786 9.502 1.00 92.88 345 SER A O 1
ATOM 2754 N N . ILE A 1 346 ? -11.035 -8.009 8.405 1.00 93.88 346 ILE A N 1
ATOM 2755 C CA . ILE A 1 346 ? -11.862 -7.491 9.505 1.00 93.88 346 ILE A CA 1
ATOM 2756 C C . ILE A 1 346 ? -13.103 -8.369 9.698 1.00 93.88 346 ILE A C 1
ATOM 2758 O O . ILE A 1 346 ? -13.402 -8.746 10.829 1.00 93.88 346 ILE A O 1
ATOM 2762 N N . ALA A 1 347 ? -13.816 -8.694 8.616 1.00 93.56 347 ALA A N 1
ATOM 2763 C CA . ALA A 1 347 ? -15.023 -9.520 8.648 1.00 93.56 347 ALA A CA 1
ATOM 2764 C C . ALA A 1 347 ? -14.747 -10.944 9.158 1.00 93.56 347 ALA A C 1
ATOM 2766 O O . ALA A 1 347 ? -15.502 -11.468 9.976 1.00 93.56 347 ALA A O 1
ATOM 2767 N N . ASP A 1 348 ? -13.638 -11.555 8.739 1.00 94.00 348 ASP A N 1
ATOM 2768 C CA . ASP A 1 348 ? -13.199 -12.858 9.242 1.00 94.00 348 ASP A CA 1
ATOM 2769 C C . ASP A 1 348 ? -12.897 -12.792 10.741 1.00 94.00 348 ASP A C 1
ATOM 2771 O O . ASP A 1 348 ? -13.394 -13.604 11.516 1.00 94.00 348 ASP A O 1
ATOM 2775 N N . ALA A 1 349 ? -12.152 -11.770 11.180 1.00 95.44 349 ALA A N 1
ATOM 2776 C CA . ALA A 1 349 ? -11.814 -11.609 12.590 1.00 95.44 349 ALA A CA 1
ATOM 2777 C C . ALA A 1 349 ? -13.060 -11.469 13.478 1.00 95.44 349 ALA A C 1
ATOM 2779 O O . ALA A 1 349 ? -13.137 -12.094 14.535 1.00 95.44 349 ALA A O 1
ATOM 2780 N N . THR A 1 350 ? -14.039 -10.663 13.065 1.00 95.25 350 THR A N 1
ATOM 2781 C CA . THR A 1 350 ? -15.274 -10.492 13.841 1.00 95.25 350 THR A CA 1
ATOM 2782 C C . THR A 1 350 ? -16.150 -11.739 13.824 1.00 95.25 350 THR A C 1
ATOM 2784 O O . THR A 1 350 ? -16.728 -12.078 14.857 1.00 95.25 350 THR A O 1
ATOM 2787 N N . THR A 1 351 ? -16.195 -12.465 12.703 1.00 93.38 351 THR A N 1
ATOM 2788 C CA . THR A 1 351 ? -16.872 -13.770 12.603 1.00 93.38 351 THR A CA 1
ATOM 2789 C C . THR A 1 351 ? -16.260 -14.790 13.570 1.00 93.38 351 THR A C 1
ATOM 2791 O O . THR A 1 351 ? -16.991 -15.536 14.221 1.00 93.38 351 THR A O 1
ATOM 2794 N N . ASP A 1 352 ? -14.940 -14.743 13.762 1.00 95.44 352 ASP A N 1
ATOM 2795 C CA . ASP A 1 352 ? -14.198 -15.566 14.726 1.00 95.44 352 ASP A CA 1
ATOM 2796 C C . ASP A 1 352 ? -14.335 -15.085 16.188 1.00 95.44 352 ASP A C 1
ATOM 2798 O O . ASP A 1 352 ? -13.641 -15.566 17.089 1.00 95.44 352 ASP A O 1
ATOM 2802 N N . GLY A 1 353 ? -15.217 -14.115 16.454 1.00 95.94 353 GLY A N 1
ATOM 2803 C CA . GLY A 1 353 ? -15.469 -13.569 17.788 1.00 95.94 353 GLY A CA 1
ATOM 2804 C C . GLY A 1 353 ? -14.384 -12.616 18.295 1.00 95.94 353 GLY A C 1
ATOM 2805 O O . GLY A 1 353 ? -14.364 -12.290 19.486 1.00 95.94 353 GLY A O 1
ATOM 2806 N N . LYS A 1 354 ? -13.476 -12.163 17.421 1.00 97.69 354 LYS A N 1
ATOM 2807 C CA . LYS A 1 354 ? -12.492 -11.125 17.749 1.00 97.69 354 LYS A CA 1
ATOM 2808 C C . LYS A 1 354 ? -13.116 -9.736 17.659 1.00 97.69 354 LYS A C 1
ATOM 2810 O O . LYS A 1 354 ? -14.115 -9.512 16.981 1.00 97.69 354 LYS A O 1
ATOM 2815 N N . ARG A 1 355 ? -12.479 -8.781 18.329 1.00 97.06 355 ARG A N 1
ATOM 2816 C CA . ARG A 1 355 ? -12.799 -7.357 18.287 1.00 97.06 355 ARG A CA 1
ATOM 2817 C C . ARG A 1 355 ? -11.565 -6.605 17.804 1.00 97.06 355 ARG A C 1
ATOM 2819 O O . ARG A 1 355 ? -10.738 -6.244 18.633 1.00 97.06 355 ARG A O 1
ATOM 2826 N N . PRO A 1 356 ? -11.356 -6.457 16.486 1.00 96.62 356 PRO A N 1
ATOM 2827 C CA . PRO A 1 356 ? -10.108 -5.916 15.973 1.00 96.62 356 PRO A CA 1
ATOM 2828 C C . PRO A 1 356 ? -9.929 -4.429 16.316 1.00 96.62 356 PRO A C 1
ATOM 2830 O O . PRO A 1 356 ? -10.871 -3.633 16.225 1.00 96.62 356 PRO A O 1
ATOM 2833 N N . PHE A 1 357 ? -8.694 -4.074 16.672 1.00 96.56 357 PHE A N 1
ATOM 2834 C CA . PHE A 1 357 ? -8.200 -2.706 16.806 1.00 96.56 357 PHE A CA 1
ATOM 2835 C C . PHE A 1 357 ? -7.288 -2.380 15.625 1.00 96.56 357 PHE A C 1
ATOM 2837 O O . PHE A 1 357 ? -6.331 -3.107 15.347 1.00 96.56 357 PHE A O 1
ATOM 2844 N N . ILE A 1 358 ? -7.618 -1.309 14.912 1.00 94.38 358 ILE A N 1
ATOM 2845 C CA . ILE A 1 358 ? -7.089 -1.034 13.579 1.00 94.38 358 ILE A CA 1
ATOM 2846 C C . ILE A 1 358 ? -6.744 0.444 13.479 1.00 94.38 358 ILE A C 1
ATOM 2848 O O . ILE A 1 358 ? -7.533 1.299 13.880 1.00 94.38 358 ILE A O 1
ATOM 2852 N N . VAL A 1 359 ? -5.586 0.742 12.908 1.00 89.94 359 VAL A N 1
ATOM 2853 C CA . VAL A 1 359 ? -5.134 2.086 12.563 1.00 89.94 359 VAL A CA 1
ATOM 2854 C C . VAL A 1 359 ? -4.611 1.987 11.142 1.00 89.94 359 VAL A C 1
ATOM 2856 O O . VAL A 1 359 ? -3.730 1.172 10.871 1.00 89.94 359 VAL A O 1
ATOM 2859 N N . PHE A 1 360 ? -5.206 2.767 10.249 1.00 85.06 360 PHE A N 1
ATOM 2860 C CA . PHE A 1 360 ? -4.769 2.865 8.863 1.00 85.06 360 PHE A CA 1
ATOM 2861 C C . PHE A 1 360 ? -4.639 4.324 8.449 1.00 85.06 360 PHE A C 1
ATOM 2863 O O . PHE A 1 360 ? -5.275 5.226 9.021 1.00 85.06 360 PHE A O 1
ATOM 2870 N N . GLY A 1 361 ? -3.898 4.516 7.357 1.00 77.25 361 GLY A N 1
ATOM 2871 C CA . GLY A 1 361 ? -3.875 5.762 6.615 1.00 77.25 361 GLY A CA 1
ATOM 2872 C C . GLY A 1 361 ? -5.283 6.223 6.233 1.00 77.25 361 GLY A C 1
ATOM 2873 O O . GLY A 1 361 ? -6.216 5.438 6.024 1.00 77.25 361 GLY A O 1
ATOM 2874 N N . GLY A 1 362 ? -5.443 7.542 6.139 1.00 77.12 362 GLY A N 1
ATOM 2875 C CA . GLY A 1 362 ? -6.747 8.159 5.963 1.00 77.12 362 GLY A CA 1
ATOM 2876 C C . GLY A 1 362 ? -7.515 7.705 4.718 1.00 77.12 362 GLY A C 1
ATOM 2877 O O . GLY A 1 362 ? -8.742 7.641 4.776 1.00 77.12 362 GLY A O 1
ATOM 2878 N N . SER A 1 363 ? -6.823 7.364 3.633 1.00 81.19 363 SER A N 1
ATOM 2879 C CA . SER A 1 363 ? -7.433 6.912 2.379 1.00 81.19 363 SER A CA 1
ATOM 2880 C C . SER A 1 363 ? -8.196 5.593 2.524 1.00 81.19 363 SER A C 1
ATOM 2882 O O . SER A 1 363 ? -9.347 5.495 2.096 1.00 81.19 363 SER A O 1
ATOM 2884 N N . HIS A 1 364 ? -7.589 4.593 3.162 1.00 86.06 364 HIS A N 1
ATOM 2885 C CA . HIS A 1 364 ? -8.190 3.271 3.338 1.00 86.06 364 HIS A CA 1
ATOM 2886 C C . HIS A 1 364 ? -9.459 3.353 4.191 1.00 86.06 364 HIS A C 1
ATOM 2888 O O . HIS A 1 364 ? -10.509 2.835 3.807 1.00 86.06 364 HIS A O 1
ATOM 2894 N N . VAL A 1 365 ? -9.411 4.093 5.304 1.00 85.56 365 VAL A N 1
ATOM 2895 C CA . VAL A 1 365 ? -10.576 4.208 6.192 1.00 85.56 365 VAL A CA 1
ATOM 2896 C C . VAL A 1 365 ? -11.744 4.926 5.522 1.00 85.56 365 VAL A C 1
ATOM 2898 O O . VAL A 1 365 ? -12.874 4.464 5.633 1.00 85.56 365 VAL A O 1
ATOM 2901 N N . VAL A 1 366 ? -11.498 6.024 4.799 1.00 86.94 366 VAL A N 1
ATOM 2902 C CA . VAL A 1 366 ? -12.580 6.776 4.132 1.00 86.94 366 VAL A CA 1
ATOM 2903 C C . VAL A 1 366 ? -13.249 5.939 3.045 1.00 86.94 366 VAL A C 1
ATOM 2905 O O . VAL A 1 366 ? -14.470 5.986 2.902 1.00 86.94 366 VAL A O 1
ATOM 2908 N N . SER A 1 367 ? -12.465 5.154 2.305 1.00 88.50 367 SER A N 1
ATOM 2909 C CA . SER A 1 367 ? -12.985 4.301 1.230 1.00 88.50 367 SER A CA 1
ATOM 2910 C C . SER A 1 367 ? -13.828 3.140 1.776 1.00 88.50 367 SER A C 1
ATOM 2912 O O . SER A 1 367 ? -14.846 2.769 1.187 1.00 88.50 367 SER A O 1
ATOM 2914 N N . LEU A 1 368 ? -13.431 2.594 2.932 1.00 91.00 368 LEU A N 1
ATOM 2915 C CA . LEU A 1 368 ? -14.093 1.462 3.583 1.00 91.00 368 LEU A CA 1
ATOM 2916 C C . LEU A 1 368 ? -15.229 1.848 4.535 1.00 91.00 368 LEU A C 1
ATOM 2918 O O . LEU A 1 368 ? -16.049 0.987 4.846 1.00 91.00 368 LEU A O 1
ATOM 2922 N N . GLU A 1 369 ? -15.309 3.100 4.991 1.00 90.12 369 GLU A N 1
ATOM 2923 C CA . GLU A 1 369 ? -16.330 3.562 5.945 1.00 90.12 369 GLU A CA 1
ATOM 2924 C C . GLU A 1 369 ? -17.755 3.138 5.531 1.00 90.12 369 GLU A C 1
ATOM 2926 O O . GLU A 1 369 ? -18.395 2.443 6.322 1.00 90.12 369 GLU A O 1
ATOM 2931 N N . PRO A 1 370 ? -18.240 3.399 4.298 1.00 91.00 370 PRO A N 1
ATOM 2932 C CA . PRO A 1 370 ? -19.585 2.977 3.900 1.00 91.00 370 PRO A CA 1
ATOM 2933 C C . PRO A 1 370 ? -19.771 1.455 3.838 1.00 91.00 370 PRO A C 1
ATOM 2935 O O . PRO A 1 370 ? -20.870 0.960 4.092 1.00 91.00 370 PRO A O 1
ATOM 2938 N N . VAL A 1 371 ? -18.719 0.706 3.483 1.00 91.94 371 VAL A N 1
ATOM 2939 C CA . VAL A 1 371 ? -18.752 -0.768 3.396 1.00 91.94 371 VAL A CA 1
ATOM 2940 C C . VAL A 1 371 ? -18.940 -1.352 4.784 1.00 91.94 371 VAL A C 1
ATOM 2942 O O . VAL A 1 371 ? -19.766 -2.231 5.016 1.00 91.94 371 VAL A O 1
ATOM 2945 N N . LEU A 1 372 ? -18.171 -0.833 5.732 1.00 91.81 372 LEU A N 1
ATOM 2946 C CA . LEU A 1 372 ? -18.188 -1.281 7.108 1.00 91.81 372 LEU A CA 1
ATOM 2947 C C . LEU A 1 372 ? -19.489 -0.882 7.819 1.00 91.81 372 LEU A C 1
ATOM 2949 O O . LEU A 1 372 ? -20.016 -1.677 8.595 1.00 91.81 372 LEU A O 1
ATOM 2953 N N . GLU A 1 373 ? -20.036 0.301 7.531 1.00 91.44 373 GLU A N 1
ATOM 2954 C CA . GLU A 1 373 ? -21.360 0.717 8.012 1.00 91.44 373 GLU A CA 1
ATOM 2955 C C . GLU A 1 373 ? -22.484 -0.172 7.470 1.00 91.44 373 GLU A C 1
ATOM 2957 O O . GLU A 1 373 ? -23.363 -0.567 8.234 1.00 91.44 373 GLU A O 1
ATOM 2962 N N . GLU A 1 374 ? -22.456 -0.517 6.181 1.00 92.38 374 GLU A N 1
ATOM 2963 C CA . GLU A 1 374 ? -23.442 -1.426 5.584 1.00 92.38 374 GLU A CA 1
ATOM 2964 C C . GLU A 1 374 ? -23.326 -2.837 6.184 1.00 92.38 374 GLU A C 1
ATOM 2966 O O . GLU A 1 374 ? -24.327 -3.488 6.481 1.00 92.38 374 GLU A O 1
ATOM 2971 N N . TYR A 1 375 ? -22.099 -3.310 6.427 1.00 92.81 375 TYR A N 1
ATOM 2972 C CA . TYR A 1 375 ? -21.861 -4.657 6.938 1.00 92.81 375 TYR A CA 1
ATOM 2973 C C . TYR A 1 375 ? -22.165 -4.819 8.441 1.00 92.81 375 TYR A C 1
ATOM 2975 O O . TYR A 1 375 ? -22.747 -5.829 8.852 1.00 92.81 375 TYR A O 1
ATOM 2983 N N . TYR A 1 376 ? -21.762 -3.865 9.283 1.00 91.56 376 TYR A N 1
ATOM 2984 C CA . TYR A 1 376 ? -21.931 -3.938 10.744 1.00 91.56 376 TYR A CA 1
ATOM 2985 C C . TYR A 1 376 ? -23.153 -3.171 11.264 1.00 91.56 376 TYR A C 1
ATOM 2987 O O . TYR A 1 376 ? -23.510 -3.325 12.433 1.00 91.56 376 TYR A O 1
ATOM 2995 N N . GLY A 1 377 ? -23.793 -2.369 10.414 1.00 84.69 377 GLY A N 1
ATOM 2996 C CA . GLY A 1 377 ? -24.820 -1.410 10.796 1.00 84.69 377 GLY A CA 1
ATOM 2997 C C . GLY A 1 377 ? -24.226 -0.076 11.258 1.00 84.69 377 GLY A C 1
ATOM 2998 O O . GLY A 1 377 ? -23.146 -0.011 11.856 1.00 84.69 377 GLY A O 1
ATOM 2999 N N . LYS A 1 378 ? -24.968 1.008 11.013 1.00 68.31 378 LYS A N 1
ATOM 3000 C CA . LYS A 1 378 ? -24.672 2.321 11.594 1.00 68.31 378 LYS A CA 1
ATOM 3001 C C . LYS A 1 378 ? -25.000 2.308 13.076 1.00 68.31 378 LYS A C 1
ATOM 3003 O O . LYS A 1 378 ? -26.120 1.985 13.464 1.00 68.31 378 LYS A O 1
ATOM 3008 N N . LYS A 1 379 ? -24.051 2.742 13.900 1.00 58.16 379 LYS A N 1
ATOM 3009 C CA . LYS A 1 379 ? -24.391 3.216 15.237 1.00 58.16 379 LYS A CA 1
ATOM 3010 C C . LYS A 1 379 ? -25.020 4.593 15.045 1.00 58.16 379 LYS A C 1
ATOM 3012 O O . LYS A 1 379 ? -24.361 5.476 14.503 1.00 58.16 379 LYS A O 1
ATOM 3017 N N . GLU A 1 380 ? -26.286 4.776 15.416 1.00 46.31 380 GLU A N 1
ATOM 3018 C CA . GLU A 1 380 ? -26.823 6.132 15.534 1.00 46.31 380 GLU A CA 1
ATOM 3019 C C . GLU A 1 380 ? -25.935 6.873 16.538 1.00 46.31 380 GLU A C 1
ATOM 3021 O O . GLU A 1 380 ? -25.811 6.461 17.694 1.00 46.31 380 GLU A O 1
ATOM 3026 N N . SER A 1 381 ? -25.225 7.896 16.068 1.00 43.31 381 SER A N 1
ATOM 3027 C CA . SER A 1 381 ? -24.395 8.742 16.915 1.00 43.31 381 SER A CA 1
ATOM 3028 C C . SER A 1 381 ? -25.302 9.397 17.956 1.00 43.31 381 SER A C 1
ATOM 3030 O O . SER A 1 381 ? -26.141 10.222 17.596 1.00 43.31 381 SER A O 1
ATOM 3032 N N . SER A 1 382 ? -25.166 8.998 19.220 1.00 32.38 382 SER A N 1
ATOM 3033 C CA . SER A 1 382 ? -25.800 9.668 20.362 1.00 32.38 382 SER A CA 1
ATOM 3034 C C . SER A 1 382 ? -25.155 11.013 20.646 1.00 32.38 382 SER A C 1
ATOM 3036 O O . SER A 1 382 ? -23.899 11.017 20.681 1.00 32.38 382 SER A O 1
#

Secondary structure (DSSP, 8-state):
-PPPPPP--------THHHHHHHHHHHHHS---HHHHHHHHHHTT---TTSHHHHHHHHHHHHHHTSTT--SEEEEEEGGGTEEEEEE-EEEEEPTTT-SBPS-TT-TTPEEEEEESS----TT-HHHHHHHHHHHHHHHHS-GGGEEEEESSSPPPHHHHT-HHIIIIITT-HHHHHHHHHHHHTT--EEE-PPPHHHHHHHHHHTT--HHHHHHHHHHHHHHTT-SSPBPPS--HHHHHHHHHHTT-TT--PPPHHHHHHHHH-HHHHHHHHHTTGGGHHHHHHHHHHTTPPPEEE-TT--EEESS--BHHHHHHHH-TTS-SHHHHHHHHHHHHHHHHHHHHHHHHHHTT-EEEEEE-HHHHHHHHHHHHHHH------